Protein AF-0000000067930622 (afdb_homodimer)

Radius of gyration: 28.28 Å; Cα contacts (8 Å, |Δi|>4): 1255; chains: 2; bounding box: 44×85×60 Å

Secondary structure (DSSP, 8-state):
--TT---TT-EEEEEEESS-TT--HHHHHHHHHHHTT--EEEEEEEB-GGGHHHHHHHHTTBTTEEEEEE-TTTTTTTGGGSSEE-HHHHHHT--SEEEEPTTS-EEEE--HHHHHHHHHHHTT---TT-EEEEE--SHHHHHHHHHHHHTT-SEEEEE-SSHHHHHHHHHHHHHH-TTS-EEE--S--TT-SEEEE-SSTTSTT---TTT--GGG--TT-EEEE---SSSS-HHHHHHHHTT-EEE-HHHHHHHHHHHHHHHHT-/--TT---TT-EEEEEEESS-TT--HHHHHHHHHHHTT--EEEEEEEB-GGGHHHHHHHHTTBTTEEEEEE-TTTTTTTGGGSSEE-HHHHHHT--SEEEEPTTS-EEEE--HHHHHHHHHHHTT---TT-EEEEE--SHHHHHHHHHHHHTT-SEEEEE-SSHHHHHHHHHHHHHH-TTS-EEE--S--TT-SEEEE-SSTTSTT---TTT--GGG--TT-EEEE---SSSS-HHHHHHHHTT-EEE-HHHHHHHHHHHHHHHHT-

Organism: Mesorhizobium plurifarium (NCBI:txid69974)

pLDDT: mean 95.45, std 7.32, range [31.29, 98.94]

Solvent-accessible surface area (backbone atoms only — not comparable to full-atom values): 26268 Å² total; per-residue (Å²): 124,78,87,79,72,45,37,26,76,35,34,33,31,42,32,36,16,47,77,27,62,73,43,57,58,31,39,55,52,22,50,52,44,36,74,74,70,41,63,50,43,34,43,61,37,26,35,46,82,90,33,42,65,46,44,56,58,26,54,38,38,30,72,44,35,42,28,31,39,35,36,57,74,42,15,43,78,46,56,85,78,41,77,42,61,39,72,65,14,57,74,48,60,22,30,38,37,33,29,39,43,96,88,30,50,35,38,29,30,49,48,62,15,59,2,35,54,47,20,35,45,76,72,71,45,76,55,54,63,29,32,33,39,35,36,27,52,50,46,62,17,32,30,36,53,46,36,43,48,73,54,38,22,53,26,40,33,30,19,39,97,51,58,66,48,17,44,53,49,24,50,52,42,26,71,75,39,73,87,27,53,48,38,61,52,72,64,62,58,69,92,38,42,29,39,35,40,40,43,74,69,25,25,73,94,40,77,40,72,78,66,42,65,71,82,49,59,49,43,86,23,35,40,34,36,59,41,56,48,42,64,73,24,65,63,54,48,54,36,48,74,49,53,20,47,74,42,51,16,57,36,29,56,63,35,23,49,65,56,50,37,55,69,50,70,100,124,78,89,78,71,44,37,27,74,35,35,32,30,42,31,37,16,47,76,28,62,74,43,58,58,30,40,55,52,22,51,53,45,36,74,74,71,41,61,51,44,36,43,62,37,26,35,46,83,90,34,42,64,45,44,56,58,24,54,39,37,30,72,43,34,42,29,31,38,36,37,57,73,42,16,43,76,47,56,86,77,42,78,41,61,40,73,65,15,57,73,48,59,24,30,39,36,34,26,40,43,97,88,31,50,34,37,30,30,49,50,61,14,59,3,35,54,45,21,35,44,76,72,70,46,78,56,53,62,30,31,34,39,34,35,28,51,49,47,62,16,33,31,38,52,48,36,43,49,72,54,38,23,52,28,41,34,29,20,39,96,53,58,65,50,16,44,54,49,25,51,52,44,28,70,74,37,72,87,28,55,47,38,62,51,72,64,62,58,70,92,38,41,29,40,35,41,41,44,76,69,26,25,72,95,40,77,42,73,77,66,41,65,70,82,49,59,50,43,84,23,37,40,33,35,60,41,56,47,41,63,74,25,64,63,54,48,55,37,48,74,49,54,20,47,73,44,51,16,58,35,28,55,63,35,22,48,65,57,49,37,56,69,51,70,100

Foldseek 3Di:
DPLDDDDPQAAEEEEEEVVQVQDDLQVVLSVVVVVVPHRYGYDYDYDDPVCLLVVLQVQLVPQSYQWYFYDPPCFQVCVVSAPEEDPQCVLLNTFGIWGADNNSHIYGYHLLQVLLCQLCVVVPHQLAAWAEEEEDLHRNSSSNLLSSLVSHHQEYEYEYPDQVSQQVSQVSSCVVRVNYHYYYDDQACAPGQEYEYPDCAQAVPHHCCVVHPLVRAAQNHEYEYLRPVPQQGPSNVSNVVRNHHYHTNVSSSVSRSVVNCVVSPD/DPLDDDDPQAAEEEEEEVVQVQDDLQVVLSVVVVVVPHRYGYDYDYDDPVCLLVVLQVQLVPQSYQWYFYDPPCFQVCVVSAPEEDPQCVLLNTFGIWGADNNSHIYGYHQLQVLLCQLCVVVPHQLAAWAEEEEDLHRNSSSNLLSSLVSHHQEYEYEYPDQVSQQVSQVSSCVVRVNYHYYYDDQACAPTQEYEYPDCAQAVPHHCVVVHPLVRAAQNHEYEYLRPVPQQGPSNVSNVVRNHHYHTNVSSSVSRSVVNCVVSPD

Structure (mmCIF, N/CA/C/O backbone):
data_AF-0000000067930622-model_v1
#
loop_
_entity.id
_entity.type
_entity.pdbx_description
1 polymer 'shikimate dehydrogenase (NADP(+))'
#
loop_
_atom_site.group_PDB
_atom_site.id
_atom_site.type_symbol
_atom_site.label_atom_id
_atom_site.label_alt_id
_atom_site.label_comp_id
_atom_site.label_asym_id
_atom_site.label_entity_id
_atom_site.label_seq_id
_atom_site.pdbx_PDB_ins_code
_atom_site.Cartn_x
_atom_site.Cartn_y
_atom_site.Cartn_z
_atom_site.occupancy
_atom_site.B_iso_or_equiv
_atom_site.auth_seq_id
_atom_site.auth_comp_id
_atom_site.auth_asym_id
_atom_site.auth_atom_id
_atom_site.pdbx_PDB_model_num
ATOM 1 N N . MET A 1 1 ? -10.317 10.715 -17.205 1 31.29 1 MET A N 1
ATOM 2 C CA . MET A 1 1 ? -9.821 10.293 -15.898 1 31.29 1 MET A CA 1
ATOM 3 C C . MET A 1 1 ? -8.33 9.979 -15.957 1 31.29 1 MET A C 1
ATOM 5 O O . MET A 1 1 ? -7.894 9.163 -16.772 1 31.29 1 MET A O 1
ATOM 9 N N . ASP A 1 2 ? -7.539 10.84 -15.692 1 44.13 2 ASP A N 1
ATOM 10 C CA . ASP A 1 2 ? -6.085 10.737 -15.774 1 44.13 2 ASP A CA 1
ATOM 11 C C . ASP A 1 2 ? -5.586 9.46 -15.102 1 44.13 2 ASP A C 1
ATOM 13 O O . ASP A 1 2 ? -5.778 9.269 -13.9 1 44.13 2 ASP A O 1
ATOM 17 N N . ALA A 1 3 ? -5.526 8.313 -15.73 1 48.41 3 ALA A N 1
ATOM 18 C CA . ALA A 1 3 ? -5.379 6.867 -15.588 1 48.41 3 ALA A CA 1
ATOM 19 C C . ALA A 1 3 ? -4.453 6.522 -14.425 1 48.41 3 ALA A C 1
ATOM 21 O O . ALA A 1 3 ? -4.522 5.42 -13.875 1 48.41 3 ALA A O 1
ATOM 22 N N . ARG A 1 4 ? -3.752 7.545 -13.908 1 63.7 4 ARG A N 1
ATOM 23 C CA . ARG A 1 4 ? -2.574 7.237 -13.104 1 63.7 4 ARG A CA 1
ATOM 24 C C . ARG A 1 4 ? -2.695 7.834 -11.705 1 63.7 4 ARG A C 1
ATOM 26 O O . ARG A 1 4 ? -1.77 7.729 -10.898 1 63.7 4 ARG A O 1
ATOM 33 N N . ARG A 1 5 ? -3.961 8.264 -11.347 1 86.77 5 ARG A N 1
ATOM 34 C CA . ARG A 1 5 ? -4 8.96 -10.066 1 86.77 5 ARG A CA 1
ATOM 35 C C . ARG A 1 5 ? -4.383 8.009 -8.937 1 86.77 5 ARG A C 1
ATOM 37 O O . ARG A 1 5 ? -5.253 7.152 -9.108 1 86.77 5 ARG A O 1
ATOM 44 N N . ILE A 1 6 ? -3.732 8.086 -7.864 1 94.23 6 ILE A N 1
ATOM 45 C CA . ILE A 1 6 ? -4.02 7.338 -6.645 1 94.23 6 ILE A CA 1
ATOM 46 C C . ILE A 1 6 ? -4.535 8.289 -5.567 1 94.23 6 ILE A C 1
ATOM 48 O O . ILE A 1 6 ? -3.803 9.166 -5.103 1 94.23 6 ILE A O 1
ATOM 52 N N . THR A 1 7 ? -5.826 8.139 -5.157 1 93.6 7 THR A N 1
ATOM 53 C CA . THR A 1 7 ? -6.497 9.011 -4.199 1 93.6 7 THR A CA 1
ATOM 54 C C . THR A 1 7 ? -7.215 8.191 -3.131 1 93.6 7 THR A C 1
ATOM 56 O O . THR A 1 7 ? -7.124 6.962 -3.12 1 93.6 7 THR A O 1
ATOM 59 N N . GLY A 1 8 ? -7.905 8.845 -2.307 1 93.62 8 GLY A N 1
ATOM 60 C CA . GLY A 1 8 ? -8.663 8.18 -1.26 1 93.62 8 GLY A CA 1
ATOM 61 C C . GLY A 1 8 ? -9.799 7.328 -1.795 1 93.62 8 GLY A C 1
ATOM 62 O O . GLY A 1 8 ? -10.372 6.518 -1.063 1 93.62 8 GLY A O 1
ATOM 63 N N . GLN A 1 9 ? -10.095 7.42 -3.008 1 93.87 9 GLN A N 1
ATOM 64 C CA . GLN A 1 9 ? -11.154 6.63 -3.628 1 93.87 9 GLN A CA 1
ATOM 65 C C . GLN A 1 9 ? -10.598 5.345 -4.235 1 93.87 9 GLN A C 1
ATOM 67 O O . GLN A 1 9 ? -11.358 4.448 -4.606 1 93.87 9 GLN A O 1
ATOM 72 N N . THR A 1 10 ? -9.327 5.249 -4.393 1 96.36 10 THR A N 1
ATOM 73 C CA . THR A 1 10 ? -8.673 4.139 -5.076 1 96.36 10 THR A CA 1
ATOM 74 C C . THR A 1 10 ? -8.716 2.876 -4.22 1 96.36 10 THR A C 1
ATOM 76 O O . THR A 1 10 ? -8.387 2.913 -3.033 1 96.36 10 THR A O 1
ATOM 79 N N . LYS A 1 11 ? -9.168 1.786 -4.785 1 97.52 11 LYS A N 1
ATOM 80 C CA . LYS A 1 11 ? -9.021 0.477 -4.156 1 97.52 11 LYS A CA 1
ATOM 81 C C . LYS A 1 11 ? -7.579 -0.015 -4.239 1 97.52 11 LYS A C 1
ATOM 83 O O . LYS A 1 11 ? -6.909 0.179 -5.255 1 97.52 11 LYS A O 1
ATOM 88 N N . ILE A 1 12 ? -7.169 -0.692 -3.163 1 98.15 12 ILE A N 1
ATOM 89 C CA . ILE A 1 12 ? -5.766 -1.093 -3.167 1 98.15 12 ILE A CA 1
ATOM 90 C C . ILE A 1 12 ? -5.662 -2.606 -2.993 1 98.15 12 ILE A C 1
ATOM 92 O O . ILE A 1 12 ? -6.587 -3.245 -2.486 1 98.15 12 ILE A O 1
ATOM 96 N N . MET A 1 13 ? -4.609 -3.149 -3.442 1 98.63 13 MET A N 1
ATOM 97 C CA . MET A 1 13 ? -4.175 -4.528 -3.235 1 98.63 13 MET A CA 1
ATOM 98 C C . MET A 1 13 ? -2.689 -4.587 -2.897 1 98.63 13 MET A C 1
ATOM 100 O O . MET A 1 13 ? -1.88 -3.896 -3.519 1 98.63 13 MET A O 1
ATOM 104 N N . LEU A 1 14 ? -2.331 -5.324 -1.902 1 98.66 14 LEU A N 1
ATOM 105 C CA . LEU A 1 14 ? -0.932 -5.505 -1.531 1 98.66 14 LEU A CA 1
ATOM 106 C C . LEU A 1 14 ? -0.402 -6.839 -2.044 1 98.66 14 LEU A C 1
ATOM 108 O O . LEU A 1 14 ? -1.061 -7.871 -1.9 1 98.66 14 LEU A O 1
ATOM 112 N N . LEU A 1 15 ? 0.697 -6.792 -2.668 1 98.46 15 LEU A N 1
ATOM 113 C CA . LEU A 1 15 ? 1.365 -8.016 -3.095 1 98.46 15 LEU A CA 1
ATOM 114 C C . LEU A 1 15 ? 2.571 -8.315 -2.211 1 98.46 15 LEU A C 1
ATOM 116 O O . LEU A 1 15 ? 3.579 -7.608 -2.269 1 98.46 15 LEU A O 1
ATOM 120 N N . LEU A 1 16 ? 2.514 -9.365 -1.434 1 98.49 16 LEU A N 1
ATOM 121 C CA . LEU A 1 16 ? 3.526 -9.694 -0.436 1 98.49 16 LEU A CA 1
ATOM 122 C C . LEU A 1 16 ? 4.562 -10.656 -1.01 1 98.49 16 LEU A C 1
ATOM 124 O O . LEU A 1 16 ? 4.206 -11.683 -1.592 1 98.49 16 LEU A O 1
ATOM 128 N N . ALA A 1 17 ? 5.79 -10.352 -0.825 1 97.39 17 ALA A N 1
ATOM 129 C CA . ALA A 1 17 ? 6.872 -11.168 -1.369 1 97.39 17 ALA A CA 1
ATOM 130 C C . ALA A 1 17 ? 8.158 -10.975 -0.571 1 97.39 17 ALA A C 1
ATOM 132 O O . ALA A 1 17 ? 8.312 -9.978 0.139 1 97.39 17 ALA A O 1
ATOM 133 N N . ASP A 1 18 ? 9.044 -11.897 -0.729 1 96.51 18 ASP A N 1
ATOM 134 C CA . ASP A 1 18 ? 10.403 -11.818 -0.2 1 96.51 18 ASP A CA 1
ATOM 135 C C . ASP A 1 18 ? 11.359 -12.687 -1.012 1 96.51 18 ASP A C 1
ATOM 137 O O . ASP A 1 18 ? 11.328 -13.916 -0.911 1 96.51 18 ASP A O 1
ATOM 141 N N . PRO A 1 19 ? 12.281 -12.157 -1.814 1 93.17 19 PRO A N 1
ATOM 142 C CA . PRO A 1 19 ? 12.475 -10.732 -2.094 1 93.17 19 PRO A CA 1
ATOM 143 C C . PRO A 1 19 ? 11.366 -10.146 -2.965 1 93.17 19 PRO A C 1
ATOM 145 O O . PRO A 1 19 ? 10.68 -10.884 -3.678 1 93.17 19 PRO A O 1
ATOM 148 N N . VAL A 1 20 ? 11.227 -8.844 -2.843 1 94.31 20 VAL A N 1
ATOM 149 C CA . VAL A 1 20 ? 10.146 -8.193 -3.575 1 94.31 20 VAL A CA 1
ATOM 150 C C . VAL A 1 20 ? 10.669 -7.667 -4.91 1 94.31 20 VAL A C 1
ATOM 152 O O . VAL A 1 20 ? 9.887 -7.376 -5.819 1 94.31 20 VAL A O 1
ATOM 155 N N . SER A 1 21 ? 11.943 -7.559 -5.082 1 87.67 21 SER A N 1
ATOM 156 C CA . SER A 1 21 ? 12.578 -6.903 -6.22 1 87.67 21 SER A CA 1
ATOM 157 C C . SER A 1 21 ? 12.199 -7.581 -7.532 1 87.67 21 SER A C 1
ATOM 159 O O . SER A 1 21 ? 12.208 -6.948 -8.589 1 87.67 21 SER A O 1
ATOM 161 N N . HIS A 1 22 ? 11.811 -8.763 -7.508 1 81.62 22 HIS A N 1
ATOM 162 C CA . HIS A 1 22 ? 11.533 -9.519 -8.724 1 81.62 22 HIS A CA 1
ATOM 163 C C . HIS A 1 22 ? 10.075 -9.371 -9.145 1 81.62 22 HIS A C 1
ATOM 165 O O . HIS A 1 22 ? 9.679 -9.853 -10.208 1 81.62 22 HIS A O 1
ATOM 171 N N . VAL A 1 23 ? 9.331 -8.747 -8.307 1 86.16 23 VAL A N 1
ATOM 172 C CA . VAL A 1 23 ? 7.899 -8.635 -8.565 1 86.16 23 VAL A CA 1
ATOM 173 C C . VAL A 1 23 ? 7.66 -7.718 -9.763 1 86.16 23 VAL A C 1
ATOM 175 O O . VAL A 1 23 ? 8.125 -6.576 -9.781 1 86.16 23 VAL A O 1
ATOM 178 N N . VAL A 1 24 ? 6.929 -8.26 -10.712 1 81.42 24 VAL A N 1
ATOM 179 C CA . VAL A 1 24 ? 6.54 -7.465 -11.873 1 81.42 24 VAL A CA 1
ATOM 180 C C . VAL A 1 24 ? 5.021 -7.488 -12.028 1 81.42 24 VAL A C 1
ATOM 182 O O . VAL A 1 24 ? 4.463 -6.747 -12.841 1 81.42 24 VAL A O 1
ATOM 185 N N . GLY A 1 25 ? 4.413 -8.232 -11.298 1 90.04 25 GLY A N 1
ATOM 186 C CA . GLY A 1 25 ? 2.986 -8.48 -11.433 1 90.04 25 GLY A CA 1
ATOM 187 C C . GLY A 1 25 ? 2.135 -7.28 -11.061 1 90.04 25 GLY A C 1
ATOM 188 O O . GLY A 1 25 ? 1.028 -7.115 -11.578 1 90.04 25 GLY A O 1
ATOM 189 N N . THR A 1 26 ? 2.646 -6.394 -10.237 1 94.59 26 THR A N 1
ATOM 190 C CA . THR A 1 26 ? 1.846 -5.277 -9.746 1 94.59 26 THR A CA 1
ATOM 191 C C . THR A 1 26 ? 1.421 -4.369 -10.897 1 94.59 26 THR A C 1
ATOM 193 O O . THR A 1 26 ? 0.285 -3.894 -10.933 1 94.59 26 THR A O 1
ATOM 196 N N . GLU A 1 27 ? 2.35 -4.187 -11.811 1 92.32 27 GLU A N 1
ATOM 197 C CA . GLU A 1 27 ? 2.03 -3.361 -12.971 1 92.32 27 GLU A CA 1
ATOM 198 C C . GLU A 1 27 ? 0.937 -4.004 -13.821 1 92.32 27 GLU A C 1
ATOM 200 O O . GLU A 1 27 ? -0.023 -3.339 -14.214 1 92.32 27 GLU A O 1
ATOM 205 N N . ALA A 1 28 ? 1.103 -5.268 -14.092 1 93.38 28 ALA A N 1
ATOM 206 C CA . ALA A 1 28 ? 0.15 -5.994 -14.928 1 93.38 28 ALA A CA 1
ATOM 207 C C . ALA A 1 28 ? -1.222 -6.062 -14.264 1 93.38 28 ALA A C 1
ATOM 209 O O . ALA A 1 28 ? -2.246 -5.848 -14.917 1 93.38 28 ALA A O 1
ATOM 210 N N . ILE A 1 29 ? -1.267 -6.32 -13.02 1 96.7 29 ILE A N 1
ATOM 211 C CA . ILE A 1 29 ? -2.515 -6.421 -12.271 1 96.7 29 ILE A CA 1
ATOM 212 C C . ILE A 1 29 ? -3.229 -5.072 -12.276 1 96.7 29 ILE A C 1
ATOM 214 O O . ILE A 1 29 ? -4.42 -4.994 -12.586 1 96.7 29 ILE A O 1
ATOM 218 N N . THR A 1 30 ? -2.504 -4.005 -11.958 1 96.78 30 THR A N 1
ATOM 219 C CA . THR A 1 30 ? -3.075 -2.663 -11.932 1 96.78 30 THR A CA 1
ATOM 220 C C . THR A 1 30 ? -3.651 -2.294 -13.297 1 96.78 30 THR A C 1
ATOM 222 O O . THR A 1 30 ? -4.791 -1.834 -13.391 1 96.78 30 THR A O 1
ATOM 225 N N . ALA A 1 31 ? -2.825 -2.518 -14.331 1 95.21 31 ALA A N 1
ATOM 226 C CA . ALA A 1 31 ? -3.243 -2.163 -15.685 1 95.21 31 ALA A CA 1
ATOM 227 C C . ALA A 1 31 ? -4.506 -2.92 -16.085 1 95.21 31 ALA A C 1
ATOM 229 O O . ALA A 1 31 ? -5.421 -2.343 -16.677 1 95.21 31 ALA A O 1
ATOM 230 N N . PHE A 1 32 ? -4.524 -4.145 -15.788 1 97.04 32 PHE A N 1
ATOM 231 C CA . PHE A 1 32 ? -5.664 -4.981 -16.144 1 97.04 32 PHE A CA 1
ATOM 232 C C . PHE A 1 32 ? -6.929 -4.498 -15.444 1 97.04 32 PHE A C 1
ATOM 234 O O . PHE A 1 32 ? -7.974 -4.339 -16.078 1 97.04 32 PHE A O 1
ATOM 241 N N . MET A 1 33 ? -6.864 -4.263 -14.12 1 97.5 33 MET A N 1
ATOM 242 C CA . MET A 1 33 ? -8.024 -3.831 -13.346 1 97.5 33 MET A CA 1
ATOM 243 C C . MET A 1 33 ? -8.514 -2.465 -13.816 1 97.5 33 MET A C 1
ATOM 245 O O . MET A 1 33 ? -9.72 -2.236 -13.923 1 97.5 33 MET A O 1
ATOM 249 N N . ARG A 1 34 ? -7.616 -1.578 -14.108 1 96.45 34 ARG A N 1
ATOM 250 C CA . ARG A 1 34 ? -7.981 -0.246 -14.581 1 96.45 34 ARG A CA 1
ATOM 251 C C . ARG A 1 34 ? -8.64 -0.315 -15.955 1 96.45 34 ARG A C 1
ATOM 253 O O . ARG A 1 34 ? -9.6 0.409 -16.225 1 96.45 34 ARG A O 1
ATOM 260 N N . ALA A 1 35 ? -8.058 -1.144 -16.793 1 96.97 35 ALA A N 1
ATOM 261 C CA . ALA A 1 35 ? -8.649 -1.331 -18.116 1 96.97 35 ALA A CA 1
ATOM 262 C C . ALA A 1 35 ? -10.087 -1.83 -18.009 1 96.97 35 ALA A C 1
ATOM 264 O O . ALA A 1 35 ? -10.913 -1.553 -18.882 1 96.97 35 ALA A O 1
ATOM 265 N N . ALA A 1 36 ? -10.365 -2.516 -16.962 1 96.94 36 ALA A N 1
ATOM 266 C CA . ALA A 1 36 ? -11.712 -3.031 -16.728 1 96.94 36 ALA A CA 1
ATOM 267 C C . ALA A 1 36 ? -12.592 -1.98 -16.057 1 96.94 36 ALA A C 1
ATOM 269 O O . ALA A 1 36 ? -13.725 -2.269 -15.666 1 96.94 36 ALA A O 1
ATOM 270 N N . GLY A 1 37 ? -12.084 -0.765 -15.749 1 96.37 37 GLY A N 1
ATOM 271 C CA . GLY A 1 37 ? -12.894 0.348 -15.281 1 96.37 37 GLY A CA 1
ATOM 272 C C . GLY A 1 37 ? -12.78 0.581 -13.786 1 96.37 37 GLY A C 1
ATOM 273 O O . GLY A 1 37 ? -13.538 1.369 -13.216 1 96.37 37 GLY A O 1
ATOM 274 N N . HIS A 1 38 ? -11.828 -0.054 -13.155 1 96.94 38 HIS A N 1
ATOM 275 C CA . HIS A 1 38 ? -11.692 0.099 -11.71 1 96.94 38 HIS A CA 1
ATOM 276 C C . HIS A 1 38 ? -10.62 1.126 -11.363 1 96.94 38 HIS A C 1
ATOM 278 O O . HIS A 1 38 ? -9.549 1.143 -11.976 1 96.94 38 HIS A O 1
ATOM 284 N N . ASP A 1 39 ? -10.902 2.044 -10.459 1 96.35 39 ASP A N 1
ATOM 285 C CA . ASP A 1 39 ? -9.871 2.84 -9.802 1 96.35 39 ASP A CA 1
ATOM 286 C C . ASP A 1 39 ? -9.089 2.002 -8.793 1 96.35 39 ASP A C 1
ATOM 288 O O . ASP A 1 39 ? -9.541 1.801 -7.663 1 96.35 39 ASP A O 1
ATOM 292 N N . PHE A 1 40 ? -7.936 1.532 -9.25 1 97.06 40 PHE A N 1
ATOM 293 C CA . PHE A 1 40 ? -7.279 0.424 -8.568 1 97.06 40 PHE A CA 1
ATOM 294 C C . PHE A 1 40 ? -5.763 0.556 -8.657 1 97.06 40 PHE A C 1
ATOM 296 O O . PHE A 1 40 ? -5.235 1.036 -9.662 1 97.06 40 PHE A O 1
ATOM 303 N N . VAL A 1 41 ? -5.13 0.098 -7.574 1 97.45 41 VAL A N 1
ATOM 304 C CA . VAL A 1 41 ? -3.675 0.011 -7.634 1 97.45 41 VAL A CA 1
ATOM 305 C C . VAL A 1 41 ? -3.197 -1.205 -6.843 1 97.45 41 VAL A C 1
ATOM 307 O O . VAL A 1 41 ? -3.736 -1.511 -5.777 1 97.45 41 VAL A O 1
ATOM 310 N N . CYS A 1 42 ? -2.309 -1.908 -7.37 1 97.8 42 CYS A N 1
ATOM 311 C CA . CYS A 1 42 ? -1.587 -2.98 -6.692 1 97.8 42 CYS A CA 1
ATOM 312 C C . CYS A 1 42 ? -0.167 -2.548 -6.347 1 97.8 42 CYS A C 1
ATOM 314 O O . CYS A 1 42 ? 0.56 -2.046 -7.206 1 97.8 42 CYS A O 1
ATOM 316 N N . VAL A 1 43 ? 0.21 -2.766 -5.086 1 97.53 43 VAL A N 1
ATOM 317 C CA . VAL A 1 43 ? 1.527 -2.304 -4.661 1 97.53 43 VAL A CA 1
ATOM 318 C C . VAL A 1 43 ? 2.307 -3.463 -4.044 1 97.53 43 VAL A C 1
ATOM 320 O O . VAL A 1 43 ? 1.739 -4.29 -3.328 1 97.53 43 VAL A O 1
ATOM 323 N N . PRO A 1 44 ? 3.606 -3.535 -4.337 1 98 44 PRO A N 1
ATOM 324 C CA . PRO A 1 44 ? 4.44 -4.581 -3.741 1 98 44 PRO A CA 1
ATOM 325 C C . PRO A 1 44 ? 4.844 -4.267 -2.303 1 98 44 PRO A C 1
ATOM 327 O O . PRO A 1 44 ? 5.146 -3.115 -1.98 1 98 44 PRO A O 1
ATOM 330 N N . VAL A 1 45 ? 4.851 -5.223 -1.502 1 98.61 45 VAL A N 1
ATOM 331 C CA . VAL A 1 45 ? 5.296 -5.049 -0.123 1 98.61 45 VAL A CA 1
ATOM 332 C C . VAL A 1 45 ? 6.309 -6.135 0.233 1 98.61 45 VAL A C 1
ATOM 334 O O . VAL A 1 45 ? 6.008 -7.328 0.143 1 98.61 45 VAL A O 1
ATOM 337 N N . HIS A 1 46 ? 7.476 -5.748 0.621 1 98.7 46 HIS A N 1
ATOM 338 C CA . HIS A 1 46 ? 8.532 -6.669 1.027 1 98.7 46 HIS A CA 1
ATOM 339 C C . HIS A 1 46 ? 8.339 -7.126 2.469 1 98.7 46 HIS A C 1
ATOM 341 O O . HIS A 1 46 ? 8.693 -6.406 3.406 1 98.7 46 HIS A O 1
ATOM 347 N N . VAL A 1 47 ? 7.873 -8.287 2.608 1 98.38 47 VAL A N 1
ATOM 348 C CA . VAL A 1 47 ? 7.59 -8.874 3.914 1 98.38 47 VAL A CA 1
ATOM 349 C C . VAL A 1 47 ? 8.37 -10.177 4.075 1 98.38 47 VAL A C 1
ATOM 351 O O . VAL A 1 47 ? 8.222 -11.1 3.27 1 98.38 47 VAL A O 1
ATOM 354 N N . GLY A 1 48 ? 9.145 -10.31 5.091 1 97.93 48 GLY A N 1
ATOM 355 C CA . GLY A 1 48 ? 9.819 -11.565 5.386 1 97.93 48 GLY A CA 1
ATOM 356 C C . GLY A 1 48 ? 8.927 -12.57 6.09 1 97.93 48 GLY A C 1
ATOM 357 O O . GLY A 1 48 ? 7.842 -12.222 6.561 1 97.93 48 GLY A O 1
ATOM 358 N N . PRO A 1 49 ? 9.405 -13.801 6.193 1 97.82 49 PRO A N 1
ATOM 359 C CA . PRO A 1 49 ? 8.607 -14.857 6.821 1 97.82 49 PRO A CA 1
ATOM 360 C C . PRO A 1 49 ? 8.211 -14.521 8.257 1 97.82 49 PRO A C 1
ATOM 362 O O . PRO A 1 49 ? 7.089 -14.817 8.677 1 97.82 49 PRO A O 1
ATOM 365 N N . ARG A 1 50 ? 9.03 -13.866 9.034 1 97.56 50 ARG A N 1
ATOM 366 C CA . ARG A 1 50 ? 8.782 -13.562 10.439 1 97.56 50 ARG A CA 1
ATOM 367 C C . ARG A 1 50 ? 7.701 -12.497 10.587 1 97.56 50 ARG A C 1
ATOM 369 O O . ARG A 1 50 ? 7.078 -12.379 11.644 1 97.56 50 ARG A O 1
ATOM 376 N N . ASP A 1 51 ? 7.518 -11.764 9.532 1 98.17 51 ASP A N 1
ATOM 377 C CA . ASP A 1 51 ? 6.602 -10.631 9.605 1 98.17 51 ASP A CA 1
ATOM 378 C C . ASP A 1 51 ? 5.291 -10.937 8.883 1 98.17 51 ASP A C 1
ATOM 380 O O . ASP A 1 51 ? 4.376 -10.111 8.871 1 98.17 51 ASP A O 1
ATOM 384 N N . LEU A 1 52 ? 5.169 -12.11 8.318 1 98.75 52 LEU A N 1
ATOM 385 C CA . LEU A 1 52 ? 4.014 -12.459 7.498 1 98.75 52 LEU A CA 1
ATOM 386 C C . LEU A 1 52 ? 2.732 -12.425 8.323 1 98.75 52 LEU A C 1
ATOM 388 O O . LEU A 1 52 ? 1.728 -11.85 7.896 1 98.75 52 LEU A O 1
ATOM 392 N N . ALA A 1 53 ? 2.713 -12.992 9.504 1 98.72 53 ALA A N 1
ATOM 393 C CA . ALA A 1 53 ? 1.518 -13.051 10.342 1 98.72 53 ALA A CA 1
ATOM 394 C C . ALA A 1 53 ? 0.999 -11.651 10.657 1 98.72 53 ALA A C 1
ATOM 396 O O . ALA A 1 53 ? -0.207 -11.4 10.594 1 98.72 53 ALA A O 1
ATOM 397 N N . GLY A 1 54 ? 1.898 -10.747 11.04 1 98.51 54 GLY A N 1
ATOM 398 C CA . GLY A 1 54 ? 1.522 -9.369 11.317 1 98.51 54 GLY A CA 1
ATOM 399 C C . GLY A 1 54 ? 0.926 -8.66 10.116 1 98.51 54 GLY A C 1
ATOM 400 O O . GLY A 1 54 ? -0.042 -7.909 10.249 1 98.51 54 GLY A O 1
ATOM 401 N N . ALA A 1 55 ? 1.539 -8.879 8.945 1 98.77 55 ALA A N 1
ATOM 402 C CA . ALA A 1 55 ? 1.031 -8.278 7.715 1 98.77 55 ALA A CA 1
ATOM 403 C C . ALA A 1 55 ? -0.386 -8.758 7.414 1 98.77 55 ALA A C 1
ATOM 405 O O . ALA A 1 55 ? -1.253 -7.961 7.047 1 98.77 55 ALA A O 1
ATOM 406 N N . ILE A 1 56 ? -0.626 -10.051 7.575 1 98.88 56 ILE A N 1
ATOM 407 C CA . ILE A 1 56 ? -1.935 -10.636 7.304 1 98.88 56 ILE A CA 1
ATOM 408 C C . ILE A 1 56 ? -2.953 -10.109 8.313 1 98.88 56 ILE A C 1
ATOM 410 O O . ILE A 1 56 ? -4.084 -9.779 7.948 1 98.88 56 ILE A O 1
ATOM 414 N N . GLN A 1 57 ? -2.57 -10.029 9.518 1 98.69 57 GLN A N 1
ATOM 415 C CA . GLN A 1 57 ? -3.467 -9.493 10.536 1 98.69 57 GLN A CA 1
ATOM 416 C C . GLN A 1 57 ? -3.846 -8.047 10.229 1 98.69 57 GLN A C 1
ATOM 418 O O . GLN A 1 57 ? -5.011 -7.665 10.359 1 98.69 57 GLN A O 1
ATOM 423 N N . ALA A 1 58 ? -2.91 -7.232 9.856 1 98.66 58 ALA A N 1
ATOM 424 C CA . ALA A 1 58 ? -3.166 -5.828 9.547 1 98.66 58 ALA A CA 1
ATOM 425 C C . ALA A 1 58 ? -4.118 -5.692 8.362 1 98.66 58 ALA A C 1
ATOM 427 O O . ALA A 1 58 ? -4.955 -4.786 8.331 1 98.66 58 ALA A O 1
ATOM 428 N N . LEU A 1 59 ? -3.959 -6.552 7.402 1 98.69 59 LEU A N 1
ATOM 429 C CA . LEU A 1 59 ? -4.78 -6.536 6.196 1 98.69 59 LEU A CA 1
ATOM 430 C C . LEU A 1 59 ? -6.264 -6.558 6.548 1 98.69 59 LEU A C 1
ATOM 432 O O . LEU A 1 59 ? -7.079 -5.947 5.853 1 98.69 59 LEU A O 1
ATOM 436 N N . ARG A 1 60 ? -6.621 -7.195 7.616 1 98.63 60 ARG A N 1
ATOM 437 C CA . ARG A 1 60 ? -8.006 -7.311 8.062 1 98.63 60 ARG A CA 1
ATOM 438 C C . ARG A 1 60 ? -8.616 -5.937 8.318 1 98.63 60 ARG A C 1
ATOM 440 O O . ARG A 1 60 ? -9.819 -5.743 8.137 1 98.63 60 ARG A O 1
ATOM 447 N N . GLY A 1 61 ? -7.799 -5.029 8.721 1 98.28 61 GLY A N 1
ATOM 448 C CA . GLY A 1 61 ? -8.282 -3.715 9.113 1 98.28 61 GLY A CA 1
ATOM 449 C C . GLY A 1 61 ? -8.19 -2.689 8 1 98.28 61 GLY A C 1
ATOM 450 O O . GLY A 1 61 ? -8.559 -1.527 8.187 1 98.28 61 GLY A O 1
ATOM 451 N N . TYR A 1 62 ? -7.642 -3.008 6.816 1 98.59 62 TYR A N 1
ATOM 452 C CA . TYR A 1 62 ? -7.508 -2.088 5.692 1 98.59 62 TYR A CA 1
ATOM 453 C C . TYR A 1 62 ? -8.789 -2.044 4.868 1 98.59 62 TYR A C 1
ATOM 455 O O . TYR A 1 62 ? -8.928 -2.777 3.886 1 98.59 62 TYR A O 1
ATOM 463 N N . ARG A 1 63 ? -9.647 -1.153 5.102 1 98.27 63 ARG A N 1
ATOM 464 C CA . ARG A 1 63 ? -11.04 -1.213 4.67 1 98.27 63 ARG A CA 1
ATOM 465 C C . ARG A 1 63 ? -11.164 -0.917 3.179 1 98.27 63 ARG A C 1
ATOM 467 O O . ARG A 1 63 ? -12.172 -1.255 2.556 1 98.27 63 ARG A O 1
ATOM 474 N N . ASN A 1 64 ? -10.21 -0.236 2.586 1 97.96 64 ASN A N 1
ATOM 475 C CA . ASN A 1 64 ? -10.257 0.01 1.149 1 97.96 64 ASN A CA 1
ATOM 476 C C . ASN A 1 64 ? -9.379 -0.974 0.382 1 97.96 64 ASN A C 1
ATOM 478 O O . ASN A 1 64 ? -9.134 -0.794 -0.812 1 97.96 64 ASN A O 1
ATOM 482 N N . CYS A 1 65 ? -8.788 -1.935 1.038 1 98.46 65 CYS A N 1
ATOM 483 C CA . CYS A 1 65 ? -8.015 -3.005 0.417 1 98.46 65 CYS A CA 1
ATOM 484 C C . CYS A 1 65 ? -8.917 -4.162 0.008 1 98.46 65 CYS A C 1
ATOM 486 O O . CYS A 1 65 ? -9.678 -4.682 0.826 1 98.46 65 CYS A O 1
ATOM 488 N N . VAL A 1 66 ? -8.809 -4.537 -1.206 1 98.41 66 VAL A N 1
ATOM 489 C CA . VAL A 1 66 ? -9.679 -5.601 -1.695 1 98.41 66 VAL A CA 1
ATOM 490 C C . VAL A 1 66 ? -9.068 -6.961 -1.364 1 98.41 66 VAL A C 1
ATOM 492 O O . VAL A 1 66 ? -9.753 -7.985 -1.414 1 98.41 66 VAL A O 1
ATOM 495 N N . GLY A 1 67 ? -7.795 -6.934 -1.108 1 98.54 67 GLY A N 1
ATOM 496 C CA . GLY A 1 67 ? -7.108 -8.176 -0.795 1 98.54 67 GLY A CA 1
ATOM 497 C C . GLY A 1 67 ? -5.607 -8.097 -1.003 1 98.54 67 GLY A C 1
ATOM 498 O O . GLY A 1 67 ? -5.014 -7.024 -0.878 1 98.54 67 GLY A O 1
ATOM 499 N N . SER A 1 68 ? -5.032 -9.295 -1.192 1 98.68 68 SER A N 1
ATOM 500 C CA . SER A 1 68 ? -3.581 -9.389 -1.323 1 98.68 68 SER A CA 1
ATOM 501 C C . SER A 1 68 ? -3.183 -10.509 -2.278 1 98.68 68 SER A C 1
ATOM 503 O O . SER A 1 68 ? -3.85 -11.544 -2.342 1 98.68 68 SER A O 1
ATOM 505 N N . GLY A 1 69 ? -2.229 -10.205 -3.067 1 98.03 69 GLY A N 1
ATOM 506 C CA . GLY A 1 69 ? -1.465 -11.291 -3.659 1 98.03 69 GLY A CA 1
ATOM 507 C C . GLY A 1 69 ? -0.333 -11.777 -2.773 1 98.03 69 GLY A C 1
ATOM 508 O O . GLY A 1 69 ? 0.192 -11.018 -1.955 1 98.03 69 GLY A O 1
ATOM 509 N N . VAL A 1 70 ? -0.005 -13.003 -2.891 1 97.24 70 VAL A N 1
ATOM 510 C CA . VAL A 1 70 ? 1.133 -13.572 -2.176 1 97.24 70 VAL A CA 1
ATOM 511 C C . VAL A 1 70 ? 2.006 -14.369 -3.143 1 97.24 70 VAL A C 1
ATOM 513 O O . VAL A 1 70 ? 1.492 -15.088 -4.003 1 97.24 70 VAL A O 1
ATOM 516 N N . THR A 1 71 ? 3.204 -14.207 -3.072 1 95.67 71 THR A N 1
ATOM 517 C CA . THR A 1 71 ? 4.166 -14.945 -3.882 1 95.67 71 THR A CA 1
ATOM 518 C C . THR A 1 71 ? 5.327 -15.441 -3.026 1 95.67 71 THR A C 1
ATOM 520 O O . THR A 1 71 ? 5.206 -15.54 -1.803 1 95.67 71 THR A O 1
ATOM 523 N N . ILE A 1 72 ? 6.401 -15.924 -3.654 1 92.42 72 ILE A N 1
ATOM 524 C CA . ILE A 1 72 ? 7.495 -16.551 -2.92 1 92.42 72 ILE A CA 1
ATOM 525 C C . ILE A 1 72 ? 7.955 -15.63 -1.793 1 92.42 72 ILE A C 1
ATOM 527 O O . ILE A 1 72 ? 8.113 -14.423 -1.994 1 92.42 72 ILE A O 1
ATOM 531 N N . PRO A 1 73 ? 8.095 -16.26 -0.636 1 95.32 73 PRO A N 1
ATOM 532 C CA . PRO A 1 73 ? 7.917 -17.67 -0.28 1 95.32 73 PRO A CA 1
ATOM 533 C C . PRO A 1 73 ? 6.606 -17.931 0.458 1 95.32 73 PRO A C 1
ATOM 535 O O . PRO A 1 73 ? 6.469 -18.952 1.137 1 95.32 73 PRO A O 1
ATOM 538 N N . HIS A 1 74 ? 5.669 -17.107 0.372 1 97.82 74 HIS A N 1
ATOM 539 C CA . HIS A 1 74 ? 4.596 -17 1.354 1 97.82 74 HIS A CA 1
ATOM 540 C C . HIS A 1 74 ? 3.384 -17.828 0.937 1 97.82 74 HIS A C 1
ATOM 542 O O . HIS A 1 74 ? 2.418 -17.946 1.694 1 97.82 74 HIS A O 1
ATOM 548 N N . LYS A 1 75 ? 3.4 -18.508 -0.1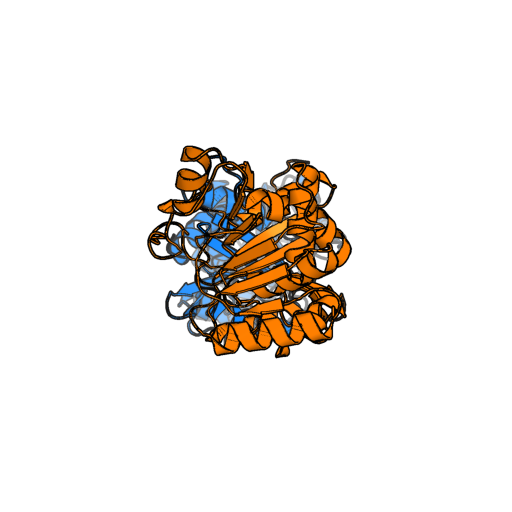54 1 98.03 75 LYS A N 1
ATOM 549 C CA . LYS A 1 75 ? 2.197 -19.124 -0.706 1 98.03 75 LYS A CA 1
ATOM 550 C C . LYS A 1 75 ? 1.694 -20.25 0.194 1 98.03 75 LYS A C 1
ATOM 552 O O . LYS A 1 75 ? 0.496 -20.536 0.227 1 98.03 75 LYS A O 1
ATOM 557 N N . ILE A 1 76 ? 2.534 -20.898 0.856 1 97.99 76 ILE A N 1
ATOM 558 C CA . ILE A 1 76 ? 2.135 -22.009 1.713 1 97.99 76 ILE A CA 1
ATOM 559 C C . ILE A 1 76 ? 2.019 -21.53 3.158 1 97.99 76 ILE A C 1
ATOM 561 O O . ILE A 1 76 ? 0.977 -21.704 3.794 1 97.99 76 ILE A O 1
ATOM 565 N N . PRO A 1 77 ? 2.998 -20.793 3.725 1 98.34 77 PRO A N 1
ATOM 566 C CA . PRO A 1 77 ? 2.939 -20.374 5.128 1 98.34 77 PRO A CA 1
ATOM 567 C C . PRO A 1 77 ? 1.748 -19.464 5.422 1 98.34 77 PRO A C 1
ATOM 569 O O . PRO A 1 77 ? 1.385 -19.275 6.586 1 98.34 77 PRO A O 1
ATOM 572 N N . VAL A 1 78 ? 1.095 -18.915 4.47 1 98.76 78 VAL A N 1
ATOM 573 C CA . VAL A 1 78 ? -0.002 -17.98 4.694 1 98.76 78 VAL A CA 1
ATOM 574 C C . VAL A 1 78 ? -1.278 -18.749 5.027 1 98.76 78 VAL A C 1
ATOM 576 O O . VAL A 1 78 ? -2.222 -18.186 5.586 1 98.76 78 VAL A O 1
ATOM 579 N N . LEU A 1 79 ? -1.337 -20.004 4.752 1 98.75 79 LEU A N 1
ATOM 580 C CA . LEU A 1 79 ? -2.551 -20.81 4.812 1 98.75 79 LEU A CA 1
ATOM 581 C C . LEU A 1 79 ? -3.168 -20.761 6.206 1 98.75 79 LEU A C 1
ATOM 583 O O . LEU A 1 79 ? -4.343 -20.417 6.358 1 98.75 79 LEU A O 1
ATOM 587 N N . PRO A 1 80 ? -2.398 -21.014 7.248 1 98.65 80 PRO A N 1
ATOM 588 C CA . PRO A 1 80 ? -3.006 -21.059 8.58 1 98.65 80 PRO A CA 1
ATOM 589 C C . PRO A 1 80 ? -3.412 -19.678 9.091 1 98.65 80 PRO A C 1
ATOM 591 O O . PRO A 1 80 ? -4.048 -19.567 10.142 1 98.65 80 PRO A O 1
ATOM 594 N N . LEU A 1 81 ? -3.068 -18.638 8.426 1 98.79 81 LEU A N 1
ATOM 595 C CA . LEU A 1 81 ? -3.325 -17.27 8.865 1 98.79 81 LEU A CA 1
ATOM 596 C C . LEU A 1 81 ? -4.645 -16.757 8.302 1 98.79 81 LEU A C 1
ATOM 598 O O . LEU A 1 81 ? -5.081 -15.653 8.639 1 98.79 81 LEU A O 1
ATOM 602 N N . LEU A 1 82 ? -5.268 -17.526 7.424 1 98.88 82 LEU A N 1
ATOM 603 C CA . LEU A 1 82 ? -6.489 -17.117 6.74 1 98.88 82 LEU A CA 1
ATOM 604 C C . LEU A 1 82 ? -7.717 -17.724 7.41 1 98.88 82 LEU A C 1
ATOM 606 O O . LEU A 1 82 ? -7.617 -18.751 8.085 1 98.88 82 LEU A O 1
ATOM 610 N N . ASP A 1 83 ? -8.832 -17.114 7.226 1 98.88 83 ASP A N 1
ATOM 611 C CA . ASP A 1 83 ? -10.068 -17.573 7.853 1 98.88 83 ASP A CA 1
ATOM 612 C C . ASP A 1 83 ? -10.682 -18.733 7.072 1 98.88 83 ASP A C 1
ATOM 614 O O . ASP A 1 83 ? -11.324 -19.609 7.655 1 98.88 83 ASP A O 1
ATOM 618 N N . GLU A 1 84 ? -10.548 -18.694 5.743 1 98.76 84 GLU A N 1
ATOM 619 C CA . GLU A 1 84 ? -11.127 -19.703 4.861 1 98.76 84 GLU A CA 1
ATOM 620 C C . GLU A 1 84 ? -10.274 -19.897 3.61 1 98.76 84 GLU A C 1
ATOM 622 O O . GLU A 1 84 ? -9.541 -18.992 3.206 1 98.76 84 GLU A O 1
ATOM 627 N N . LEU A 1 85 ? -10.375 -21.037 3.09 1 98.8 85 LEU A N 1
ATOM 628 C CA . LEU A 1 85 ? -9.787 -21.388 1.802 1 98.8 85 LEU A CA 1
ATOM 629 C C . LEU A 1 85 ? -10.855 -21.879 0.832 1 98.8 85 LEU A C 1
ATOM 631 O O . LEU A 1 85 ? -11.813 -22.541 1.24 1 98.8 85 LEU A O 1
ATOM 635 N N . THR A 1 86 ? -10.736 -21.523 -0.411 1 98.66 86 THR A N 1
ATOM 636 C CA . THR A 1 86 ? -11.552 -22.204 -1.41 1 98.66 86 THR A CA 1
ATOM 637 C C . THR A 1 86 ? -11.211 -23.691 -1.464 1 98.66 86 THR A C 1
ATOM 639 O O . THR A 1 86 ? -10.153 -24.108 -0.987 1 98.66 86 THR A O 1
ATOM 642 N N . ASP A 1 87 ? -12.083 -24.477 -2.085 1 97.7 87 ASP A N 1
ATOM 643 C CA . ASP A 1 87 ? -11.821 -25.904 -2.248 1 97.7 87 ASP A CA 1
ATOM 644 C C . ASP A 1 87 ? -10.537 -26.14 -3.04 1 97.7 87 ASP A C 1
ATOM 646 O O . ASP A 1 87 ? -9.74 -27.014 -2.694 1 97.7 87 ASP A O 1
ATOM 650 N N . ARG A 1 88 ? -10.349 -25.345 -3.998 1 96.68 88 ARG A N 1
ATOM 651 C CA . ARG A 1 88 ? -9.156 -25.439 -4.833 1 96.68 88 ARG A CA 1
ATOM 652 C C . ARG A 1 88 ? -7.894 -25.175 -4.017 1 96.68 88 ARG A C 1
ATOM 654 O O . ARG A 1 88 ? -6.943 -25.958 -4.064 1 96.68 88 ARG A O 1
ATOM 661 N N . ALA A 1 89 ? -7.876 -24.077 -3.329 1 98.41 89 ALA A N 1
ATOM 662 C CA . ALA A 1 89 ? -6.711 -23.728 -2.519 1 98.41 89 ALA A CA 1
ATOM 663 C C . ALA A 1 89 ? -6.448 -24.788 -1.453 1 98.41 89 ALA A C 1
ATOM 665 O O . ALA A 1 89 ? -5.294 -25.1 -1.151 1 98.41 89 ALA A O 1
ATOM 666 N N . ARG A 1 90 ? -7.501 -25.355 -0.928 1 97.92 90 ARG A N 1
ATOM 667 C CA . ARG A 1 90 ? -7.37 -26.409 0.072 1 97.92 90 ARG A CA 1
ATOM 668 C C . ARG A 1 90 ? -6.704 -27.646 -0.52 1 97.92 90 ARG A C 1
ATOM 670 O O . ARG A 1 90 ? -5.789 -28.214 0.081 1 97.92 90 ARG A O 1
ATOM 677 N N . ALA A 1 91 ? -7.157 -28.032 -1.647 1 96.87 91 ALA A N 1
ATOM 678 C CA . ALA A 1 91 ? -6.604 -29.209 -2.311 1 96.87 91 ALA A CA 1
ATOM 679 C C . ALA A 1 91 ? -5.14 -28.99 -2.685 1 96.87 91 ALA A C 1
ATOM 681 O O . ALA A 1 91 ? -4.301 -29.869 -2.472 1 96.87 91 ALA A O 1
ATOM 682 N N . ILE A 1 92 ? -4.879 -27.828 -3.157 1 97.97 92 ILE A N 1
ATOM 683 C CA . ILE A 1 92 ? -3.542 -27.498 -3.638 1 97.97 92 ILE A CA 1
ATOM 684 C C . ILE A 1 92 ? -2.593 -27.331 -2.453 1 97.97 92 ILE A C 1
ATOM 686 O O . ILE A 1 92 ? -1.412 -27.673 -2.543 1 97.97 92 ILE A O 1
ATOM 690 N N . GLY A 1 93 ? -3.098 -26.8 -1.341 1 97.95 93 GLY A N 1
ATOM 691 C CA . GLY A 1 93 ? -2.267 -26.486 -0.19 1 97.95 93 GLY A CA 1
ATOM 692 C C . GLY A 1 93 ? -1.384 -25.271 -0.405 1 97.95 93 GLY A C 1
ATOM 693 O O . GLY A 1 93 ? -0.24 -25.239 0.053 1 97.95 93 GLY A O 1
ATOM 694 N N . SER A 1 94 ? -1.843 -24.358 -1.155 1 98.31 94 SER A N 1
ATOM 695 C CA . SER A 1 94 ? -1.145 -23.11 -1.446 1 98.31 94 SER A CA 1
ATOM 696 C C . SER A 1 94 ? -2.123 -22.007 -1.838 1 98.31 94 SER A C 1
ATOM 698 O O . SER A 1 94 ? -3.205 -22.286 -2.359 1 98.31 94 SER A O 1
ATOM 700 N N . VAL A 1 95 ? -1.753 -20.728 -1.574 1 98.78 95 VAL A N 1
ATOM 701 C CA . VAL A 1 95 ? -2.56 -19.549 -1.868 1 98.78 95 VAL A CA 1
ATOM 702 C C . VAL A 1 95 ? -1.703 -18.495 -2.565 1 98.78 95 VAL A C 1
ATOM 704 O O . VAL A 1 95 ? -0.582 -18.214 -2.135 1 98.78 95 VAL A O 1
ATOM 707 N N . ASN A 1 96 ? -2.204 -17.97 -3.692 1 98.29 96 ASN A N 1
ATOM 708 C CA . ASN A 1 96 ? -1.494 -16.846 -4.294 1 98.29 96 ASN A CA 1
ATOM 709 C C . ASN A 1 96 ? -2.35 -15.584 -4.307 1 98.29 96 ASN A C 1
ATOM 711 O O . ASN A 1 96 ? -1.874 -14.509 -4.677 1 98.29 96 ASN A O 1
ATOM 715 N N . CYS A 1 97 ? -3.64 -15.72 -3.939 1 98.66 97 CYS A N 1
ATOM 716 C CA . CYS A 1 97 ? -4.564 -14.591 -3.925 1 98.66 97 CYS A CA 1
ATOM 717 C C . CYS A 1 97 ? -5.444 -14.622 -2.682 1 98.66 97 CYS A C 1
ATOM 719 O O . CYS A 1 97 ? -6.035 -15.655 -2.36 1 98.66 97 CYS A O 1
ATOM 721 N N . ILE A 1 98 ? -5.571 -13.547 -1.996 1 98.94 98 ILE A N 1
ATOM 722 C CA . ILE A 1 98 ? -6.382 -13.403 -0.791 1 98.94 98 ILE A CA 1
ATOM 723 C C . ILE A 1 98 ? -7.446 -12.33 -1.011 1 98.94 98 ILE A C 1
ATOM 725 O O . ILE A 1 98 ? -7.134 -11.215 -1.435 1 98.94 98 ILE A O 1
ATOM 729 N N . ARG A 1 99 ? -8.673 -12.618 -0.793 1 98.9 99 ARG A N 1
ATOM 730 C CA . ARG A 1 99 ? -9.759 -11.643 -0.806 1 98.9 99 ARG A CA 1
ATOM 731 C C . ARG A 1 99 ? -10.063 -11.142 0.602 1 98.9 99 ARG A C 1
ATOM 733 O O . ARG A 1 99 ? -10.22 -11.939 1.529 1 98.9 99 ARG A O 1
ATOM 740 N N . ARG A 1 100 ? -10.115 -9.925 0.741 1 98.8 100 ARG A N 1
ATOM 741 C CA . ARG A 1 100 ? -10.576 -9.338 1.995 1 98.8 100 ARG A CA 1
ATOM 742 C C . ARG A 1 100 ? -12.06 -8.991 1.923 1 98.8 100 ARG A C 1
ATOM 744 O O . ARG A 1 100 ? -12.473 -8.178 1.094 1 98.8 100 ARG A O 1
ATOM 751 N N . ASN A 1 101 ? -12.791 -9.522 2.783 1 98.3 101 ASN A N 1
ATOM 752 C CA . ASN A 1 101 ? -14.217 -9.219 2.853 1 98.3 101 ASN A CA 1
ATOM 753 C C . ASN A 1 101 ? -14.484 -7.975 3.695 1 98.3 101 ASN A C 1
ATOM 755 O O . ASN A 1 101 ? -13.635 -7.562 4.487 1 98.3 101 ASN A O 1
ATOM 759 N N . PRO A 1 102 ? -15.611 -7.333 3.518 1 96.57 102 PRO A N 1
ATOM 760 C CA . PRO A 1 102 ? -15.928 -6.098 4.238 1 96.57 102 PRO A CA 1
ATOM 761 C C . PRO A 1 102 ? -15.852 -6.262 5.755 1 96.57 102 PRO A C 1
ATOM 763 O O . PRO A 1 102 ? -15.535 -5.307 6.468 1 96.57 102 PRO A O 1
ATOM 766 N N . ASP A 1 103 ? -16.063 -7.491 6.248 1 96.68 103 ASP A N 1
ATOM 767 C CA . ASP A 1 103 ? -16.053 -7.722 7.689 1 96.68 103 ASP A CA 1
ATOM 768 C C . ASP A 1 103 ? -14.642 -8.022 8.188 1 96.68 103 ASP A C 1
ATOM 770 O O . ASP A 1 103 ? -14.444 -8.313 9.369 1 96.68 103 ASP A O 1
ATOM 774 N N . GLY A 1 104 ? -13.689 -8.076 7.302 1 97.56 104 GLY A N 1
ATOM 775 C CA . GLY A 1 104 ? -12.298 -8.263 7.683 1 97.56 104 GLY A CA 1
ATOM 776 C C . GLY A 1 104 ? -11.826 -9.697 7.534 1 97.56 104 GLY A C 1
ATOM 777 O O . GLY A 1 104 ? -10.638 -9.985 7.691 1 97.56 104 GLY A O 1
ATOM 778 N N . ARG A 1 105 ? -12.747 -10.651 7.207 1 98.6 105 ARG A N 1
ATOM 779 C CA . ARG A 1 105 ? -12.348 -12.036 6.981 1 98.6 105 ARG A CA 1
ATOM 780 C C . ARG A 1 105 ? -11.521 -12.167 5.707 1 98.6 105 ARG A C 1
ATOM 782 O O . ARG A 1 105 ? -11.798 -11.499 4.709 1 98.6 105 ARG A O 1
ATOM 789 N N . LEU A 1 106 ? -10.572 -12.994 5.771 1 98.9 106 LEU A N 1
ATOM 790 C CA . LEU A 1 106 ? -9.671 -13.231 4.649 1 98.9 106 LEU A CA 1
ATOM 791 C C . LEU A 1 106 ? -9.877 -14.628 4.073 1 98.9 106 LEU A C 1
ATOM 793 O O . LEU A 1 106 ? -9.788 -15.622 4.797 1 98.9 106 LEU A O 1
ATOM 797 N N . ILE A 1 107 ? -10.142 -14.702 2.759 1 98.93 107 ILE A N 1
ATOM 798 C CA . ILE A 1 107 ? -10.339 -15.96 2.047 1 98.93 107 ILE A CA 1
ATOM 799 C C . ILE A 1 107 ? -9.222 -16.154 1.024 1 98.93 107 ILE A C 1
ATOM 801 O O . ILE A 1 107 ? -8.91 -15.242 0.255 1 98.93 107 ILE A O 1
ATOM 805 N N . GLY A 1 108 ? -8.607 -17.295 1.003 1 98.92 108 GLY A N 1
ATOM 806 C CA . GLY A 1 108 ? -7.501 -17.574 0.101 1 98.92 108 GLY A CA 1
ATOM 807 C C . GLY A 1 108 ? -7.893 -18.462 -1.065 1 98.92 108 GLY A C 1
ATOM 808 O O . GLY A 1 108 ? -8.683 -19.395 -0.904 1 98.92 108 GLY A O 1
ATOM 809 N N . ASP A 1 109 ? -7.401 -18.167 -2.213 1 98.84 109 ASP A N 1
ATOM 810 C CA . ASP A 1 109 ? -7.493 -18.985 -3.419 1 98.84 109 ASP A CA 1
ATOM 811 C C . ASP A 1 109 ? -6.138 -19.089 -4.116 1 98.84 109 ASP A C 1
ATOM 813 O O . ASP A 1 109 ? -5.186 -18.403 -3.74 1 98.84 109 ASP A O 1
ATOM 817 N N . ASN A 1 110 ? -6.027 -20.005 -4.999 1 98.76 110 ASN A N 1
ATOM 818 C CA . ASN A 1 110 ? -4.858 -20.125 -5.863 1 98.76 110 ASN A CA 1
ATOM 819 C C . ASN A 1 110 ? -5.255 -20.227 -7.333 1 98.76 110 ASN A C 1
ATOM 821 O O . ASN A 1 110 ? -5.876 -21.208 -7.746 1 98.76 110 ASN A O 1
ATOM 825 N N . VAL A 1 111 ? -4.828 -19.248 -8.087 1 98.26 111 VAL A N 1
ATOM 826 C CA . VAL A 1 111 ? -5.261 -19.218 -9.48 1 98.26 111 VAL A CA 1
ATOM 827 C C . VAL A 1 111 ? -4.054 -19.394 -10.4 1 98.26 111 VAL A C 1
ATOM 829 O O . VAL A 1 111 ? -4.17 -19.255 -11.62 1 98.26 111 VAL A O 1
ATOM 832 N N . ASP A 1 112 ? -2.909 -19.711 -9.886 1 97.47 112 ASP A N 1
ATOM 833 C CA . ASP A 1 112 ? -1.694 -19.905 -10.671 1 97.47 112 ASP A CA 1
ATOM 834 C C . ASP A 1 112 ? -1.883 -21.004 -11.714 1 97.47 112 ASP A C 1
ATOM 836 O O . ASP A 1 112 ? -1.589 -20.804 -12.894 1 97.47 112 ASP A O 1
ATOM 840 N N . GLY A 1 113 ? -2.315 -22.141 -11.24 1 98.21 113 GLY A N 1
ATOM 841 C CA . GLY A 1 113 ? -2.474 -23.289 -12.118 1 98.21 113 GLY A CA 1
ATOM 842 C C . GLY A 1 113 ? -3.472 -23.052 -13.236 1 98.21 113 GLY A C 1
ATOM 843 O O . GLY A 1 113 ? -3.181 -23.324 -14.403 1 98.21 113 GLY A O 1
ATOM 844 N N . ALA A 1 114 ? -4.629 -22.566 -12.83 1 98 114 ALA A N 1
ATOM 845 C CA . ALA A 1 114 ? -5.646 -22.24 -13.827 1 98 114 ALA A CA 1
ATOM 846 C C . ALA A 1 114 ? -5.134 -21.189 -14.808 1 98 114 ALA A C 1
ATOM 848 O O . ALA A 1 114 ? -5.436 -21.248 -16.003 1 98 114 ALA A O 1
ATOM 849 N N . GLY A 1 115 ? -4.398 -20.289 -14.298 1 98.13 115 GLY A N 1
ATOM 850 C CA . GLY A 1 115 ? -3.781 -19.291 -15.158 1 98.13 115 GLY A CA 1
ATOM 851 C C . GLY A 1 115 ? -2.814 -19.887 -16.164 1 98.13 115 GLY A C 1
ATOM 852 O O . GLY A 1 115 ? -2.803 -19.49 -17.332 1 98.13 115 GLY A O 1
ATOM 853 N N . PHE A 1 116 ? -2.009 -20.783 -15.694 1 98.17 116 PHE A N 1
ATOM 854 C CA . PHE A 1 116 ? -1.057 -21.448 -16.576 1 98.17 116 PHE A CA 1
ATOM 855 C C . PHE A 1 116 ? -1.78 -22.178 -17.701 1 98.17 116 PHE A C 1
ATOM 857 O O . PHE A 1 116 ? -1.409 -22.052 -18.87 1 98.17 116 PHE A O 1
ATOM 864 N N . VAL A 1 117 ? -2.815 -22.944 -17.383 1 98.22 117 VAL A N 1
ATOM 865 C CA . VAL A 1 117 ? -3.566 -23.72 -18.364 1 98.22 117 VAL A CA 1
ATOM 866 C C . VAL A 1 117 ? -4.209 -22.783 -19.383 1 98.22 117 VAL A C 1
ATOM 868 O O . VAL A 1 117 ? -4.109 -23.006 -20.592 1 98.22 117 VAL A O 1
ATOM 871 N N . ARG A 1 118 ? -4.789 -21.741 -18.892 1 97.73 118 ARG A N 1
ATOM 872 C CA . ARG A 1 118 ? -5.404 -20.767 -19.788 1 97.73 118 ARG A CA 1
ATOM 873 C C . ARG A 1 118 ? -4.365 -20.138 -20.71 1 97.73 118 ARG A C 1
ATOM 875 O O . ARG A 1 118 ? -4.598 -19.998 -21.912 1 97.73 118 ARG A O 1
ATOM 882 N N . GLY A 1 119 ? -3.265 -19.748 -20.112 1 97.14 119 GLY A N 1
ATOM 883 C CA . GLY A 1 119 ? -2.193 -19.174 -20.91 1 97.14 119 GLY A CA 1
ATOM 884 C C . GLY A 1 119 ? -1.668 -20.12 -21.973 1 97.14 119 GLY A C 1
ATOM 885 O O . GLY A 1 119 ? -1.403 -19.705 -23.104 1 97.14 119 GLY A O 1
ATOM 886 N N . ALA A 1 120 ? -1.545 -21.364 -21.666 1 97.65 120 ALA A N 1
ATOM 887 C CA . ALA A 1 120 ? -1.08 -22.378 -22.608 1 97.65 120 ALA A CA 1
ATOM 888 C C . ALA A 1 120 ? -2.066 -22.55 -23.76 1 97.65 120 ALA A C 1
ATOM 890 O O . ALA A 1 120 ? -1.67 -22.56 -24.928 1 97.65 120 ALA A O 1
ATOM 891 N N . LEU A 1 121 ? -3.325 -22.619 -23.397 1 97.24 121 LEU A N 1
ATOM 892 C CA . LEU A 1 121 ? -4.362 -22.803 -24.406 1 97.24 121 LEU A CA 1
ATOM 893 C C . LEU A 1 121 ? -4.413 -21.613 -25.357 1 97.24 121 LEU A C 1
ATOM 895 O O . LEU A 1 121 ? -4.527 -21.788 -26.573 1 97.24 121 LEU A O 1
ATOM 899 N N . GLU A 1 122 ? -4.343 -20.493 -24.811 1 96.66 122 GLU A N 1
ATOM 900 C CA . GLU A 1 122 ? -4.36 -19.281 -25.625 1 96.66 122 GLU A CA 1
ATOM 901 C C . GLU A 1 122 ? -3.156 -19.229 -26.561 1 96.66 122 GLU A C 1
ATOM 903 O O . GLU A 1 122 ? -3.229 -18.645 -27.644 1 96.66 122 GLU A O 1
ATOM 908 N N . ALA A 1 123 ? -2.061 -19.826 -26.105 1 95.85 123 ALA A N 1
ATOM 909 C CA . ALA A 1 123 ? -0.853 -19.879 -26.926 1 95.85 123 ALA A CA 1
ATOM 910 C C . ALA A 1 123 ? -0.909 -21.045 -27.908 1 95.85 123 ALA A C 1
ATOM 912 O O . ALA A 1 123 ? 0.058 -21.305 -28.628 1 95.85 123 ALA A O 1
ATOM 913 N N . GLY A 1 124 ? -1.994 -21.842 -27.867 1 96.02 124 GLY A N 1
ATOM 914 C CA . GLY A 1 124 ? -2.195 -22.923 -28.82 1 96.02 124 GLY A CA 1
ATOM 915 C C . GLY A 1 124 ? -1.606 -24.242 -28.358 1 96.02 124 GLY A C 1
ATOM 916 O O . GLY A 1 124 ? -1.329 -25.124 -29.174 1 96.02 124 GLY A O 1
ATOM 917 N N . VAL A 1 125 ? -1.354 -24.4 -27.11 1 96.55 125 VAL A N 1
ATOM 918 C CA . VAL A 1 125 ? -0.772 -25.628 -26.578 1 96.55 125 VAL A CA 1
ATOM 919 C C . VAL A 1 125 ? -1.855 -26.46 -25.895 1 96.55 125 VAL A C 1
ATOM 921 O O . VAL A 1 125 ? -2.488 -26.003 -24.94 1 96.55 125 VAL A O 1
ATOM 924 N N . GLU A 1 126 ? -2.013 -27.595 -26.364 1 95.68 126 GLU A N 1
ATOM 925 C CA . GLU A 1 126 ? -2.915 -28.548 -25.724 1 95.68 126 GLU A CA 1
ATOM 926 C C . GLU A 1 126 ? -2.178 -29.395 -24.69 1 95.68 126 GLU A C 1
ATOM 928 O O . GLU A 1 126 ? -1.17 -30.031 -25.005 1 95.68 126 GLU A O 1
ATOM 933 N N . LEU A 1 127 ? -2.687 -29.518 -23.528 1 96.91 127 LEU A N 1
ATOM 934 C CA . LEU A 1 127 ? -1.994 -30.152 -22.411 1 96.91 127 LEU A CA 1
ATOM 935 C C . LEU A 1 127 ? -2.407 -31.614 -22.274 1 96.91 127 LEU A C 1
ATOM 937 O O . LEU A 1 127 ? -1.665 -32.423 -21.713 1 96.91 127 LEU A O 1
ATOM 941 N N . ALA A 1 128 ? -3.635 -31.877 -22.718 1 97.24 128 ALA A N 1
ATOM 942 C CA . ALA A 1 128 ? -4.157 -33.237 -22.613 1 97.24 128 ALA A CA 1
ATOM 943 C C . ALA A 1 128 ? -3.264 -34.226 -23.356 1 97.24 128 ALA A C 1
ATOM 945 O O . ALA A 1 128 ? -2.854 -33.971 -24.491 1 97.24 128 ALA A O 1
ATOM 946 N N . GLY A 1 129 ? -2.955 -35.3 -22.656 1 97.67 129 GLY A N 1
ATOM 947 C CA . GLY A 1 129 ? -2.223 -36.381 -23.296 1 97.67 129 GLY A CA 1
ATOM 948 C C . GLY A 1 129 ? -0.718 -36.197 -23.24 1 97.67 129 GLY A C 1
ATOM 949 O O . GLY A 1 129 ? 0.036 -37.075 -23.663 1 97.67 129 GLY A O 1
ATOM 950 N N . LEU A 1 130 ? -0.221 -35.161 -22.714 1 97.9 130 LEU A N 1
ATOM 951 C CA . LEU A 1 130 ? 1.214 -34.909 -22.641 1 97.9 130 LEU A CA 1
ATOM 952 C C . LEU A 1 130 ? 1.824 -35.592 -21.422 1 97.9 130 LEU A C 1
ATOM 954 O O . LEU A 1 130 ? 1.213 -35.623 -20.351 1 97.9 130 LEU A O 1
ATOM 958 N N . ARG A 1 131 ? 2.969 -36.121 -21.621 1 98.52 131 ARG A N 1
ATOM 959 C CA . ARG A 1 131 ? 3.826 -36.476 -20.494 1 98.52 131 ARG A CA 1
ATOM 960 C C . ARG A 1 131 ? 4.634 -35.273 -20.02 1 98.52 131 ARG A C 1
ATOM 962 O O . ARG A 1 131 ? 5.439 -34.722 -20.775 1 98.52 131 ARG A O 1
ATOM 969 N N . VAL A 1 132 ? 4.471 -34.897 -18.766 1 98.73 132 VAL A N 1
ATOM 970 C CA . VAL A 1 132 ? 4.989 -33.614 -18.302 1 98.73 132 VAL A CA 1
ATOM 971 C C . VAL A 1 132 ? 6.038 -33.842 -17.216 1 98.73 132 VAL A C 1
ATOM 973 O O . VAL A 1 132 ? 5.823 -34.631 -16.293 1 98.73 132 VAL A O 1
ATOM 976 N N . LEU A 1 133 ? 7.176 -33.221 -17.339 1 98.67 133 LEU A N 1
ATOM 977 C CA . LEU A 1 133 ? 8.17 -33.097 -16.278 1 98.67 133 LEU A CA 1
ATOM 978 C C . LEU A 1 133 ? 8.053 -31.746 -15.579 1 98.67 133 LEU A C 1
ATOM 980 O O . LEU A 1 133 ? 8.272 -30.702 -16.198 1 98.67 133 LEU A O 1
ATOM 984 N N . LEU A 1 134 ? 7.679 -31.737 -14.384 1 98.63 134 LEU A N 1
ATOM 985 C CA . LEU A 1 134 ? 7.521 -30.533 -13.577 1 98.63 134 LEU A CA 1
ATOM 986 C C . LEU A 1 134 ? 8.676 -30.381 -12.593 1 98.63 134 LEU A C 1
ATOM 988 O O . LEU A 1 134 ? 8.867 -31.228 -11.718 1 98.63 134 LEU A O 1
ATOM 992 N N . LEU A 1 135 ? 9.42 -29.314 -12.747 1 97.79 135 LEU A N 1
ATOM 993 C CA . LEU A 1 135 ? 10.525 -29.016 -11.843 1 97.79 135 LEU A CA 1
ATOM 994 C C . LEU A 1 135 ? 10.088 -28.043 -10.752 1 97.79 135 LEU A C 1
ATOM 996 O O . LEU A 1 135 ? 9.848 -26.865 -11.025 1 97.79 135 LEU A O 1
ATOM 1000 N N . GLY A 1 136 ? 10.05 -28.567 -9.543 1 96.72 136 GLY A N 1
ATOM 1001 C CA . GLY A 1 136 ? 9.613 -27.751 -8.422 1 96.72 136 GLY A CA 1
ATOM 1002 C C . GLY A 1 136 ? 8.346 -28.268 -7.765 1 96.72 136 GLY A C 1
ATOM 1003 O O . GLY A 1 136 ? 7.384 -28.62 -8.451 1 96.72 136 GLY A O 1
ATOM 1004 N N . ALA A 1 137 ? 8.312 -28.242 -6.451 1 96.59 137 ALA A N 1
ATOM 1005 C CA . ALA A 1 137 ? 7.16 -28.708 -5.683 1 96.59 137 ALA A CA 1
ATOM 1006 C C . ALA A 1 137 ? 6.756 -27.685 -4.625 1 96.59 137 ALA A C 1
ATOM 1008 O O . ALA A 1 137 ? 6.152 -28.038 -3.609 1 96.59 137 ALA A O 1
ATOM 1009 N N . GLY A 1 138 ? 7.157 -26.48 -4.81 1 95.42 138 GLY A N 1
ATOM 1010 C CA . GLY A 1 138 ? 6.706 -25.394 -3.954 1 95.42 138 GLY A CA 1
ATOM 1011 C C . GLY A 1 138 ? 5.292 -24.94 -4.262 1 95.42 138 GLY A C 1
ATOM 1012 O O . GLY A 1 138 ? 4.499 -25.699 -4.823 1 95.42 138 GLY A O 1
ATOM 1013 N N . GLY A 1 139 ? 4.938 -23.728 -3.884 1 95.46 139 GLY A N 1
ATOM 1014 C CA . GLY A 1 139 ? 3.592 -23.209 -4.064 1 95.46 139 GLY A CA 1
ATOM 1015 C C . GLY A 1 139 ? 3.141 -23.212 -5.513 1 95.46 139 GLY A C 1
ATOM 1016 O O . GLY A 1 139 ? 2.057 -23.707 -5.83 1 95.46 139 GLY A O 1
ATOM 1017 N N . ALA A 1 140 ? 3.962 -22.65 -6.376 1 95.59 140 ALA A N 1
ATOM 1018 C CA . ALA A 1 140 ? 3.625 -22.619 -7.797 1 95.59 140 ALA A CA 1
ATOM 1019 C C . ALA A 1 140 ? 3.598 -24.027 -8.385 1 95.59 140 ALA A C 1
ATOM 1021 O O . ALA A 1 140 ? 2.721 -24.355 -9.188 1 95.59 140 ALA A O 1
ATOM 1022 N N . GLY A 1 141 ? 4.59 -24.823 -7.998 1 97.59 141 GLY A N 1
ATOM 1023 C CA . GLY A 1 141 ? 4.637 -26.203 -8.456 1 97.59 141 GLY A CA 1
ATOM 1024 C C . GLY A 1 141 ? 3.395 -26.995 -8.092 1 97.59 141 GLY A C 1
ATOM 1025 O O . GLY A 1 141 ? 2.856 -27.73 -8.921 1 97.59 141 GLY A O 1
ATOM 1026 N N . ARG A 1 142 ? 2.972 -26.828 -6.884 1 98.15 142 ARG A N 1
ATOM 1027 C CA . ARG A 1 142 ? 1.755 -27.497 -6.435 1 98.15 142 ARG A CA 1
ATOM 1028 C C . ARG A 1 142 ? 0.562 -27.102 -7.298 1 98.15 142 ARG A C 1
ATOM 1030 O O . ARG A 1 142 ? -0.19 -27.963 -7.759 1 98.15 142 ARG A O 1
ATOM 1037 N N . SER A 1 143 ? 0.433 -25.814 -7.48 1 98.27 143 SER A N 1
ATOM 1038 C CA . SER A 1 143 ? -0.671 -25.289 -8.276 1 98.27 143 SER A CA 1
ATOM 1039 C C . SER A 1 143 ? -0.659 -25.865 -9.688 1 98.27 143 SER A C 1
ATOM 1041 O O . SER A 1 143 ? -1.698 -26.282 -10.203 1 98.27 143 SER A O 1
ATOM 1043 N N . LEU A 1 144 ? 0.473 -25.905 -10.265 1 98.55 144 LEU A N 1
ATOM 1044 C CA . LEU A 1 144 ? 0.602 -26.392 -11.634 1 98.55 144 LEU A CA 1
ATOM 1045 C C . LEU A 1 144 ? 0.338 -27.893 -11.704 1 98.55 144 LEU A C 1
ATOM 1047 O O . LEU A 1 144 ? -0.295 -28.373 -12.647 1 98.55 144 LEU A O 1
ATOM 1051 N N . ALA A 1 145 ? 0.819 -28.625 -10.74 1 98.73 145 ALA A N 1
ATOM 1052 C CA . ALA A 1 145 ? 0.618 -30.072 -10.73 1 98.73 145 ALA A CA 1
ATOM 1053 C C . ALA A 1 145 ? -0.868 -30.419 -10.763 1 98.73 145 ALA A C 1
ATOM 1055 O O . ALA A 1 145 ? -1.301 -31.242 -11.573 1 98.73 145 ALA A O 1
ATOM 1056 N N . PHE A 1 146 ? -1.636 -29.787 -9.931 1 98.71 146 PHE A N 1
ATOM 1057 C CA . PHE A 1 146 ? -3.071 -30.042 -9.882 1 98.71 146 PHE A CA 1
ATOM 1058 C C . PHE A 1 146 ? -3.74 -29.628 -11.188 1 98.71 146 PHE A C 1
ATOM 1060 O O . PHE A 1 146 ? -4.581 -30.357 -11.718 1 98.71 146 PHE A O 1
ATOM 1067 N N . ALA A 1 147 ? -3.351 -28.487 -11.693 1 98.55 147 ALA A N 1
ATOM 1068 C CA . ALA A 1 147 ? -3.972 -27.959 -12.906 1 98.55 147 ALA A CA 1
ATOM 1069 C C . ALA A 1 147 ? -3.664 -28.845 -14.109 1 98.55 147 ALA A C 1
ATOM 1071 O O . ALA A 1 147 ? -4.521 -29.051 -14.972 1 98.55 147 ALA A O 1
ATOM 1072 N N . LEU A 1 148 ? -2.451 -29.344 -14.213 1 98.48 148 LEU A N 1
ATOM 1073 C CA . LEU A 1 148 ? -2.035 -30.202 -15.317 1 98.48 148 LEU A CA 1
ATOM 1074 C C . LEU A 1 148 ? -2.781 -31.531 -15.284 1 98.48 148 LEU A C 1
ATOM 1076 O O . LEU A 1 148 ? -3.202 -32.038 -16.327 1 98.48 148 LEU A O 1
ATOM 1080 N N . ALA A 1 149 ? -2.895 -32.069 -14.084 1 98.49 149 ALA A N 1
ATOM 1081 C CA . ALA A 1 149 ? -3.667 -33.3 -13.938 1 98.49 149 ALA A CA 1
ATOM 1082 C C . ALA A 1 149 ? -5.123 -33.085 -14.341 1 98.49 149 ALA A C 1
ATOM 1084 O O . ALA A 1 149 ? -5.692 -33.886 -15.087 1 98.49 149 ALA A O 1
ATOM 1085 N N . GLU A 1 150 ? -5.67 -32.011 -13.862 1 97.99 150 GLU A N 1
ATOM 1086 C CA . GLU A 1 150 ? -7.052 -31.676 -14.192 1 97.99 150 GLU A CA 1
ATOM 1087 C C . GLU A 1 150 ? -7.234 -31.501 -15.697 1 97.99 150 GLU A C 1
ATOM 1089 O O . GLU A 1 150 ? -8.279 -31.855 -16.246 1 97.99 150 GLU A O 1
ATOM 1094 N N . ALA A 1 151 ? -6.218 -30.978 -16.327 1 97.72 151 ALA A N 1
ATOM 1095 C CA . ALA A 1 151 ? -6.272 -30.688 -17.757 1 97.72 151 ALA A CA 1
ATOM 1096 C C . ALA A 1 151 ? -6.086 -31.959 -18.582 1 97.72 151 ALA A C 1
ATOM 1098 O O . ALA A 1 151 ? -6.196 -31.931 -19.81 1 97.72 151 ALA A O 1
ATOM 1099 N N . GLY A 1 152 ? -5.66 -33.082 -17.941 1 97.42 152 GLY A N 1
ATOM 1100 C CA . GLY A 1 152 ? -5.654 -34.359 -18.638 1 97.42 152 GLY A CA 1
ATOM 1101 C C . GLY A 1 152 ? -4.269 -34.794 -19.076 1 97.42 152 GLY A C 1
ATOM 1102 O O . GLY A 1 152 ? -4.124 -35.529 -20.055 1 97.42 152 GLY A O 1
ATOM 1103 N N . ALA A 1 153 ? -3.239 -34.357 -18.416 1 98.12 153 ALA A N 1
ATOM 1104 C CA . ALA A 1 153 ? -1.899 -34.857 -18.712 1 98.12 153 ALA A CA 1
ATOM 1105 C C . ALA A 1 153 ? -1.866 -36.382 -18.692 1 98.12 153 ALA A C 1
ATOM 1107 O O . ALA A 1 153 ? -2.514 -37.013 -17.853 1 98.12 153 ALA A O 1
ATOM 1108 N N . ALA A 1 154 ? -1.121 -36.925 -19.58 1 98.35 154 ALA A N 1
ATOM 1109 C CA . ALA A 1 154 ? -1.018 -38.381 -19.633 1 98.35 154 ALA A CA 1
ATOM 1110 C C . ALA A 1 154 ? -0.221 -38.918 -18.448 1 98.35 154 ALA A C 1
ATOM 1112 O O . ALA A 1 154 ? -0.481 -40.023 -17.966 1 98.35 154 ALA A O 1
ATOM 1113 N N . GLU A 1 155 ? 0.769 -38.168 -18.057 1 98.44 155 GLU A N 1
ATOM 1114 C CA . GLU A 1 155 ? 1.627 -38.47 -16.916 1 98.44 155 GLU A CA 1
ATOM 1115 C C . GLU A 1 155 ? 2.291 -37.206 -16.376 1 98.44 155 GLU A C 1
ATOM 1117 O O . GLU A 1 155 ? 2.603 -36.289 -17.138 1 98.44 155 GLU A O 1
ATOM 1122 N N . LEU A 1 156 ? 2.431 -37.221 -15.098 1 98.62 156 LEU A N 1
ATOM 1123 C CA . LEU A 1 156 ? 3.122 -36.117 -14.441 1 98.62 156 LEU A CA 1
ATOM 1124 C C . LEU A 1 156 ? 4.282 -36.628 -13.594 1 98.62 156 LEU A C 1
ATOM 1126 O O . LEU A 1 156 ? 4.087 -37.457 -12.701 1 98.62 156 LEU A O 1
ATOM 1130 N N . VAL A 1 157 ? 5.509 -36.208 -13.882 1 98.59 157 VAL A N 1
ATOM 1131 C CA . VAL A 1 157 ? 6.69 -36.521 -13.084 1 98.59 157 VAL A CA 1
ATOM 1132 C C . VAL A 1 157 ? 7.196 -35.258 -12.391 1 98.59 157 VAL A C 1
ATOM 1134 O O . VAL A 1 157 ? 7.491 -34.257 -13.048 1 98.59 157 VAL A O 1
ATOM 1137 N N . ILE A 1 158 ? 7.286 -35.309 -11.104 1 98.63 158 ILE A N 1
ATOM 1138 C CA . ILE A 1 158 ? 7.647 -34.147 -10.3 1 98.63 158 ILE A CA 1
ATOM 1139 C C . ILE A 1 158 ? 9.067 -34.31 -9.763 1 98.63 158 ILE A C 1
ATOM 1141 O O . ILE A 1 158 ? 9.394 -35.333 -9.156 1 98.63 158 ILE A O 1
ATOM 1145 N N . CYS A 1 159 ? 9.844 -33.346 -10.023 1 97.52 159 CYS A N 1
ATOM 1146 C CA . CYS A 1 159 ? 11.214 -33.3 -9.525 1 97.52 159 CYS A CA 1
ATOM 1147 C C . CYS A 1 159 ? 11.411 -32.121 -8.58 1 97.52 159 CYS A C 1
ATOM 1149 O O . CYS A 1 159 ? 11.001 -31 -8.885 1 97.52 159 CYS A O 1
ATOM 1151 N N . ASN A 1 160 ? 11.997 -32.373 -7.446 1 95.73 160 ASN A N 1
ATOM 1152 C CA . ASN A 1 160 ? 12.294 -31.336 -6.464 1 95.73 160 ASN A CA 1
ATOM 1153 C C . ASN A 1 160 ? 13.578 -31.641 -5.698 1 95.73 160 ASN A C 1
ATOM 1155 O O . ASN A 1 160 ? 13.944 -32.806 -5.53 1 95.73 160 ASN A O 1
ATOM 1159 N N . ARG A 1 161 ? 14.226 -30.638 -5.281 1 91.13 161 ARG A N 1
ATOM 1160 C CA . ARG A 1 161 ? 15.442 -30.808 -4.492 1 91.13 161 ARG A CA 1
ATOM 1161 C C . ARG A 1 161 ? 15.167 -31.616 -3.228 1 91.13 161 ARG A C 1
ATOM 1163 O O . ARG A 1 161 ? 15.991 -32.437 -2.818 1 91.13 161 ARG A O 1
ATOM 1170 N N . ASP A 1 162 ? 13.999 -31.356 -2.625 1 92.75 162 ASP A N 1
ATOM 1171 C CA . ASP A 1 162 ? 13.523 -32.134 -1.485 1 92.75 162 ASP A CA 1
ATOM 1172 C C . ASP A 1 162 ? 12.608 -33.269 -1.938 1 92.75 162 ASP A C 1
ATOM 1174 O O . ASP A 1 162 ? 11.428 -33.049 -2.216 1 92.75 162 ASP A O 1
ATOM 1178 N N . PRO A 1 163 ? 13.049 -34.423 -1.937 1 93.23 163 PRO A N 1
ATOM 1179 C CA . PRO A 1 163 ? 12.26 -35.536 -2.471 1 93.23 163 PRO A CA 1
ATOM 1180 C C . PRO A 1 163 ? 10.957 -35.757 -1.705 1 93.23 163 PRO A C 1
ATOM 1182 O O . PRO A 1 163 ? 9.96 -36.189 -2.288 1 93.23 163 PRO A O 1
ATOM 1185 N N . ALA A 1 164 ? 10.983 -35.477 -0.461 1 95.46 164 ALA A N 1
ATOM 1186 C CA . ALA A 1 164 ? 9.78 -35.677 0.344 1 95.46 164 ALA A CA 1
ATOM 1187 C C . ALA A 1 164 ? 8.662 -34.737 -0.098 1 95.46 164 ALA A C 1
ATOM 1189 O O . ALA A 1 164 ? 7.488 -35.116 -0.098 1 95.46 164 ALA A O 1
ATOM 1190 N N . LYS A 1 165 ? 9.024 -33.586 -0.464 1 95.71 165 LYS A N 1
ATOM 1191 C CA . LYS A 1 165 ? 8.033 -32.63 -0.949 1 95.71 165 LYS A CA 1
ATOM 1192 C C . LYS A 1 165 ? 7.426 -33.091 -2.271 1 95.71 165 LYS A C 1
ATOM 1194 O O . LYS A 1 165 ? 6.216 -32.974 -2.478 1 95.71 165 LYS A O 1
ATOM 1199 N N . ALA A 1 166 ? 8.282 -33.565 -3.11 1 97.36 166 ALA A N 1
ATOM 1200 C CA . ALA A 1 166 ? 7.809 -34.069 -4.396 1 97.36 166 ALA A CA 1
ATOM 12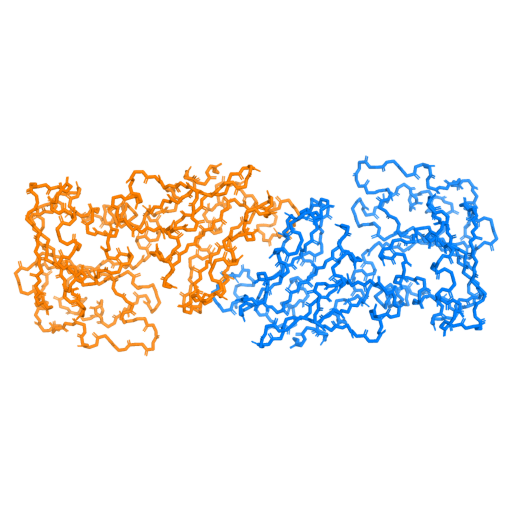01 C C . ALA A 1 166 ? 6.881 -35.266 -4.208 1 97.36 166 ALA A C 1
ATOM 1203 O O . ALA A 1 166 ? 5.84 -35.361 -4.862 1 97.36 166 ALA A O 1
ATOM 1204 N N . ALA A 1 167 ? 7.306 -36.131 -3.352 1 97.73 167 ALA A N 1
ATOM 1205 C CA . ALA A 1 167 ? 6.503 -37.323 -3.092 1 97.73 167 ALA A CA 1
ATOM 1206 C C . ALA A 1 167 ? 5.148 -36.953 -2.497 1 97.73 167 ALA A C 1
ATOM 1208 O O . ALA A 1 167 ? 4.118 -37.508 -2.888 1 97.73 167 ALA A O 1
ATOM 1209 N N . GLY A 1 168 ? 5.175 -36.094 -1.499 1 97.54 168 GLY A N 1
ATOM 1210 C CA . GLY A 1 168 ? 3.932 -35.619 -0.912 1 97.54 168 GLY A CA 1
ATOM 1211 C C . GLY A 1 168 ? 2.997 -34.987 -1.926 1 97.54 168 GLY A C 1
ATOM 1212 O O . GLY A 1 168 ? 1.787 -35.221 -1.893 1 97.54 168 GLY A O 1
ATOM 1213 N N . LEU A 1 169 ? 3.562 -34.205 -2.781 1 98.06 169 LEU A N 1
ATOM 1214 C CA . LEU A 1 169 ? 2.763 -33.569 -3.823 1 98.06 169 LEU A CA 1
ATOM 1215 C C . LEU A 1 169 ? 2.202 -34.609 -4.788 1 98.06 169 LEU A C 1
ATOM 1217 O O . LEU A 1 169 ? 1.028 -34.548 -5.159 1 98.06 169 LEU A O 1
ATOM 1221 N N . ALA A 1 170 ? 3.001 -35.513 -5.221 1 98.36 170 ALA A N 1
ATOM 1222 C CA . ALA A 1 170 ? 2.552 -36.578 -6.115 1 98.36 170 ALA A CA 1
ATOM 1223 C C . ALA A 1 170 ? 1.386 -37.35 -5.506 1 98.36 170 ALA A C 1
ATOM 1225 O O . ALA A 1 170 ? 0.4 -37.638 -6.188 1 98.36 170 ALA A O 1
ATOM 1226 N N . ASP A 1 171 ? 1.533 -37.651 -4.246 1 98.05 171 ASP A N 1
ATOM 1227 C CA . ASP A 1 171 ? 0.48 -38.38 -3.545 1 98.05 171 ASP A CA 1
ATOM 1228 C C . ASP A 1 171 ? -0.82 -37.579 -3.521 1 98.05 171 ASP A C 1
ATOM 1230 O O . ASP A 1 171 ? -1.898 -38.129 -3.758 1 98.05 171 ASP A O 1
ATOM 1234 N N . ALA A 1 172 ? -0.711 -36.353 -3.239 1 97.8 172 ALA A N 1
ATOM 1235 C CA . ALA A 1 172 ? -1.886 -35.492 -3.135 1 97.8 172 ALA A CA 1
ATOM 1236 C C . ALA A 1 172 ? -2.599 -35.372 -4.479 1 97.8 172 ALA A C 1
ATOM 1238 O O . ALA A 1 172 ? -3.826 -35.473 -4.55 1 97.8 172 ALA A O 1
ATOM 1239 N N . VAL A 1 173 ? -1.861 -35.132 -5.515 1 98.52 173 VAL A N 1
ATOM 1240 C CA . VAL A 1 173 ? -2.436 -35.002 -6.85 1 98.52 173 VAL A CA 1
ATOM 1241 C C . VAL A 1 173 ? -3.066 -36.327 -7.273 1 98.52 173 VAL A C 1
ATOM 1243 O O . VAL A 1 173 ? -4.187 -36.352 -7.786 1 98.52 173 VAL A O 1
ATOM 1246 N N . GLY A 1 174 ? -2.314 -37.384 -7.036 1 97.77 174 GLY A N 1
ATOM 1247 C CA . GLY A 1 174 ? -2.824 -38.7 -7.386 1 97.77 174 GLY A CA 1
ATOM 1248 C C . GLY A 1 174 ? -4.116 -39.048 -6.672 1 97.77 174 GLY A C 1
ATOM 1249 O O . GLY A 1 174 ? -4.986 -39.713 -7.24 1 97.77 174 GLY A O 1
ATOM 1250 N N . ALA A 1 175 ? -4.229 -38.646 -5.451 1 97.47 175 ALA A N 1
ATOM 1251 C CA . ALA A 1 175 ? -5.444 -38.893 -4.678 1 97.47 175 ALA A CA 1
ATOM 1252 C C . ALA A 1 175 ? -6.623 -38.109 -5.245 1 97.47 175 ALA A C 1
ATOM 1254 O O . ALA A 1 175 ? -7.763 -38.58 -5.216 1 97.47 175 ALA A O 1
ATOM 1255 N N . THR A 1 176 ? -6.383 -36.992 -5.74 1 97.52 176 THR A N 1
ATOM 1256 C CA . THR A 1 176 ? -7.424 -36.118 -6.27 1 97.52 176 THR A CA 1
ATOM 1257 C C . THR A 1 176 ? -7.798 -36.523 -7.693 1 97.52 176 THR A C 1
ATOM 1259 O O . THR A 1 176 ? -8.968 -36.456 -8.075 1 97.52 176 THR A O 1
ATOM 1262 N N . TYR A 1 177 ? -6.781 -36.931 -8.42 1 97.62 177 TYR A N 1
ATOM 1263 C CA . TYR A 1 177 ? -6.965 -37.334 -9.809 1 97.62 177 TYR A CA 1
ATOM 1264 C C . TYR A 1 177 ? -6.386 -38.721 -10.056 1 97.62 177 TYR A C 1
ATOM 1266 O O . TYR A 1 177 ? -5.352 -38.861 -10.714 1 97.62 177 TYR A O 1
ATOM 1274 N N . PRO A 1 178 ? -7.004 -39.723 -9.742 1 96.76 178 PRO A N 1
ATOM 1275 C CA . PRO A 1 178 ? -6.463 -41.083 -9.791 1 96.76 178 PRO A CA 1
ATOM 1276 C C . PRO A 1 178 ? -6.21 -41.567 -11.217 1 96.76 178 PRO A C 1
ATOM 1278 O O . PRO A 1 178 ? -5.476 -42.537 -11.422 1 96.76 178 PRO A O 1
ATOM 1281 N N . SER A 1 179 ? -6.799 -40.929 -12.164 1 96.97 179 SER A N 1
ATOM 1282 C CA . SER A 1 179 ? -6.654 -41.37 -13.548 1 96.97 179 SER A CA 1
ATOM 1283 C C . SER A 1 179 ? -5.338 -40.886 -14.148 1 96.97 179 SER A C 1
ATOM 1285 O O . SER A 1 179 ? -4.938 -41.334 -15.224 1 96.97 179 SER A O 1
ATOM 1287 N N . VAL A 1 180 ? -4.668 -39.988 -13.513 1 97.64 180 VAL A N 1
ATOM 1288 C CA . VAL A 1 180 ? -3.406 -39.444 -14.003 1 97.64 180 VAL A CA 1
ATOM 1289 C C . VAL A 1 180 ? -2.245 -40.031 -13.204 1 97.64 180 VAL A C 1
ATOM 1291 O O . VAL A 1 180 ? -2.151 -39.825 -11.992 1 97.64 180 VAL A O 1
ATOM 1294 N N . PRO A 1 181 ? -1.4 -40.841 -13.875 1 98.33 181 PRO A N 1
ATOM 1295 C CA . PRO A 1 181 ? -0.203 -41.29 -13.161 1 98.33 181 PRO A CA 1
ATOM 1296 C C . PRO A 1 181 ? 0.696 -40.133 -12.732 1 98.33 181 PRO A C 1
ATOM 1298 O O . PRO A 1 181 ? 1.085 -39.308 -13.563 1 98.33 181 PRO A O 1
ATOM 1301 N N . VAL A 1 182 ? 0.937 -40.056 -11.471 1 98.51 182 VAL A N 1
ATOM 1302 C CA . VAL A 1 182 ? 1.821 -39.035 -10.918 1 98.51 182 VAL A CA 1
ATOM 1303 C C . VAL A 1 182 ? 2.919 -39.695 -10.088 1 98.51 182 VAL A C 1
ATOM 1305 O O . VAL A 1 182 ? 2.642 -40.573 -9.267 1 98.51 182 VAL A O 1
ATOM 1308 N N . ARG A 1 183 ? 4.18 -39.306 -10.29 1 97.87 183 ARG A N 1
ATOM 1309 C CA . ARG A 1 183 ? 5.286 -39.866 -9.522 1 97.87 183 ARG A CA 1
ATOM 1310 C C . ARG A 1 183 ? 6.442 -38.875 -9.425 1 97.87 183 ARG A C 1
ATOM 1312 O O . ARG A 1 183 ? 6.444 -37.847 -10.105 1 97.87 183 ARG A O 1
ATOM 1319 N N . THR A 1 184 ? 7.406 -39.181 -8.566 1 98.07 184 THR A N 1
ATOM 1320 C CA . THR A 1 184 ? 8.644 -38.413 -8.478 1 98.07 184 THR A CA 1
ATOM 1321 C C . THR A 1 184 ? 9.666 -38.918 -9.493 1 98.07 184 THR A C 1
ATOM 1323 O O . THR A 1 184 ? 9.555 -40.042 -9.987 1 98.07 184 THR A O 1
ATOM 1326 N N . GLY A 1 185 ? 10.572 -38.101 -9.847 1 96.33 185 GLY A N 1
ATOM 1327 C CA . GLY A 1 185 ? 11.613 -38.497 -10.782 1 96.33 185 GLY A CA 1
ATOM 1328 C C . GLY A 1 185 ? 12.794 -37.545 -10.799 1 96.33 185 GLY A C 1
ATOM 1329 O O . GLY A 1 185 ? 12.842 -36.594 -10.017 1 96.33 185 GLY A O 1
ATOM 1330 N N . ALA A 1 186 ? 13.741 -37.861 -11.648 1 94.72 186 ALA A N 1
ATOM 1331 C CA . ALA A 1 186 ? 14.927 -37.029 -11.832 1 94.72 186 ALA A CA 1
ATOM 1332 C C . ALA A 1 186 ? 14.664 -35.916 -12.843 1 94.72 186 ALA A C 1
ATOM 1334 O O . ALA A 1 186 ? 13.68 -35.963 -13.585 1 94.72 186 ALA A O 1
ATOM 1335 N N . ALA A 1 187 ? 15.525 -34.926 -12.747 1 95.62 187 ALA A N 1
ATOM 1336 C CA . ALA A 1 187 ? 15.453 -33.841 -13.723 1 95.62 187 ALA A CA 1
ATOM 1337 C C . ALA A 1 187 ? 16.036 -34.272 -15.065 1 95.62 187 ALA A C 1
ATOM 1339 O O . ALA A 1 187 ? 17.103 -33.799 -15.466 1 95.62 187 ALA A O 1
ATOM 1340 N N . ASP A 1 188 ? 15.396 -35.134 -15.74 1 95.64 188 ASP A N 1
ATOM 1341 C CA . ASP A 1 188 ? 15.763 -35.673 -17.046 1 95.64 188 ASP A CA 1
ATOM 1342 C C . ASP A 1 188 ? 14.633 -35.485 -18.056 1 95.64 188 ASP A C 1
ATOM 1344 O O . ASP A 1 188 ? 13.57 -36.096 -17.927 1 95.64 188 ASP A O 1
ATOM 1348 N N . ALA A 1 189 ? 14.842 -34.731 -19.076 1 96.76 189 ALA A N 1
ATOM 1349 C CA . ALA A 1 189 ? 13.815 -34.291 -20.016 1 96.76 189 ALA A CA 1
ATOM 1350 C C . ALA A 1 189 ? 13.466 -35.4 -21.005 1 96.76 189 ALA A C 1
ATOM 1352 O O . ALA A 1 189 ? 12.497 -35.285 -21.759 1 96.76 189 ALA A O 1
ATOM 1353 N N . THR A 1 190 ? 14.218 -36.471 -20.943 1 95.52 190 THR A N 1
ATOM 1354 C CA . THR A 1 190 ? 14.08 -37.518 -21.949 1 95.52 190 THR A CA 1
ATOM 1355 C C . THR A 1 190 ? 12.675 -38.113 -21.922 1 95.52 190 THR A C 1
ATOM 1357 O O . THR A 1 190 ? 12.2 -38.55 -20.872 1 95.52 190 THR A O 1
ATOM 1360 N N . GLY A 1 191 ? 12.004 -38.079 -23.123 1 94.98 191 GLY A N 1
ATOM 1361 C CA . GLY A 1 191 ? 10.75 -38.796 -23.287 1 94.98 191 GLY A CA 1
ATOM 1362 C C . GLY A 1 191 ? 9.538 -37.982 -22.873 1 94.98 191 GLY A C 1
ATOM 1363 O O . GLY A 1 191 ? 8.413 -38.484 -22.886 1 94.98 191 GLY A O 1
ATOM 1364 N N . PHE A 1 192 ? 9.705 -36.766 -22.556 1 97.94 192 PHE A N 1
ATOM 1365 C CA . PHE A 1 192 ? 8.589 -35.925 -22.142 1 97.94 192 PHE A CA 1
ATOM 1366 C C . PHE A 1 192 ? 8.155 -35.004 -23.277 1 97.94 192 PHE A C 1
ATOM 1368 O O . PHE A 1 192 ? 8.975 -34.603 -24.105 1 97.94 192 PHE A O 1
ATOM 1375 N N . GLY A 1 193 ? 6.881 -34.701 -23.271 1 98.11 193 GLY A N 1
ATOM 1376 C CA . GLY A 1 193 ? 6.36 -33.746 -24.236 1 98.11 193 GLY A CA 1
ATOM 1377 C C . GLY A 1 193 ? 6.446 -32.308 -23.759 1 98.11 193 GLY A C 1
ATOM 1378 O O . GLY A 1 193 ? 6.442 -31.378 -24.568 1 98.11 193 GLY A O 1
ATOM 1379 N N . MET A 1 194 ? 6.499 -32.2 -22.428 1 98.49 194 MET A N 1
ATOM 1380 C CA . MET A 1 194 ? 6.545 -30.858 -21.855 1 98.49 194 MET A CA 1
ATOM 1381 C C . MET A 1 194 ? 7.437 -30.824 -20.619 1 98.49 194 MET A C 1
ATOM 1383 O O . MET A 1 194 ? 7.393 -31.736 -19.791 1 98.49 194 MET A O 1
ATOM 1387 N N . ILE A 1 195 ? 8.242 -29.752 -20.539 1 98.54 195 ILE A N 1
ATOM 1388 C CA . ILE A 1 195 ? 9.087 -29.466 -19.384 1 98.54 195 ILE A CA 1
ATOM 1389 C C . ILE A 1 195 ? 8.691 -28.122 -18.775 1 98.54 195 ILE A C 1
ATOM 1391 O O . ILE A 1 195 ? 8.606 -27.115 -19.481 1 98.54 195 ILE A O 1
ATOM 1395 N N . ILE A 1 196 ? 8.421 -28.12 -17.47 1 98.55 196 ILE A N 1
ATOM 1396 C CA . ILE A 1 196 ? 8.009 -26.886 -16.81 1 98.55 196 ILE A CA 1
ATOM 1397 C C . ILE A 1 196 ? 8.945 -26.59 -15.64 1 98.55 196 ILE A C 1
ATOM 1399 O O . ILE A 1 196 ? 9.111 -27.42 -14.744 1 98.55 196 ILE A O 1
ATOM 1403 N N . ASN A 1 197 ? 9.531 -25.459 -15.666 1 97.77 197 ASN A N 1
ATOM 1404 C CA . ASN A 1 197 ? 10.238 -24.955 -14.493 1 97.77 197 ASN A CA 1
ATOM 1405 C C . ASN A 1 197 ? 9.316 -24.14 -13.591 1 97.77 197 ASN A C 1
ATOM 1407 O O . ASN A 1 197 ? 8.928 -23.024 -13.938 1 97.77 197 ASN A O 1
ATOM 1411 N N . ALA A 1 198 ? 8.983 -24.639 -12.444 1 96.73 198 ALA A N 1
ATOM 1412 C CA . ALA A 1 198 ? 8.143 -23.951 -11.468 1 96.73 198 ALA A CA 1
ATOM 1413 C C . ALA A 1 198 ? 8.938 -23.593 -10.215 1 96.73 198 ALA A C 1
ATOM 1415 O O . ALA A 1 198 ? 8.365 -23.417 -9.138 1 96.73 198 ALA A O 1
ATOM 1416 N N . THR A 1 199 ? 10.266 -23.612 -10.335 1 93.82 199 THR A N 1
ATOM 1417 C CA . THR A 1 199 ? 11.146 -23.175 -9.257 1 93.82 199 THR A CA 1
ATOM 1418 C C . THR A 1 199 ? 11.535 -21.711 -9.437 1 93.82 199 THR A C 1
ATOM 1420 O O . THR A 1 199 ? 11.168 -21.083 -10.433 1 93.82 199 THR A O 1
ATOM 1423 N N . SER A 1 200 ? 12.281 -21.208 -8.481 1 89.03 200 SER A N 1
ATOM 1424 C CA . SER A 1 200 ? 12.786 -19.843 -8.595 1 89.03 200 SER A CA 1
ATOM 1425 C C . SER A 1 200 ? 14.109 -19.804 -9.352 1 89.03 200 SER A C 1
ATOM 1427 O O . SER A 1 200 ? 14.662 -18.728 -9.59 1 89.03 200 SER A O 1
ATOM 1429 N N . VAL A 1 201 ? 14.617 -20.982 -9.724 1 89.89 201 VAL A N 1
ATOM 1430 C CA . VAL A 1 201 ? 15.884 -21.052 -10.443 1 89.89 201 VAL A CA 1
ATOM 1431 C C . VAL A 1 201 ? 15.729 -20.425 -11.826 1 89.89 201 VAL A C 1
ATOM 1433 O O . VAL A 1 201 ? 14.752 -20.692 -12.53 1 89.89 201 VAL A O 1
ATOM 1436 N N . GLY A 1 202 ? 16.703 -19.578 -12.181 1 88.14 202 GLY A N 1
ATOM 1437 C CA . GLY A 1 202 ? 16.64 -18.874 -13.452 1 88.14 202 GLY A CA 1
ATOM 1438 C C . GLY A 1 202 ? 16.267 -17.41 -13.306 1 88.14 202 GLY A C 1
ATOM 1439 O O . GLY A 1 202 ? 16.377 -16.638 -14.26 1 88.14 202 GLY A O 1
ATOM 1440 N N . MET A 1 203 ? 15.744 -17.125 -12.13 1 83.92 203 MET A N 1
ATOM 1441 C CA . MET A 1 203 ? 15.503 -15.71 -11.863 1 83.92 203 MET A CA 1
ATOM 1442 C C . MET A 1 203 ? 16.783 -14.898 -12.027 1 83.92 203 MET A C 1
ATOM 1444 O O . MET A 1 203 ? 17.884 -15.452 -11.984 1 83.92 203 MET A O 1
ATOM 1448 N N . ALA A 1 204 ? 16.598 -13.651 -12.221 1 74.51 204 ALA A N 1
ATOM 1449 C CA . ALA A 1 204 ? 17.76 -12.793 -12.436 1 74.51 204 ALA A CA 1
ATOM 1450 C C . ALA A 1 204 ? 18.81 -13.008 -11.349 1 74.51 204 ALA A C 1
ATOM 1452 O O . ALA A 1 204 ? 18.493 -12.983 -10.158 1 74.51 204 ALA A O 1
ATOM 1453 N N . GLY A 1 205 ? 19.925 -13.299 -11.839 1 71.68 205 GLY A N 1
ATOM 1454 C CA . GLY A 1 205 ? 21.047 -13.487 -10.932 1 71.68 205 GLY A CA 1
ATOM 1455 C C . GLY A 1 205 ? 21.223 -14.928 -10.493 1 71.68 205 GLY A C 1
ATOM 1456 O O . GLY A 1 205 ? 22.182 -15.256 -9.791 1 71.68 205 GLY A O 1
ATOM 1457 N N . LYS A 1 206 ? 20.326 -15.774 -10.898 1 78.45 206 LYS A N 1
ATOM 1458 C CA . LYS A 1 206 ? 20.413 -17.183 -10.523 1 78.45 206 LYS A CA 1
ATOM 1459 C C . LYS A 1 206 ? 20.776 -18.05 -11.726 1 78.45 206 LYS A C 1
ATOM 1461 O O . LYS A 1 206 ? 20.123 -17.978 -12.769 1 78.45 206 LYS A O 1
ATOM 1466 N N . ASP A 1 207 ? 21.721 -18.77 -11.564 1 81.98 207 ASP A N 1
ATOM 1467 C CA . ASP A 1 207 ? 22.17 -19.712 -12.584 1 81.98 207 ASP A CA 1
ATOM 1468 C C . ASP A 1 207 ? 21.234 -20.916 -12.67 1 81.98 207 ASP A C 1
ATOM 1470 O O . ASP A 1 207 ? 20.942 -21.555 -11.657 1 81.98 207 ASP A O 1
ATOM 1474 N N . ASP A 1 208 ? 20.752 -21.167 -13.934 1 86.21 208 ASP A N 1
ATOM 1475 C CA . ASP A 1 208 ? 19.799 -22.266 -14.056 1 86.21 208 ASP A CA 1
ATOM 1476 C C . ASP A 1 208 ? 20.433 -23.468 -14.752 1 86.21 208 ASP A C 1
ATOM 1478 O O . ASP A 1 208 ? 19.728 -24.316 -15.303 1 86.21 208 ASP A O 1
ATOM 1482 N N . SER A 1 209 ? 21.78 -23.497 -14.695 1 81.95 209 SER A N 1
ATOM 1483 C CA . SER A 1 209 ? 22.483 -24.59 -15.359 1 81.95 209 SER A CA 1
ATOM 1484 C C . SER A 1 209 ? 22.244 -25.916 -14.645 1 81.95 209 SER A C 1
ATOM 1486 O O . SER A 1 209 ? 22.434 -26.985 -15.228 1 81.95 209 SER A O 1
ATOM 1488 N N . ARG A 1 210 ? 21.891 -25.783 -13.469 1 83.29 210 ARG A N 1
ATOM 1489 C CA . ARG A 1 210 ? 21.741 -27.006 -12.687 1 83.29 210 ARG A CA 1
ATOM 1490 C C . ARG A 1 210 ? 20.291 -27.479 -12.683 1 83.29 210 ARG A C 1
ATOM 1492 O O . ARG A 1 210 ? 19.965 -28.494 -12.065 1 83.29 210 ARG A O 1
ATOM 1499 N N . LEU A 1 211 ? 19.485 -26.748 -13.284 1 92.08 211 LEU A N 1
ATOM 1500 C CA . LEU A 1 211 ? 18.069 -27.1 -13.322 1 92.08 211 LEU A CA 1
ATOM 1501 C C . LEU A 1 211 ? 17.864 -28.456 -13.989 1 92.08 211 LEU A C 1
ATOM 1503 O O . LEU A 1 211 ? 17.178 -29.323 -13.444 1 92.08 211 LEU A O 1
ATOM 1507 N N . LEU A 1 212 ? 18.459 -28.674 -15.199 1 93.06 212 LEU A N 1
ATOM 1508 C CA . LEU A 1 212 ? 18.487 -29.927 -15.946 1 93.06 212 LEU A CA 1
ATOM 1509 C C . LEU A 1 212 ? 19.521 -29.87 -17.065 1 93.06 212 LEU A C 1
ATOM 1511 O O . LEU A 1 212 ? 20.1 -28.813 -17.328 1 93.06 212 LEU A O 1
ATOM 1515 N N . ASP A 1 213 ? 19.815 -31.048 -17.619 1 94.8 213 ASP A N 1
ATOM 1516 C CA . ASP A 1 213 ? 20.715 -31.103 -18.767 1 94.8 213 ASP A CA 1
ATOM 1517 C C . ASP A 1 213 ? 20.014 -30.629 -20.038 1 94.8 213 ASP A C 1
ATOM 1519 O O . ASP A 1 213 ? 19.23 -31.371 -20.634 1 94.8 213 ASP A O 1
ATOM 1523 N N . PHE A 1 214 ? 20.386 -29.493 -20.512 1 95.69 214 PHE A N 1
ATOM 1524 C CA . PHE A 1 214 ? 19.71 -28.874 -21.646 1 95.69 214 PHE A CA 1
ATOM 1525 C C . PHE A 1 214 ? 19.973 -29.657 -22.926 1 95.69 214 PHE A C 1
ATOM 1527 O O . PHE A 1 214 ? 19.253 -29.501 -23.915 1 95.69 214 PHE A O 1
ATOM 1534 N N . ALA A 1 215 ? 20.951 -30.444 -22.877 1 95.01 215 ALA A N 1
ATOM 1535 C CA . ALA A 1 215 ? 21.276 -31.255 -24.048 1 95.01 215 ALA A CA 1
ATOM 1536 C C . ALA A 1 215 ? 20.173 -32.27 -24.336 1 95.01 215 ALA A C 1
ATOM 1538 O O . ALA A 1 215 ? 20.056 -32.767 -25.458 1 95.01 215 ALA A O 1
ATOM 1539 N N . LYS A 1 216 ? 19.387 -32.526 -23.385 1 95.96 216 LYS A N 1
ATOM 1540 C CA . LYS A 1 216 ? 18.351 -33.549 -23.494 1 95.96 216 LYS A CA 1
ATOM 1541 C C . LYS A 1 216 ? 17.054 -32.962 -24.045 1 95.96 216 LYS A C 1
ATOM 1543 O O . LYS A 1 216 ? 16.088 -33.69 -24.28 1 95.96 216 LYS A O 1
ATOM 1548 N N . LEU A 1 217 ? 17.002 -31.713 -24.277 1 96.69 217 LEU A N 1
ATOM 1549 C CA . LEU A 1 217 ? 15.85 -31.093 -24.923 1 96.69 217 LEU A CA 1
ATOM 1550 C C . LEU A 1 217 ? 15.826 -31.412 -26.414 1 96.69 217 LEU A C 1
ATOM 1552 O O . LEU A 1 217 ? 16.878 -31.584 -27.034 1 96.69 217 LEU A O 1
ATOM 1556 N N . SER A 1 218 ? 14.666 -31.488 -26.957 1 96.18 218 SER A N 1
ATOM 1557 C CA . SER A 1 218 ? 14.51 -31.742 -28.386 1 96.18 218 SER A CA 1
ATOM 1558 C C . SER A 1 218 ? 13.385 -30.899 -28.977 1 96.18 218 SER A C 1
ATOM 1560 O O . SER A 1 218 ? 12.493 -30.45 -28.254 1 96.18 218 SER A O 1
ATOM 1562 N N . ALA A 1 219 ? 13.27 -30.76 -30.218 1 96.15 219 ALA A N 1
ATOM 1563 C CA . ALA A 1 219 ? 12.44 -29.792 -30.932 1 96.15 219 ALA A CA 1
ATOM 1564 C C . ALA A 1 219 ? 10.958 -30.116 -30.77 1 96.15 219 ALA A C 1
ATOM 1566 O O . ALA A 1 219 ? 10.104 -29.241 -30.928 1 96.15 219 ALA A O 1
ATOM 1567 N N . ASP A 1 220 ? 10.647 -31.324 -30.473 1 95.85 220 ASP A N 1
ATOM 1568 C CA . ASP A 1 220 ? 9.248 -31.735 -30.399 1 95.85 220 ASP A CA 1
ATOM 1569 C C . ASP A 1 220 ? 8.657 -31.425 -29.026 1 95.85 220 ASP A C 1
ATOM 1571 O O . ASP A 1 220 ? 7.461 -31.624 -28.8 1 95.85 220 ASP A O 1
ATOM 1575 N N . MET A 1 221 ? 9.499 -30.83 -28.153 1 97.8 221 MET A N 1
ATOM 1576 C CA . MET A 1 221 ? 9.064 -30.584 -26.781 1 97.8 221 MET A CA 1
ATOM 1577 C C . MET A 1 221 ? 8.511 -29.171 -26.631 1 97.8 221 MET A C 1
ATOM 1579 O O . MET A 1 221 ? 8.84 -28.284 -27.42 1 97.8 221 MET A O 1
ATOM 1583 N N . ILE A 1 222 ? 7.634 -29.024 -25.667 1 98.46 222 ILE A N 1
ATOM 1584 C CA . ILE A 1 222 ? 7.21 -27.722 -25.162 1 98.46 222 ILE A CA 1
ATOM 1585 C C . ILE A 1 222 ? 7.928 -27.42 -23.849 1 98.46 222 ILE A C 1
ATOM 1587 O O . ILE A 1 222 ? 7.96 -28.257 -22.944 1 98.46 222 ILE A O 1
ATOM 1591 N N . VAL A 1 223 ? 8.524 -26.245 -23.754 1 98.39 223 VAL A N 1
ATOM 1592 C CA . VAL A 1 223 ? 9.248 -25.87 -22.544 1 98.39 223 VAL A CA 1
ATOM 1593 C C . VAL A 1 223 ? 8.651 -24.592 -21.959 1 98.39 223 VAL A C 1
ATOM 1595 O O . VAL A 1 223 ? 8.509 -23.588 -22.661 1 98.39 223 VAL A O 1
ATOM 1598 N N . ALA A 1 224 ? 8.264 -24.649 -20.707 1 98.29 224 ALA A N 1
ATOM 1599 C CA . ALA A 1 224 ? 7.677 -23.503 -20.018 1 98.29 224 ALA A CA 1
ATOM 1600 C C . ALA A 1 224 ? 8.522 -23.095 -18.814 1 98.29 224 ALA A C 1
ATOM 1602 O O . ALA A 1 224 ? 9.093 -23.948 -18.131 1 98.29 224 ALA A O 1
ATOM 1603 N N . ASP A 1 225 ? 8.586 -21.879 -18.58 1 97.33 225 ASP A N 1
ATOM 1604 C CA . ASP A 1 225 ? 9.231 -21.307 -17.403 1 97.33 225 ASP A CA 1
ATOM 1605 C C . ASP A 1 225 ? 8.349 -20.242 -16.756 1 97.33 225 ASP A C 1
ATOM 1607 O O . ASP A 1 225 ? 7.972 -19.263 -17.404 1 97.33 225 ASP A O 1
ATOM 1611 N N . ILE A 1 226 ? 8.088 -20.368 -15.454 1 94.65 226 ILE A N 1
ATOM 1612 C CA . ILE A 1 226 ? 7.158 -19.428 -14.838 1 94.65 226 ILE A CA 1
ATOM 1613 C C . ILE A 1 226 ? 7.922 -18.217 -14.309 1 94.65 226 ILE A C 1
ATOM 1615 O O . ILE A 1 226 ? 7.318 -17.255 -13.828 1 94.65 226 ILE A O 1
ATOM 1619 N N . VAL A 1 227 ? 9.268 -18.266 -14.395 1 91.9 227 VAL A N 1
ATOM 1620 C CA . VAL A 1 227 ? 10.084 -17.1 -14.072 1 91.9 227 VAL A CA 1
ATOM 1621 C C . VAL A 1 227 ? 9.772 -15.965 -15.045 1 91.9 227 VAL A C 1
ATOM 1623 O O . VAL A 1 227 ? 9.784 -16.162 -16.262 1 91.9 227 VAL A O 1
ATOM 1626 N N . MET A 1 228 ? 9.544 -14.825 -14.513 1 88.64 228 MET A N 1
ATOM 1627 C CA . MET A 1 228 ? 9.117 -13.693 -15.329 1 88.64 228 MET A CA 1
ATOM 1628 C C . MET A 1 228 ? 10.298 -12.788 -15.665 1 88.64 228 MET A C 1
ATOM 1630 O O . MET A 1 228 ? 10.304 -12.128 -16.706 1 88.64 228 MET A O 1
ATOM 1634 N N . LYS A 1 229 ? 11.192 -12.737 -14.675 1 86.01 229 LYS A N 1
ATOM 1635 C CA . LYS A 1 229 ? 12.379 -11.909 -14.866 1 86.01 229 LYS A CA 1
ATOM 1636 C C . LYS A 1 229 ? 13.652 -12.699 -14.574 1 86.01 229 LYS A C 1
ATOM 1638 O O . LYS A 1 229 ? 13.879 -13.124 -13.439 1 86.01 229 LYS A O 1
ATOM 1643 N N . PRO A 1 230 ? 14.461 -12.845 -15.64 1 89.94 230 PRO A N 1
ATOM 1644 C CA . PRO A 1 230 ? 14.327 -12.373 -17.02 1 89.94 230 PRO A CA 1
ATOM 1645 C C . PRO A 1 230 ? 13.213 -13.087 -17.782 1 89.94 230 PRO A C 1
ATOM 1647 O O . PRO A 1 230 ? 12.82 -14.197 -17.412 1 89.94 230 PRO A O 1
ATOM 1650 N N . GLU A 1 231 ? 12.789 -12.454 -18.819 1 90.67 231 GLU A N 1
ATOM 1651 C CA . GLU A 1 231 ? 11.736 -13.042 -19.643 1 90.67 231 GLU A CA 1
ATOM 1652 C C . GLU A 1 231 ? 12.217 -14.321 -20.322 1 90.67 231 GLU A C 1
ATOM 1654 O O . GLU A 1 231 ? 11.474 -15.301 -20.41 1 90.67 231 GLU A O 1
ATOM 1659 N N . ARG A 1 232 ? 13.476 -14.209 -20.842 1 94.32 232 ARG A N 1
ATOM 1660 C CA . ARG A 1 232 ? 14.12 -15.372 -21.442 1 94.32 232 ARG A CA 1
ATOM 1661 C C . ARG A 1 232 ? 15.195 -15.939 -20.52 1 94.32 232 ARG A C 1
ATOM 1663 O O . ARG A 1 232 ? 16.359 -15.543 -20.598 1 94.32 232 ARG A O 1
ATOM 1670 N N . THR A 1 233 ? 14.832 -16.924 -19.792 1 95.14 233 THR A N 1
ATOM 1671 C CA . THR A 1 233 ? 15.77 -17.59 -18.896 1 95.14 233 THR A CA 1
ATOM 1672 C C . THR A 1 233 ? 16.744 -18.461 -19.683 1 95.14 233 THR A C 1
ATOM 1674 O O . THR A 1 233 ? 16.569 -18.667 -20.886 1 95.14 233 THR A O 1
ATOM 1677 N N . GLY A 1 234 ? 17.758 -18.914 -19.021 1 95.12 234 GLY A N 1
ATOM 1678 C CA . GLY A 1 234 ? 18.669 -19.847 -19.664 1 95.12 234 GLY A CA 1
ATOM 1679 C C . GLY A 1 234 ? 17.972 -21.075 -20.219 1 95.12 234 GLY A C 1
ATOM 1680 O O . GLY A 1 234 ? 18.297 -21.538 -21.314 1 95.12 234 GLY A O 1
ATOM 1681 N N . LEU A 1 235 ? 17.036 -21.574 -19.534 1 96.71 235 LEU A N 1
ATOM 1682 C CA . LEU A 1 235 ? 16.25 -22.724 -19.967 1 96.71 235 LEU A CA 1
ATOM 1683 C C . LEU A 1 235 ? 15.515 -22.422 -21.269 1 96.71 235 LEU A C 1
ATOM 1685 O O . LEU A 1 235 ? 15.589 -23.2 -22.223 1 96.71 235 LEU A O 1
ATOM 1689 N N . LEU A 1 236 ? 14.807 -21.302 -21.309 1 97.14 236 LEU A N 1
ATOM 1690 C CA . LEU A 1 236 ? 14.008 -20.956 -22.48 1 97.14 236 LEU A CA 1
ATOM 1691 C C . LEU A 1 236 ? 14.901 -20.67 -23.682 1 97.14 236 LEU A C 1
ATOM 1693 O O . LEU A 1 236 ? 14.555 -21.014 -24.814 1 97.14 236 LEU A O 1
ATOM 1697 N N . GLN A 1 237 ? 16.027 -20.049 -23.385 1 96.61 237 GLN A N 1
ATOM 1698 C CA . GLN A 1 237 ? 16.973 -19.802 -24.468 1 96.61 237 GLN A CA 1
ATOM 1699 C C . GLN A 1 237 ? 17.479 -21.111 -25.066 1 96.61 237 GLN A C 1
ATOM 1701 O O . GLN A 1 237 ? 17.531 -21.262 -26.288 1 96.61 237 GLN A O 1
ATOM 1706 N N . ALA A 1 238 ? 17.902 -22.01 -24.229 1 96.57 238 ALA A N 1
ATOM 1707 C CA . ALA A 1 238 ? 18.374 -23.316 -24.681 1 96.57 238 ALA A CA 1
ATOM 1708 C C . ALA A 1 238 ? 17.283 -24.058 -25.448 1 96.57 238 ALA A C 1
ATOM 1710 O O . ALA A 1 238 ? 17.556 -24.693 -26.469 1 96.57 238 ALA A O 1
ATOM 1711 N N . ALA A 1 239 ? 16.062 -24.016 -24.974 1 97.69 239 ALA A N 1
ATOM 1712 C CA . ALA A 1 239 ? 14.925 -24.673 -25.612 1 97.69 239 ALA A CA 1
ATOM 1713 C C . ALA A 1 239 ? 14.674 -24.105 -27.006 1 97.69 239 ALA A C 1
ATOM 1715 O O . ALA A 1 239 ? 14.505 -24.857 -27.968 1 97.69 239 ALA A O 1
ATOM 1716 N N . GLU A 1 240 ? 14.629 -22.815 -27.062 1 97.52 240 GLU A N 1
ATOM 1717 C CA . GLU A 1 240 ? 14.422 -22.159 -28.349 1 97.52 240 GLU A CA 1
ATOM 1718 C C . GLU A 1 240 ? 15.517 -22.535 -29.343 1 97.52 240 GLU A C 1
ATOM 1720 O O . GLU A 1 240 ? 15.239 -22.77 -30.521 1 97.52 240 GLU A O 1
ATOM 1725 N N . ALA A 1 241 ? 16.739 -22.537 -28.852 1 97.11 241 ALA A N 1
ATOM 1726 C CA . ALA A 1 241 ? 17.876 -22.885 -29.7 1 97.11 241 ALA A CA 1
ATOM 1727 C C . ALA A 1 241 ? 17.722 -24.291 -30.274 1 97.11 241 ALA A C 1
ATOM 1729 O O . ALA A 1 241 ? 18.219 -24.581 -31.365 1 97.11 241 ALA A O 1
ATOM 1730 N N . LYS A 1 242 ? 17.035 -25.148 -29.634 1 97.16 242 LYS A N 1
ATOM 1731 C CA . LYS A 1 242 ? 16.841 -26.532 -30.055 1 97.16 242 LYS A CA 1
ATOM 1732 C C . LYS A 1 242 ? 15.561 -26.685 -30.871 1 97.16 242 LYS A C 1
ATOM 1734 O O . LYS A 1 242 ? 15.22 -27.789 -31.3 1 97.16 242 LYS A O 1
ATOM 1739 N N . GLY A 1 243 ? 14.783 -25.546 -30.98 1 97.28 243 GLY A N 1
ATOM 1740 C CA . GLY A 1 243 ? 13.581 -25.559 -31.798 1 97.28 243 GLY A CA 1
ATOM 1741 C C . GLY A 1 243 ? 12.33 -25.91 -31.014 1 97.28 243 GLY A C 1
ATOM 1742 O O . GLY A 1 243 ? 11.274 -26.159 -31.599 1 97.28 243 GLY A O 1
ATOM 1743 N N . CYS A 1 244 ? 12.423 -25.962 -29.698 1 97.73 244 CYS A N 1
ATOM 1744 C CA . CYS A 1 244 ? 11.256 -26.236 -28.866 1 97.73 244 CYS A CA 1
ATOM 1745 C C . CYS A 1 244 ? 10.252 -25.092 -28.941 1 97.73 244 CYS A C 1
ATOM 1747 O O . CYS A 1 244 ? 10.629 -23.945 -29.187 1 97.73 244 CYS A O 1
ATOM 1749 N N . ARG A 1 245 ? 9.064 -25.42 -28.777 1 97.41 245 ARG A N 1
ATOM 1750 C CA . ARG A 1 245 ? 8.083 -24.392 -28.444 1 97.41 245 ARG A CA 1
ATOM 1751 C C . ARG A 1 245 ? 8.222 -23.955 -26.989 1 97.41 245 ARG A C 1
ATOM 1753 O O . ARG A 1 245 ? 8.386 -24.79 -26.097 1 97.41 245 ARG A O 1
ATOM 1760 N N . VAL A 1 246 ? 8.122 -22.64 -26.79 1 97.88 246 VAL A N 1
ATOM 1761 C CA . VAL A 1 246 ? 8.351 -22.175 -25.426 1 97.88 246 VAL A CA 1
ATOM 1762 C C . VAL A 1 246 ? 7.125 -21.414 -24.926 1 97.88 246 VAL A C 1
ATOM 1764 O O . VAL A 1 246 ? 6.42 -20.776 -25.71 1 97.88 246 VAL A O 1
ATOM 1767 N N . LEU A 1 247 ? 6.82 -21.504 -23.659 1 97.69 247 LEU A N 1
ATOM 1768 C CA . LEU A 1 247 ? 5.852 -20.695 -22.927 1 97.69 247 LEU A CA 1
ATOM 1769 C C . LEU A 1 247 ? 6.546 -19.831 -21.88 1 97.69 247 LEU A C 1
ATOM 1771 O O . LEU A 1 247 ? 7.244 -20.349 -21.005 1 97.69 247 LEU A O 1
ATOM 1775 N N . PHE A 1 248 ? 6.28 -18.555 -21.984 1 96.32 248 PHE A N 1
ATOM 1776 C CA . PHE A 1 248 ? 6.882 -17.593 -21.067 1 96.32 248 PHE A CA 1
ATOM 1777 C C . PHE A 1 248 ? 6.04 -17.448 -19.805 1 96.32 248 PHE A C 1
ATOM 1779 O O . PHE A 1 248 ? 4.853 -17.78 -19.803 1 96.32 248 PHE A O 1
ATOM 1786 N N . GLY A 1 249 ? 6.728 -16.962 -18.787 1 94.12 249 GLY A N 1
ATOM 1787 C CA . GLY A 1 249 ? 6.035 -16.714 -17.533 1 94.12 249 GLY A CA 1
ATOM 1788 C C . GLY A 1 249 ? 4.853 -15.774 -17.68 1 94.12 249 GLY A C 1
ATOM 1789 O O . GLY A 1 249 ? 3.856 -15.906 -16.968 1 94.12 249 GLY A O 1
ATOM 1790 N N . ARG A 1 250 ? 4.889 -14.923 -18.585 1 92.89 250 ARG A N 1
ATOM 1791 C CA . ARG A 1 250 ? 3.842 -13.93 -18.8 1 92.89 250 ARG A CA 1
ATOM 1792 C C . ARG A 1 250 ? 2.526 -14.598 -19.188 1 92.89 250 ARG A C 1
ATOM 1794 O O . ARG A 1 250 ? 1.449 -14.086 -18.877 1 92.89 250 ARG A O 1
ATOM 1801 N N . GLN A 1 251 ? 2.595 -15.703 -19.836 1 94.02 251 GLN A N 1
ATOM 1802 C CA . GLN A 1 251 ? 1.375 -16.389 -20.246 1 94.02 251 GLN A CA 1
ATOM 1803 C C . GLN A 1 251 ? 0.558 -16.83 -19.035 1 94.02 251 GLN A C 1
ATOM 1805 O O . GLN A 1 251 ? -0.668 -16.706 -19.027 1 94.02 251 GLN A O 1
ATOM 1810 N N . MET A 1 252 ? 1.289 -17.353 -18.053 1 94.51 252 MET A N 1
ATOM 1811 C CA . MET A 1 252 ? 0.611 -17.715 -16.812 1 94.51 252 MET A CA 1
ATOM 1812 C C . MET A 1 252 ? 0.033 -16.482 -16.127 1 94.51 252 MET A C 1
ATOM 1814 O O . MET A 1 252 ? -1.109 -16.501 -15.665 1 94.51 252 MET A O 1
ATOM 1818 N N . MET A 1 253 ? 0.8 -15.432 -16.072 1 93.99 253 MET A N 1
ATOM 1819 C CA . MET A 1 253 ? 0.376 -14.181 -15.451 1 93.99 253 MET A CA 1
ATOM 1820 C C . MET A 1 253 ? -0.873 -13.631 -16.133 1 93.99 253 MET A C 1
ATOM 1822 O O . MET A 1 253 ? -1.859 -13.311 -15.466 1 93.99 253 MET A O 1
ATOM 1826 N N . ASP A 1 254 ? -0.854 -13.552 -17.413 1 94.65 254 ASP A N 1
ATOM 1827 C CA . ASP A 1 254 ? -1.985 -13.032 -18.174 1 94.65 254 ASP A CA 1
ATOM 1828 C C . ASP A 1 254 ? -3.225 -13.903 -17.98 1 94.65 254 ASP A C 1
ATOM 1830 O O . ASP A 1 254 ? -4.339 -13.389 -17.868 1 94.65 254 ASP A O 1
ATOM 1834 N N . GLY A 1 255 ? -2.998 -15.16 -17.911 1 96.33 255 GLY A N 1
ATOM 1835 C CA . GLY A 1 255 ? -4.098 -16.105 -17.801 1 96.33 255 GLY A CA 1
ATOM 1836 C C . GLY A 1 255 ? -4.803 -16.047 -16.46 1 96.33 255 GLY A C 1
ATOM 1837 O O . GLY A 1 255 ? -5.961 -16.454 -16.343 1 96.33 255 GLY A O 1
ATOM 1838 N N . GLN A 1 256 ? -4.132 -15.551 -15.49 1 97.12 256 GLN A N 1
ATOM 1839 C CA . GLN A 1 256 ? -4.727 -15.615 -14.16 1 97.12 256 GLN A CA 1
ATOM 1840 C C . GLN A 1 256 ? -5.445 -14.313 -13.816 1 97.12 256 GLN A C 1
ATOM 1842 O O . GLN A 1 256 ? -6.196 -14.251 -12.84 1 97.12 256 GLN A O 1
ATOM 1847 N N . LEU A 1 257 ? -5.336 -13.249 -14.61 1 97.65 257 LEU A N 1
ATOM 1848 C CA . LEU A 1 257 ? -5.785 -11.911 -14.242 1 97.65 257 LEU A CA 1
ATOM 1849 C C . LEU A 1 257 ? -7.305 -11.861 -14.125 1 97.65 257 LEU A C 1
ATOM 1851 O O . LEU A 1 257 ? -7.839 -11.314 -13.157 1 97.65 257 LEU A O 1
ATOM 1855 N N . ALA A 1 258 ? -7.982 -12.449 -15.081 1 97.71 258 ALA A N 1
ATOM 1856 C CA . ALA A 1 258 ? -9.441 -12.459 -15.016 1 97.71 258 ALA A CA 1
ATOM 1857 C C . ALA A 1 258 ? -9.931 -13.282 -13.828 1 97.71 258 ALA A C 1
ATOM 1859 O O . ALA A 1 258 ? -10.924 -12.928 -13.187 1 97.71 258 ALA A O 1
ATOM 1860 N N . LEU A 1 259 ? -9.276 -14.366 -13.545 1 98.08 259 LEU A N 1
ATOM 1861 C CA . LEU A 1 259 ? -9.621 -15.214 -12.409 1 98.08 259 LEU A CA 1
ATOM 1862 C C . LEU A 1 259 ? -9.441 -14.461 -11.095 1 98.08 259 LEU A C 1
ATOM 1864 O O . LEU A 1 259 ? -10.284 -14.557 -10.2 1 98.08 259 LEU A O 1
ATOM 1868 N N . MET A 1 260 ? -8.392 -13.734 -11.013 1 98.29 260 MET A N 1
ATOM 1869 C CA . MET A 1 260 ? -8.114 -12.919 -9.833 1 98.29 260 MET A CA 1
ATOM 1870 C C . MET A 1 260 ? -9.192 -11.858 -9.639 1 98.29 260 MET A C 1
ATOM 1872 O O . MET A 1 260 ? -9.699 -11.678 -8.531 1 98.29 260 MET A O 1
ATOM 1876 N N . ARG A 1 261 ? -9.534 -11.146 -10.723 1 98.36 261 ARG A N 1
ATOM 1877 C CA . ARG A 1 261 ? -10.562 -10.112 -10.671 1 98.36 261 ARG A CA 1
ATOM 1878 C C . ARG A 1 261 ? -11.875 -10.672 -10.135 1 98.36 261 ARG A C 1
ATOM 1880 O O . ARG A 1 261 ? -12.477 -10.096 -9.226 1 98.36 261 ARG A O 1
ATOM 1887 N N . ASP A 1 262 ? -12.241 -11.84 -10.646 1 98.19 262 ASP A N 1
ATOM 1888 C CA . ASP A 1 262 ? -13.492 -12.473 -10.241 1 98.19 262 ASP A CA 1
ATOM 1889 C C . ASP A 1 262 ? -13.442 -12.9 -8.775 1 98.19 262 ASP A C 1
ATOM 1891 O O . ASP A 1 262 ? -14.401 -12.691 -8.03 1 98.19 262 ASP A O 1
ATOM 1895 N N . PHE A 1 263 ? -12.412 -13.438 -8.41 1 98.59 263 PHE A N 1
ATOM 1896 C CA . PHE A 1 263 ? -12.258 -13.911 -7.039 1 98.59 263 PHE A CA 1
ATOM 1897 C C . PHE A 1 263 ? -12.314 -12.749 -6.056 1 98.59 263 PHE A C 1
ATOM 1899 O O . PHE A 1 263 ? -12.892 -12.872 -4.974 1 98.59 263 PHE A O 1
ATOM 1906 N N . LEU A 1 264 ? -11.716 -11.585 -6.412 1 98.16 264 LEU A N 1
ATOM 1907 C CA . LEU A 1 264 ? -11.639 -10.416 -5.543 1 98.16 264 LEU A CA 1
ATOM 1908 C C . LEU A 1 264 ? -12.976 -9.683 -5.499 1 98.16 264 LEU A C 1
ATOM 1910 O O . LEU A 1 264 ? -13.161 -8.769 -4.692 1 98.16 264 LEU A O 1
ATOM 1914 N N . GLY A 1 265 ? -13.871 -10.041 -6.327 1 96.39 265 GLY A N 1
ATOM 1915 C CA . GLY A 1 265 ? -15.184 -9.416 -6.362 1 96.39 265 GLY A CA 1
ATOM 1916 C C . GLY A 1 265 ? -15.189 -8.078 -7.077 1 96.39 265 GLY A C 1
ATOM 1917 O O . GLY A 1 265 ? -15.949 -7.178 -6.716 1 96.39 265 GLY A O 1
ATOM 1918 N N . LEU A 1 266 ? -14.295 -7.922 -7.933 1 94.68 266 LEU A N 1
ATOM 1919 C CA . LEU A 1 266 ? -14.204 -6.692 -8.712 1 94.68 266 LEU A CA 1
ATOM 1920 C C . LEU A 1 266 ? -14.83 -6.875 -10.091 1 94.68 266 LEU A C 1
ATOM 1922 O O . LEU A 1 266 ? -14.828 -7.981 -10.637 1 94.68 266 LEU A O 1
ATOM 1926 N N . MET B 1 1 ? 11.787 6.604 -18.342 1 31.62 1 MET B N 1
ATOM 1927 C CA . MET B 1 1 ? 11.2 5.779 -17.289 1 31.62 1 MET B CA 1
ATOM 1928 C C . MET B 1 1 ? 9.703 6.044 -17.162 1 31.62 1 MET B C 1
ATOM 1930 O O . MET B 1 1 ? 9.282 7.193 -17.014 1 31.62 1 MET B O 1
ATOM 1934 N N . ASP B 1 2 ? 8.968 5.298 -17.743 1 44.73 2 ASP B N 1
ATOM 1935 C CA . ASP B 1 2 ? 7.519 5.458 -17.809 1 44.73 2 ASP B CA 1
ATOM 1936 C C . ASP B 1 2 ? 6.93 5.709 -16.423 1 44.73 2 ASP B C 1
ATOM 1938 O O . ASP B 1 2 ? 7.039 4.862 -15.534 1 44.73 2 ASP B O 1
ATOM 1942 N N . ALA B 1 3 ? 6.895 6.936 -15.964 1 47.95 3 ALA B N 1
ATOM 1943 C CA . ALA B 1 3 ? 6.568 7.677 -14.748 1 47.95 3 ALA B CA 1
ATOM 1944 C C . ALA B 1 3 ? 5.575 6.904 -13.885 1 47.95 3 ALA B C 1
ATOM 1946 O O . ALA B 1 3 ? 5.479 7.138 -12.678 1 47.95 3 ALA B O 1
ATOM 1947 N N . ARG B 1 4 ? 4.996 5.878 -14.403 1 63.74 4 ARG B N 1
ATOM 1948 C CA . ARG B 1 4 ? 3.757 5.4 -13.798 1 63.74 4 ARG B CA 1
ATOM 1949 C C . ARG B 1 4 ? 3.868 3.929 -13.411 1 63.74 4 ARG B C 1
ATOM 1951 O O . ARG B 1 4 ? 2.915 3.345 -12.893 1 63.74 4 ARG B O 1
ATOM 1958 N N . ARG B 1 5 ? 5.099 3.38 -13.422 1 86.85 5 ARG B N 1
ATOM 1959 C CA . ARG B 1 5 ? 5.132 1.94 -13.186 1 86.85 5 ARG B CA 1
ATOM 1960 C C . ARG B 1 5 ? 5.437 1.632 -11.723 1 86.85 5 ARG B C 1
ATOM 1962 O O . ARG B 1 5 ? 6.292 2.277 -11.113 1 86.85 5 ARG B O 1
ATOM 1969 N N . ILE B 1 6 ? 4.731 0.783 -11.134 1 94.32 6 ILE B N 1
ATOM 1970 C CA . ILE B 1 6 ? 4.942 0.279 -9.782 1 94.32 6 ILE B CA 1
ATOM 1971 C C . ILE B 1 6 ? 5.425 -1.168 -9.839 1 94.32 6 ILE B C 1
ATOM 1973 O O . ILE B 1 6 ? 4.693 -2.056 -10.284 1 94.32 6 ILE B O 1
ATOM 1977 N N . THR B 1 7 ? 6.682 -1.418 -9.404 1 93.67 7 THR B N 1
ATOM 1978 C CA . THR B 1 7 ? 7.323 -2.727 -9.468 1 93.67 7 THR B CA 1
ATOM 1979 C C . THR B 1 7 ? 7.958 -3.085 -8.127 1 93.67 7 THR B C 1
ATOM 1981 O O . THR B 1 7 ? 7.835 -2.335 -7.156 1 93.67 7 THR B O 1
ATOM 1984 N N . GLY B 1 8 ? 8.623 -4.168 -8.099 1 93.73 8 GLY B N 1
ATOM 1985 C CA . GLY B 1 8 ? 9.305 -4.608 -6.892 1 93.73 8 GLY B CA 1
ATOM 1986 C C . GLY B 1 8 ? 10.446 -3.695 -6.485 1 93.73 8 GLY B C 1
ATOM 1987 O O . GLY B 1 8 ? 10.957 -3.792 -5.368 1 93.73 8 GLY B O 1
ATOM 1988 N N . GLN B 1 9 ? 10.806 -2.791 -7.276 1 93.94 9 GLN B N 1
ATOM 1989 C CA . GLN B 1 9 ? 11.876 -1.845 -6.975 1 93.94 9 GLN B CA 1
ATOM 1990 C C . GLN B 1 9 ? 11.32 -0.563 -6.363 1 93.94 9 GLN B C 1
ATOM 1992 O O . GLN B 1 9 ? 12.075 0.262 -5.845 1 93.94 9 GLN B O 1
ATOM 1997 N N . THR B 1 10 ? 10.059 -0.348 -6.452 1 96.42 10 THR B N 1
ATOM 1998 C CA . THR B 1 10 ? 9.413 0.89 -6.032 1 96.42 10 THR B CA 1
ATOM 1999 C C . THR B 1 10 ? 9.379 0.994 -4.51 1 96.42 10 THR B C 1
ATOM 2001 O O . THR B 1 10 ? 8.987 0.046 -3.827 1 96.42 10 THR B O 1
ATOM 2004 N N . LYS B 1 11 ? 9.832 2.1 -3.971 1 97.52 11 LYS B N 1
ATOM 2005 C CA . LYS B 1 11 ? 9.615 2.418 -2.563 1 97.52 11 LYS B CA 1
ATOM 2006 C C . LYS B 1 11 ? 8.165 2.822 -2.307 1 97.52 11 LYS B C 1
ATOM 2008 O O . LYS B 1 11 ? 7.556 3.518 -3.122 1 97.52 11 LYS B O 1
ATOM 2013 N N . ILE B 1 12 ? 7.675 2.408 -1.136 1 98.19 12 ILE B N 1
ATOM 2014 C CA . ILE B 1 12 ? 6.264 2.693 -0.902 1 98.19 12 ILE B CA 1
ATOM 2015 C C . ILE B 1 12 ? 6.106 3.49 0.391 1 98.19 12 ILE B C 1
ATOM 2017 O O . ILE B 1 12 ? 6.986 3.463 1.256 1 98.19 12 ILE B O 1
ATOM 2021 N N . MET B 1 13 ? 5.065 4.2 0.484 1 98.63 13 MET B N 1
ATOM 2022 C CA . MET B 1 13 ? 4.582 4.898 1.673 1 98.63 13 MET B CA 1
ATOM 2023 C C . MET B 1 13 ? 3.078 4.708 1.843 1 98.63 13 MET B C 1
ATOM 2025 O O . MET B 1 13 ? 2.325 4.79 0.871 1 98.63 13 MET B O 1
ATOM 2029 N N . LEU B 1 14 ? 2.649 4.384 3.018 1 98.67 14 LEU B N 1
ATOM 2030 C CA . LEU B 1 14 ? 1.227 4.243 3.312 1 98.67 14 LEU B CA 1
ATOM 2031 C C . LEU B 1 14 ? 0.692 5.485 4.018 1 98.67 14 LEU B C 1
ATOM 2033 O O . LEU B 1 14 ? 1.318 5.992 4.951 1 98.67 14 LEU B O 1
ATOM 2037 N N . LEU B 1 15 ? -0.378 5.978 3.535 1 98.47 15 LEU B N 1
ATOM 2038 C CA . LEU B 1 15 ? -1.052 7.088 4.2 1 98.47 15 LEU B CA 1
ATOM 2039 C C . LEU B 1 15 ? -2.314 6.61 4.91 1 98.47 15 LEU B C 1
ATOM 2041 O O . LEU B 1 15 ? -3.299 6.251 4.26 1 98.47 15 LEU B O 1
ATOM 2045 N N . LEU B 1 16 ? -2.321 6.629 6.219 1 98.5 16 LEU B N 1
ATOM 2046 C CA . LEU B 1 16 ? -3.397 6.074 7.033 1 98.5 16 LEU B CA 1
ATOM 2047 C C . LEU B 1 16 ? -4.424 7.145 7.381 1 98.5 16 LEU B C 1
ATOM 2049 O O . LEU B 1 16 ? -4.065 8.228 7.849 1 98.5 16 LEU B O 1
ATOM 2053 N N . ALA B 1 17 ? -5.653 6.845 7.19 1 97.34 17 ALA B N 1
ATOM 2054 C CA . ALA B 1 17 ? -6.726 7.805 7.438 1 97.34 17 ALA B CA 1
ATOM 2055 C C . ALA B 1 17 ? -8.048 7.093 7.71 1 97.34 17 ALA B C 1
ATOM 2057 O O . ALA B 1 17 ? -8.215 5.924 7.355 1 97.34 17 ALA B O 1
ATOM 2058 N N . ASP B 1 18 ? -8.943 7.806 8.286 1 96.51 18 ASP B N 1
ATOM 2059 C CA . ASP B 1 18 ? -10.326 7.379 8.475 1 96.51 18 ASP B CA 1
ATOM 2060 C C . ASP B 1 18 ? -11.259 8.581 8.611 1 96.51 18 ASP B C 1
ATOM 2062 O O . ASP B 1 18 ? -11.264 9.256 9.642 1 96.51 18 ASP B O 1
ATOM 2066 N N . PRO B 1 19 ? -12.138 8.912 7.643 1 93.08 19 PRO B N 1
ATOM 2067 C CA . PRO B 1 19 ? -12.278 8.258 6.34 1 93.08 19 PRO B CA 1
ATOM 2068 C C . PRO B 1 19 ? -11.108 8.552 5.403 1 93.08 19 PRO B C 1
ATOM 2070 O O . PRO B 1 19 ? -10.406 9.551 5.582 1 93.08 19 PRO B O 1
ATOM 2073 N N . VAL B 1 20 ? -10.932 7.647 4.462 1 94.32 20 VAL B N 1
ATOM 2074 C CA . VAL B 1 20 ? -9.795 7.792 3.559 1 94.32 20 VAL B CA 1
ATOM 2075 C C . VAL B 1 20 ? -10.228 8.535 2.298 1 94.32 20 VAL B C 1
ATOM 2077 O O . VAL B 1 20 ? -9.39 9.052 1.555 1 94.32 20 VAL B O 1
ATOM 2080 N N . SER B 1 21 ? -11.482 8.648 2.04 1 87.74 21 SER B N 1
ATOM 2081 C CA . SER B 1 21 ? -12.033 9.159 0.79 1 87.74 21 SER B CA 1
ATOM 2082 C C . SER B 1 21 ? -11.603 10.602 0.545 1 87.74 21 SER B C 1
ATOM 2084 O O . SER B 1 21 ? -11.54 11.05 -0.602 1 87.74 21 SER B O 1
ATOM 2086 N N . HIS B 1 22 ? -11.256 11.3 1.518 1 81.7 22 HIS B N 1
ATOM 2087 C CA . HIS B 1 22 ? -10.935 12.716 1.386 1 81.7 22 HIS B CA 1
ATOM 2088 C C . HIS B 1 22 ? -9.453 12.92 1.089 1 81.7 22 HIS B C 1
ATOM 2090 O O . HIS B 1 22 ? -9.014 14.045 0.84 1 81.7 22 HIS B O 1
ATOM 2096 N N . VAL B 1 23 ? -8.733 11.855 1.155 1 86.17 23 VAL B N 1
ATOM 2097 C CA . VAL B 1 23 ? -7.288 11.953 0.982 1 86.17 23 VAL B CA 1
ATOM 2098 C C . VAL B 1 23 ? -6.964 12.323 -0.463 1 86.17 23 VAL B C 1
ATOM 2100 O O . VAL B 1 23 ? -7.395 11.642 -1.397 1 86.17 23 VAL B O 1
ATOM 2103 N N . VAL B 1 24 ? -6.198 13.388 -0.579 1 81.43 24 VAL B N 1
ATOM 2104 C CA . VAL B 1 24 ? -5.734 13.805 -1.898 1 81.43 24 VAL B CA 1
ATOM 2105 C C . VAL B 1 24 ? -4.21 13.901 -1.903 1 81.43 24 VAL B C 1
ATOM 2107 O O . VAL B 1 24 ? -3.596 14.067 -2.96 1 81.43 24 VAL B O 1
ATOM 2110 N N . GLY B 1 25 ? -3.653 13.769 -0.841 1 89.94 25 GLY B N 1
ATOM 2111 C CA . GLY B 1 25 ? -2.228 13.997 -0.658 1 89.94 25 GLY B CA 1
ATOM 2112 C C . GLY B 1 25 ? -1.366 12.942 -1.325 1 89.94 25 GLY B C 1
ATOM 2113 O O . GLY B 1 25 ? -0.229 13.218 -1.715 1 89.94 25 GLY B O 1
ATOM 2114 N N . THR B 1 26 ? -1.894 11.753 -1.543 1 94.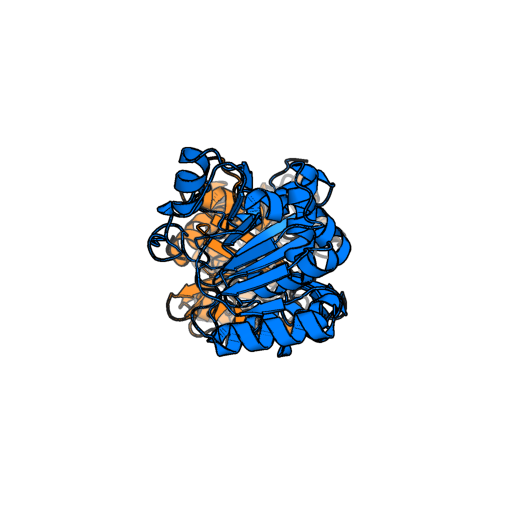59 26 THR B N 1
ATOM 2115 C CA . THR B 1 26 ? -1.09 10.656 -2.072 1 94.59 26 THR B CA 1
ATOM 2116 C C . THR B 1 26 ? -0.578 10.987 -3.471 1 94.59 26 THR B C 1
ATOM 2118 O O . THR B 1 26 ? 0.572 10.692 -3.802 1 94.59 26 THR B O 1
ATOM 2121 N N . GLU B 1 27 ? -1.447 11.607 -4.228 1 92.36 27 GLU B N 1
ATOM 2122 C CA . GLU B 1 27 ? -1.04 11.999 -5.574 1 92.36 27 GLU B CA 1
ATOM 2123 C C . GLU B 1 27 ? 0.078 13.037 -5.532 1 92.36 27 GLU B C 1
ATOM 2125 O O . GLU B 1 27 ? 1.076 12.911 -6.245 1 92.36 27 GLU B O 1
ATOM 2130 N N . ALA B 1 28 ? -0.113 14.038 -4.714 1 93.45 28 ALA B N 1
ATOM 2131 C CA . ALA B 1 28 ? 0.863 15.119 -4.606 1 93.45 28 ALA B CA 1
ATOM 2132 C C . ALA B 1 28 ? 2.194 14.605 -4.066 1 93.45 28 ALA B C 1
ATOM 2134 O O . ALA B 1 28 ? 3.258 14.962 -4.577 1 93.45 28 ALA B O 1
ATOM 2135 N N . ILE B 1 29 ? 2.16 13.791 -3.097 1 96.72 29 ILE B N 1
ATOM 2136 C CA . ILE B 1 29 ? 3.362 13.233 -2.488 1 96.72 29 ILE B CA 1
ATOM 2137 C C . ILE B 1 29 ? 4.114 12.386 -3.512 1 96.72 29 ILE B C 1
ATOM 2139 O O . ILE B 1 29 ? 5.322 12.551 -3.697 1 96.72 29 ILE B O 1
ATOM 2143 N N . THR B 1 30 ? 3.403 11.486 -4.197 1 96.8 30 THR B N 1
ATOM 2144 C CA . THR B 1 30 ? 4.008 10.624 -5.205 1 96.8 30 THR B CA 1
ATOM 2145 C C . THR B 1 30 ? 4.669 11.455 -6.301 1 96.8 30 THR B C 1
ATOM 2147 O O . THR B 1 30 ? 5.825 11.216 -6.657 1 96.8 30 THR B O 1
ATOM 2150 N N . ALA B 1 31 ? 3.897 12.429 -6.806 1 95.26 31 ALA B N 1
ATOM 2151 C CA . ALA B 1 31 ? 4.399 13.266 -7.893 1 95.26 31 ALA B CA 1
ATOM 2152 C C . ALA B 1 31 ? 5.659 14.015 -7.47 1 95.26 31 ALA B C 1
ATOM 2154 O O . ALA B 1 31 ? 6.624 14.1 -8.234 1 95.26 31 ALA B O 1
ATOM 2155 N N . PHE B 1 32 ? 5.635 14.543 -6.323 1 97.16 32 PHE B N 1
ATOM 2156 C CA . PHE B 1 32 ? 6.768 15.31 -5.818 1 97.16 32 PHE B CA 1
ATOM 2157 C C . PHE B 1 32 ? 8.006 14.429 -5.695 1 97.16 32 PHE B C 1
ATOM 2159 O O . PHE B 1 32 ? 9.089 14.806 -6.148 1 97.16 32 PHE B O 1
ATOM 2166 N N . MET B 1 33 ? 7.873 13.243 -5.067 1 97.52 33 MET B N 1
ATOM 2167 C CA . MET B 1 33 ? 9.002 12.337 -4.867 1 97.52 33 MET B CA 1
ATOM 2168 C C . MET B 1 33 ? 9.554 11.853 -6.203 1 97.52 33 MET B C 1
ATOM 2170 O O . MET B 1 33 ? 10.771 11.77 -6.383 1 97.52 33 MET B O 1
ATOM 2174 N N . ARG B 1 34 ? 8.7 11.545 -7.136 1 96.49 34 ARG B N 1
ATOM 2175 C CA . ARG B 1 34 ? 9.128 11.085 -8.453 1 96.49 34 ARG B CA 1
ATOM 2176 C C . ARG B 1 34 ? 9.857 12.19 -9.209 1 96.49 34 ARG B C 1
ATOM 2178 O O . ARG B 1 34 ? 10.847 11.93 -9.896 1 96.49 34 ARG B O 1
ATOM 2185 N N . ALA B 1 35 ? 9.304 13.378 -9.098 1 96.98 35 ALA B N 1
ATOM 2186 C CA . ALA B 1 35 ? 9.961 14.519 -9.731 1 96.98 35 ALA B CA 1
ATOM 2187 C C . ALA B 1 35 ? 11.378 14.703 -9.194 1 96.98 35 ALA B C 1
ATOM 2189 O O . ALA B 1 35 ? 12.257 15.2 -9.901 1 96.98 35 ALA B O 1
ATOM 2190 N N . ALA B 1 36 ? 11.585 14.3 -7.999 1 96.9 36 ALA B N 1
ATOM 2191 C CA . ALA B 1 36 ? 12.903 14.394 -7.376 1 96.9 36 ALA B CA 1
ATOM 2192 C C . ALA B 1 36 ? 13.769 13.193 -7.742 1 96.9 36 ALA B C 1
ATOM 2194 O O . ALA B 1 36 ? 14.869 13.028 -7.21 1 96.9 36 ALA B O 1
ATOM 2195 N N . GLY B 1 37 ? 13.277 12.208 -8.542 1 96.37 37 GLY B N 1
ATOM 2196 C CA . GLY B 1 37 ? 14.086 11.129 -9.085 1 96.37 37 GLY B CA 1
ATOM 2197 C C . GLY B 1 37 ? 13.895 9.814 -8.354 1 96.37 37 GLY B C 1
ATOM 2198 O O . GLY B 1 37 ? 14.639 8.857 -8.582 1 96.37 37 GLY B O 1
ATOM 2199 N N . HIS B 1 38 ? 12.893 9.746 -7.522 1 96.95 38 HIS B N 1
ATOM 2200 C CA . HIS B 1 38 ? 12.681 8.52 -6.76 1 96.95 38 HIS B CA 1
ATOM 2201 C C . HIS B 1 38 ? 11.62 7.642 -7.415 1 96.95 38 HIS B C 1
ATOM 2203 O O . HIS B 1 38 ? 10.586 8.14 -7.864 1 96.95 38 HIS B O 1
ATOM 2209 N N . ASP B 1 39 ? 11.879 6.356 -7.562 1 96.36 39 ASP B N 1
ATOM 2210 C CA . ASP B 1 39 ? 10.835 5.375 -7.841 1 96.36 39 ASP B CA 1
ATOM 2211 C C . ASP B 1 39 ? 9.977 5.12 -6.604 1 96.36 39 ASP B C 1
ATOM 2213 O O . ASP B 1 39 ? 10.355 4.337 -5.73 1 96.36 39 ASP B O 1
ATOM 2217 N N . PHE B 1 40 ? 8.843 5.801 -6.579 1 97.1 40 PHE B N 1
ATOM 2218 C CA . PHE B 1 40 ? 8.118 5.965 -5.325 1 97.1 40 PHE B CA 1
ATOM 2219 C C . PHE B 1 40 ? 6.614 5.995 -5.569 1 97.1 40 PHE B C 1
ATOM 2221 O O . PHE B 1 40 ? 6.156 6.504 -6.594 1 97.1 40 PHE B O 1
ATOM 2228 N N . VAL B 1 41 ? 5.907 5.436 -4.579 1 97.47 41 VAL B N 1
ATOM 2229 C CA . VAL B 1 41 ? 4.456 5.577 -4.628 1 97.47 41 VAL B CA 1
ATOM 2230 C C . VAL B 1 41 ? 3.902 5.721 -3.212 1 97.47 41 VAL B C 1
ATOM 2232 O O . VAL B 1 41 ? 4.374 5.059 -2.284 1 97.47 41 VAL B O 1
ATOM 2235 N N . CYS B 1 42 ? 3.019 6.595 -3.035 1 97.79 42 CYS B N 1
ATOM 2236 C CA . CYS B 1 42 ? 2.234 6.743 -1.815 1 97.79 42 CYS B CA 1
ATOM 2237 C C . CYS B 1 42 ? 0.808 6.247 -2.021 1 97.79 42 CYS B C 1
ATOM 2239 O O . CYS B 1 42 ? 0.142 6.641 -2.98 1 97.79 42 CYS B O 1
ATOM 2241 N N . VAL B 1 43 ? 0.357 5.389 -1.097 1 97.54 43 VAL B N 1
ATOM 2242 C CA . VAL B 1 43 ? -0.974 4.817 -1.274 1 97.54 43 VAL B CA 1
ATOM 2243 C C . VAL B 1 43 ? -1.814 5.064 -0.023 1 97.54 43 VAL B C 1
ATOM 2245 O O . VAL B 1 43 ? -1.306 4.987 1.098 1 97.54 43 VAL B O 1
ATOM 2248 N N . PRO B 1 44 ? -3.093 5.373 -0.216 1 97.99 44 PRO B N 1
ATOM 2249 C CA . PRO B 1 44 ? -3.984 5.569 0.931 1 97.99 44 PRO B CA 1
ATOM 2250 C C . PRO B 1 44 ? -4.457 4.252 1.542 1 97.99 44 PRO B C 1
ATOM 2252 O O . PRO B 1 44 ? -4.739 3.296 0.815 1 97.99 44 PRO B O 1
ATOM 2255 N N . VAL B 1 45 ? -4.537 4.198 2.786 1 98.61 45 VAL B N 1
ATOM 2256 C CA . VAL B 1 45 ? -5.054 3.017 3.471 1 98.61 45 VAL B CA 1
ATOM 2257 C C . VAL B 1 45 ? -6.114 3.432 4.488 1 98.61 45 VAL B C 1
ATOM 2259 O O . VAL B 1 45 ? -5.841 4.23 5.389 1 98.61 45 VAL B O 1
ATOM 2262 N N . HIS B 1 46 ? -7.288 2.921 4.359 1 98.7 46 HIS B N 1
ATOM 2263 C CA . HIS B 1 46 ? -8.387 3.194 5.278 1 98.7 46 HIS B CA 1
ATOM 2264 C C . HIS B 1 46 ? -8.285 2.332 6.532 1 98.7 46 HIS B C 1
ATOM 2266 O O . HIS B 1 46 ? -8.66 1.157 6.515 1 98.7 46 HIS B O 1
ATOM 2272 N N . VAL B 1 47 ? -7.867 2.916 7.557 1 98.38 47 VAL B N 1
ATOM 2273 C CA . VAL B 1 47 ? -7.669 2.241 8.835 1 98.38 47 VAL B CA 1
ATOM 2274 C C . VAL B 1 47 ? -8.494 2.932 9.918 1 98.38 47 VAL B C 1
ATOM 2276 O O . VAL B 1 47 ? -8.328 4.129 10.165 1 98.38 47 VAL B O 1
ATOM 2279 N N . GLY B 1 48 ? -9.327 2.237 10.594 1 97.93 48 GLY B N 1
ATOM 2280 C CA . GLY B 1 48 ? -10.052 2.791 11.727 1 97.93 48 GLY B CA 1
ATOM 2281 C C . GLY B 1 48 ? -9.227 2.838 12.999 1 97.93 48 GLY B C 1
ATOM 2282 O O . GLY B 1 48 ? -8.159 2.227 13.074 1 97.93 48 GLY B O 1
ATOM 2283 N N . PRO B 1 49 ? -9.75 3.521 13.995 1 97.81 49 PRO B N 1
ATOM 2284 C CA . PRO B 1 49 ? -9.014 3.658 15.254 1 97.81 49 PRO B CA 1
ATOM 2285 C C . PRO B 1 49 ? -8.684 2.312 15.894 1 97.81 49 PRO B C 1
ATOM 2287 O O . PRO B 1 49 ? -7.595 2.138 16.447 1 97.81 49 PRO B O 1
ATOM 2290 N N . ARG B 1 50 ? -9.524 1.31 15.804 1 97.55 50 ARG B N 1
ATOM 2291 C CA . ARG B 1 50 ? -9.341 0.011 16.442 1 97.55 50 ARG B CA 1
ATOM 2292 C C . ARG B 1 50 ? -8.24 -0.788 15.752 1 97.55 50 ARG B C 1
ATOM 2294 O O . ARG B 1 50 ? -7.675 -1.712 16.34 1 97.55 50 ARG B O 1
ATOM 2301 N N . ASP B 1 51 ? -7.973 -0.411 14.554 1 98.17 51 ASP B N 1
ATOM 2302 C CA . ASP B 1 51 ? -7.03 -1.188 13.755 1 98.17 51 ASP B CA 1
ATOM 2303 C C . ASP B 1 51 ? -5.693 -0.463 13.626 1 98.17 51 ASP B C 1
ATOM 2305 O O . ASP B 1 51 ? -4.755 -0.984 13.019 1 98.17 51 ASP B O 1
ATOM 2309 N N . LEU B 1 52 ? -5.573 0.708 14.212 1 98.74 52 LEU B N 1
ATOM 2310 C CA . LEU B 1 52 ? -4.384 1.538 14.049 1 98.74 52 LEU B CA 1
ATOM 2311 C C . LEU B 1 52 ? -3.15 0.832 14.6 1 98.74 52 LEU B C 1
ATOM 2313 O O . LEU B 1 52 ? -2.108 0.789 13.941 1 98.74 52 LEU B O 1
ATOM 2317 N N . ALA B 1 53 ? -3.215 0.252 15.768 1 98.72 53 ALA B N 1
ATOM 2318 C CA . ALA B 1 53 ? -2.071 -0.402 16.397 1 98.72 53 ALA B CA 1
ATOM 2319 C C . ALA B 1 53 ? -1.531 -1.528 15.519 1 98.72 53 ALA B C 1
ATOM 2321 O O . ALA B 1 53 ? -0.317 -1.663 15.35 1 98.72 53 ALA B O 1
ATOM 2322 N N . GLY B 1 54 ? -2.425 -2.364 14.996 1 98.52 54 GLY B N 1
ATOM 2323 C CA . GLY B 1 54 ? -2.027 -3.441 14.104 1 98.52 54 GLY B CA 1
ATOM 2324 C C . GLY B 1 54 ? -1.349 -2.949 12.839 1 98.52 54 GLY B C 1
ATOM 2325 O O . GLY B 1 54 ? -0.371 -3.543 12.381 1 98.52 54 GLY B O 1
ATOM 2326 N N . ALA B 1 55 ? -1.9 -1.877 12.264 1 98.77 55 ALA B N 1
ATOM 2327 C CA . ALA B 1 55 ? -1.31 -1.292 11.063 1 98.77 55 ALA B CA 1
ATOM 2328 C C . ALA B 1 55 ? 0.108 -0.797 11.333 1 98.77 55 ALA B C 1
ATOM 2330 O O . ALA B 1 55 ? 1.014 -1.021 10.528 1 98.77 55 ALA B O 1
ATOM 2331 N N . ILE B 1 56 ? 0.311 -0.131 12.461 1 98.87 56 ILE B N 1
ATOM 2332 C CA . ILE B 1 56 ? 1.617 0.407 12.826 1 98.87 56 ILE B CA 1
ATOM 2333 C C . ILE B 1 56 ? 2.592 -0.739 13.084 1 98.87 56 ILE B C 1
ATOM 2335 O O . ILE B 1 56 ? 3.75 -0.685 12.662 1 98.87 56 ILE B O 1
ATOM 2339 N N . GLN B 1 57 ? 2.142 -1.73 13.739 1 98.69 57 GLN B N 1
ATOM 2340 C CA . GLN B 1 57 ? 2.996 -2.886 13.99 1 98.69 57 GLN B CA 1
ATOM 2341 C C . GLN B 1 57 ? 3.43 -3.544 12.683 1 98.69 57 GLN B C 1
ATOM 2343 O O . GLN B 1 57 ? 4.594 -3.916 12.525 1 98.69 57 GLN B O 1
ATOM 2348 N N . ALA B 1 58 ? 2.538 -3.722 11.763 1 98.67 58 ALA B N 1
ATOM 2349 C CA . ALA B 1 58 ? 2.845 -4.349 10.48 1 98.67 58 ALA B CA 1
ATOM 2350 C C . ALA B 1 58 ? 3.864 -3.526 9.697 1 98.67 58 ALA B C 1
ATOM 2352 O O . ALA B 1 58 ? 4.724 -4.082 9.01 1 98.67 58 ALA B O 1
ATOM 2353 N N . LEU B 1 59 ? 3.737 -2.232 9.782 1 98.69 59 LEU B N 1
ATOM 2354 C CA . LEU B 1 59 ? 4.623 -1.314 9.075 1 98.69 59 LEU B CA 1
ATOM 2355 C C . LEU B 1 59 ? 6.084 -1.621 9.387 1 98.69 59 LEU B C 1
ATOM 2357 O O . LEU B 1 59 ? 6.952 -1.472 8.524 1 98.69 59 LEU B O 1
ATOM 2361 N N . ARG B 1 60 ? 6.367 -2.086 10.553 1 98.63 60 ARG B N 1
ATOM 2362 C CA . ARG B 1 60 ? 7.722 -2.403 10.994 1 98.63 60 ARG B CA 1
ATOM 2363 C C . ARG B 1 60 ? 8.353 -3.468 10.104 1 98.63 60 ARG B C 1
ATOM 2365 O O . ARG B 1 60 ? 9.57 -3.477 9.905 1 98.63 60 ARG B O 1
ATOM 2372 N N . GLY B 1 61 ? 7.536 -4.322 9.596 1 98.28 61 GLY B N 1
ATOM 2373 C CA . GLY B 1 61 ? 8.032 -5.454 8.829 1 98.28 61 GLY B CA 1
ATOM 2374 C C . GLY B 1 61 ? 8.031 -5.205 7.332 1 98.28 61 GLY B C 1
ATOM 2375 O O . GLY B 1 61 ? 8.418 -6.079 6.553 1 98.28 61 GLY B O 1
ATOM 2376 N N . TYR B 1 62 ? 7.55 -4.059 6.821 1 98.59 62 TYR B N 1
ATOM 2377 C CA . TYR B 1 62 ? 7.505 -3.738 5.399 1 98.59 62 TYR B CA 1
ATOM 2378 C C . TYR B 1 62 ? 8.832 -3.153 4.93 1 98.59 62 TYR B C 1
ATOM 2380 O O . TYR B 1 62 ? 9.007 -1.932 4.912 1 98.59 62 TYR B O 1
ATOM 2388 N N . ARG B 1 63 ? 9.689 -3.9 4.421 1 98.28 63 ARG B N 1
ATOM 2389 C CA . ARG B 1 63 ? 11.102 -3.561 4.278 1 98.28 63 ARG B CA 1
ATOM 2390 C C . ARG B 1 63 ? 11.314 -2.571 3.137 1 98.28 63 ARG B C 1
ATOM 2392 O O . ARG B 1 63 ? 12.345 -1.898 3.076 1 98.28 63 ARG B O 1
ATOM 2399 N N . ASN B 1 64 ? 10.412 -2.493 2.182 1 97.96 64 ASN B N 1
ATOM 2400 C CA . ASN B 1 64 ? 10.546 -1.513 1.11 1 97.96 64 ASN B CA 1
ATOM 2401 C C . ASN B 1 64 ? 9.684 -0.28 1.367 1 97.96 64 ASN B C 1
ATOM 2403 O O . ASN B 1 64 ? 9.509 0.557 0.479 1 97.96 64 ASN B O 1
ATOM 2407 N N . CYS B 1 65 ? 9.032 -0.192 2.495 1 98.46 65 CYS B N 1
ATOM 2408 C CA . CYS B 1 65 ? 8.265 0.975 2.915 1 98.46 65 CYS B CA 1
ATOM 2409 C C . CYS B 1 65 ? 9.157 1.987 3.624 1 98.46 65 CYS B C 1
ATOM 2411 O O . CYS B 1 65 ? 9.86 1.641 4.575 1 98.46 65 CYS B O 1
ATOM 2413 N N . VAL B 1 66 ? 9.107 3.181 3.175 1 98.41 66 VAL B N 1
ATOM 2414 C CA . VAL B 1 66 ? 9.972 4.2 3.761 1 98.41 66 VAL B CA 1
ATOM 2415 C C . VAL B 1 66 ? 9.305 4.795 4.999 1 98.41 66 VAL B C 1
ATOM 2417 O O . VAL B 1 66 ? 9.962 5.451 5.811 1 98.41 66 VAL B O 1
ATOM 2420 N N . GLY B 1 67 ? 8.016 4.607 5.072 1 98.53 67 GLY B N 1
ATOM 2421 C CA . GLY B 1 67 ? 7.278 5.142 6.206 1 98.53 67 GLY B CA 1
ATOM 2422 C C . GLY B 1 67 ? 5.794 5.295 5.934 1 98.53 67 GLY B C 1
ATOM 2423 O O . GLY B 1 67 ? 5.226 4.556 5.127 1 98.53 67 GLY B O 1
ATOM 2424 N N . SER B 1 68 ? 5.201 6.19 6.731 1 98.69 68 SER B N 1
ATOM 2425 C CA . SER B 1 68 ? 3.758 6.387 6.648 1 98.69 68 SER B CA 1
ATOM 2426 C C . SER B 1 68 ? 3.381 7.839 6.92 1 98.69 68 SER B C 1
ATOM 2428 O O . SER B 1 68 ? 4.016 8.508 7.739 1 98.69 68 SER B O 1
ATOM 2430 N N . GLY B 1 69 ? 2.483 8.304 6.136 1 98.03 69 GLY B N 1
ATOM 2431 C CA . GLY B 1 69 ? 1.723 9.46 6.582 1 98.03 69 GLY B CA 1
ATOM 2432 C C . GLY B 1 69 ? 0.53 9.094 7.445 1 98.03 69 GLY B C 1
ATOM 2433 O O . GLY B 1 69 ? -0.017 7.996 7.323 1 98.03 69 GLY B O 1
ATOM 2434 N N . VAL B 1 70 ? 0.169 9.947 8.324 1 97.27 70 VAL B N 1
ATOM 2435 C CA . VAL B 1 70 ? -1.023 9.766 9.146 1 97.27 70 VAL B CA 1
ATOM 2436 C C . VAL B 1 70 ? -1.863 11.041 9.127 1 97.27 70 VAL B C 1
ATOM 2438 O O . VAL B 1 70 ? -1.323 12.148 9.181 1 97.27 70 VAL B O 1
ATOM 2441 N N . THR B 1 71 ? -3.066 10.913 8.982 1 95.66 71 THR B N 1
ATOM 2442 C CA . THR B 1 71 ? -4.003 12.031 9.012 1 95.66 71 THR B CA 1
ATOM 2443 C C . THR B 1 71 ? -5.223 11.691 9.862 1 95.66 71 THR B C 1
ATOM 2445 O O . THR B 1 71 ? -5.175 10.78 10.692 1 95.66 71 THR B O 1
ATOM 2448 N N . ILE B 1 72 ? -6.263 12.516 9.799 1 92.35 72 ILE B N 1
ATOM 2449 C CA . ILE B 1 72 ? -7.414 12.349 10.679 1 92.35 72 ILE B CA 1
ATOM 2450 C C . ILE B 1 72 ? -7.904 10.904 10.618 1 92.35 72 ILE B C 1
ATOM 2452 O O . ILE B 1 72 ? -8.016 10.325 9.534 1 92.35 72 ILE B O 1
ATOM 2456 N N . PRO B 1 73 ? -8.115 10.39 11.825 1 95.27 73 PRO B N 1
ATOM 2457 C CA . PRO B 1 73 ? -7.998 10.967 13.166 1 95.27 73 PRO B CA 1
ATOM 2458 C C . PRO B 1 73 ? -6.735 10.513 13.896 1 95.27 73 PRO B C 1
ATOM 2460 O O . PRO B 1 73 ? -6.659 10.608 15.123 1 95.27 73 PRO B O 1
ATOM 2463 N N . HIS B 1 74 ? -5.778 10.043 13.242 1 97.79 74 HIS B N 1
ATOM 2464 C CA . HIS B 1 74 ? -4.757 9.176 13.819 1 97.79 74 HIS B CA 1
ATOM 2465 C C . HIS B 1 74 ? -3.547 9.982 14.281 1 97.79 74 HIS B C 1
ATOM 2467 O O . HIS B 1 74 ? -2.627 9.433 14.892 1 97.79 74 HIS B O 1
ATOM 2473 N N . LYS B 1 75 ? -3.527 11.263 14.149 1 98.04 75 LYS B N 1
ATOM 2474 C CA . LYS B 1 75 ? -2.313 12.046 14.361 1 98.04 75 LYS B CA 1
ATOM 2475 C C . LYS B 1 75 ? -1.891 12.02 15.827 1 98.04 75 LYS B C 1
ATOM 2477 O O . LYS B 1 75 ? -0.705 12.152 16.139 1 98.04 75 LYS B O 1
ATOM 2482 N N . ILE B 1 76 ? -2.785 11.913 16.694 1 97.99 76 ILE B N 1
ATOM 2483 C CA . ILE B 1 76 ? -2.463 11.913 18.117 1 97.99 76 ILE B CA 1
ATOM 2484 C C . ILE B 1 76 ? -2.415 10.478 18.636 1 97.99 76 ILE B C 1
ATOM 2486 O O . ILE B 1 76 ? -1.415 10.057 19.224 1 97.99 76 ILE B O 1
ATOM 2490 N N . PRO B 1 77 ? -3.401 9.598 18.344 1 98.34 77 PRO B N 1
ATOM 2491 C CA . PRO B 1 77 ? -3.407 8.235 18.88 1 98.34 77 PRO B CA 1
ATOM 2492 C C . PRO B 1 77 ? -2.209 7.412 18.413 1 98.34 77 PRO B C 1
ATOM 2494 O O . PRO B 1 77 ? -1.903 6.371 19 1 98.34 77 PRO B O 1
ATOM 2497 N N . VAL B 1 78 ? -1.488 7.805 17.44 1 98.76 78 VAL B N 1
ATOM 2498 C CA . VAL B 1 78 ? -0.379 7.023 16.903 1 98.76 78 VAL B CA 1
ATOM 2499 C C . VAL B 1 78 ? 0.855 7.203 17.784 1 98.76 78 VAL B C 1
ATOM 2501 O O . VAL B 1 78 ? 1.783 6.392 17.737 1 98.76 78 VAL B O 1
ATOM 2504 N N . LEU B 1 79 ? 0.897 8.204 18.608 1 98.75 79 LEU B N 1
ATOM 2505 C CA . LEU B 1 79 ? 2.083 8.623 19.347 1 98.75 79 LEU B CA 1
ATOM 2506 C C . LEU B 1 79 ? 2.626 7.479 20.198 1 98.75 79 LEU B C 1
ATOM 2508 O O . LEU B 1 79 ? 3.8 7.121 20.087 1 98.75 79 LEU B O 1
ATOM 2512 N N . PRO B 1 80 ? 1.792 6.824 20.99 1 98.66 80 PRO B N 1
ATOM 2513 C CA . PRO B 1 80 ? 2.327 5.789 21.877 1 98.66 80 PRO B CA 1
ATOM 2514 C C . PRO B 1 80 ? 2.743 4.526 21.126 1 98.66 80 PRO B C 1
ATOM 2516 O O . PRO B 1 80 ? 3.323 3.613 21.72 1 98.66 80 PRO B O 1
ATOM 2519 N N . LEU B 1 81 ? 2.472 4.416 19.881 1 98.79 81 LEU B N 1
ATOM 2520 C CA . LEU B 1 81 ? 2.742 3.222 19.087 1 98.79 81 LEU B CA 1
ATOM 2521 C C . LEU B 1 81 ? 4.105 3.317 18.409 1 98.79 81 LEU B C 1
ATOM 2523 O O . LEU B 1 81 ? 4.554 2.361 17.773 1 98.79 81 LEU B O 1
ATOM 2527 N N . LEU B 1 82 ? 4.741 4.473 18.513 1 98.88 82 LEU B N 1
ATOM 2528 C CA . LEU B 1 82 ? 6.009 4.73 17.838 1 98.88 82 LEU B CA 1
ATOM 2529 C C . LEU B 1 82 ? 7.181 4.548 18.797 1 98.88 82 LEU B C 1
ATOM 2531 O O . LEU B 1 82 ? 7.015 4.65 20.014 1 98.88 82 LEU B O 1
ATOM 2535 N N . ASP B 1 83 ? 8.332 4.275 18.263 1 98.88 83 ASP B N 1
ATOM 2536 C CA . ASP B 1 83 ? 9.519 4.031 19.077 1 98.88 83 ASP B CA 1
ATOM 2537 C C . ASP B 1 83 ? 10.145 5.343 19.542 1 98.88 83 ASP B C 1
ATOM 2539 O O . ASP B 1 83 ? 10.732 5.408 20.624 1 98.88 83 ASP B O 1
ATOM 2543 N N . GLU B 1 84 ? 10.082 6.38 18.691 1 98.77 84 GLU B N 1
ATOM 2544 C CA . GLU B 1 84 ? 10.682 7.681 18.973 1 98.77 84 GLU B CA 1
ATOM 2545 C C . GLU B 1 84 ? 9.892 8.808 18.313 1 98.77 84 GLU B C 1
ATOM 2547 O O . GLU B 1 84 ? 9.206 8.588 17.312 1 98.77 84 GLU B O 1
ATOM 2552 N N . LEU B 1 85 ? 9.982 9.91 18.902 1 98.8 85 LEU B N 1
ATOM 2553 C CA . LEU B 1 85 ? 9.456 11.157 18.356 1 98.8 85 LEU B CA 1
ATOM 2554 C C . LEU B 1 85 ? 10.562 12.196 18.209 1 98.8 85 LEU B C 1
ATOM 2556 O O . LEU B 1 85 ? 11.475 12.258 19.035 1 98.8 85 LEU B O 1
ATOM 2560 N N . THR B 1 86 ? 10.518 12.955 17.169 1 98.66 86 THR B N 1
ATOM 2561 C CA . THR B 1 86 ? 11.369 14.139 17.14 1 98.66 86 THR B CA 1
ATOM 2562 C C . THR B 1 86 ? 10.992 15.105 18.259 1 98.66 86 THR B C 1
ATOM 2564 O O . THR B 1 86 ? 9.898 15.015 18.821 1 98.66 86 THR B O 1
ATOM 2567 N N . ASP B 1 87 ? 11.869 16.059 18.541 1 97.69 87 ASP B N 1
ATOM 2568 C CA . ASP B 1 87 ? 11.578 17.073 19.55 1 97.69 87 ASP B CA 1
ATOM 2569 C C . ASP B 1 87 ? 10.333 17.876 19.178 1 97.69 87 ASP B C 1
ATOM 2571 O O . ASP B 1 87 ? 9.496 18.165 20.035 1 97.69 87 ASP B O 1
ATOM 2575 N N . ARG B 1 88 ? 10.214 18.148 17.96 1 96.69 88 ARG B N 1
ATOM 2576 C CA . ARG B 1 88 ? 9.067 18.895 17.454 1 96.69 88 ARG B CA 1
ATOM 2577 C C . ARG B 1 88 ? 7.77 18.124 17.678 1 96.69 88 ARG B C 1
ATOM 2579 O O . ARG B 1 88 ? 6.802 18.668 18.213 1 96.69 88 ARG B O 1
ATOM 2586 N N . ALA B 1 89 ? 7.749 16.902 17.231 1 98.42 89 ALA B N 1
ATOM 2587 C CA . ALA B 1 89 ? 6.551 16.081 17.387 1 98.42 89 ALA B CA 1
ATOM 2588 C C . ALA B 1 89 ? 6.199 15.899 18.861 1 98.42 89 ALA B C 1
ATOM 2590 O O . ALA B 1 89 ? 5.021 15.883 19.227 1 98.42 89 ALA B O 1
ATOM 2591 N N . ARG B 1 90 ? 7.209 15.803 19.678 1 97.93 90 ARG B N 1
ATOM 2592 C CA . ARG B 1 90 ? 6.994 15.669 21.115 1 97.93 90 ARG B CA 1
ATOM 2593 C C . ARG B 1 90 ? 6.325 16.915 21.686 1 97.93 90 ARG B C 1
ATOM 2595 O O . ARG B 1 90 ? 5.364 16.814 22.452 1 97.93 90 ARG B O 1
ATOM 2602 N N . ALA B 1 91 ? 6.826 18.032 21.327 1 96.87 91 ALA B N 1
ATOM 2603 C CA . ALA B 1 91 ? 6.276 19.295 21.814 1 96.87 91 ALA B CA 1
ATOM 2604 C C . ALA B 1 91 ? 4.843 19.493 21.327 1 96.87 91 ALA B C 1
ATOM 2606 O O . ALA B 1 91 ? 3.968 19.892 22.099 1 96.87 91 ALA B O 1
ATOM 2607 N N . ILE B 1 92 ? 4.635 19.154 20.114 1 97.99 92 ILE B N 1
ATOM 2608 C CA . ILE B 1 92 ? 3.337 19.365 19.481 1 97.99 92 ILE B CA 1
ATOM 2609 C C . ILE B 1 92 ? 2.329 18.352 20.021 1 97.99 92 ILE B C 1
ATOM 2611 O O . ILE B 1 92 ? 1.145 18.663 20.165 1 97.99 92 ILE B O 1
ATOM 2615 N N . GLY B 1 93 ? 2.796 17.139 20.314 1 97.97 93 GLY B N 1
ATOM 2616 C CA . GLY B 1 93 ? 1.913 16.06 20.727 1 97.97 93 GLY B CA 1
ATOM 2617 C C . GLY B 1 93 ? 1.08 15.501 19.59 1 97.97 93 GLY B C 1
ATOM 2618 O O . GLY B 1 93 ? -0.084 15.144 19.783 1 97.97 93 GLY B O 1
ATOM 2619 N N . SER B 1 94 ? 1.604 15.516 18.436 1 98.31 94 SER B N 1
ATOM 2620 C CA . SER B 1 94 ? 0.959 14.991 17.237 1 98.31 94 SER B CA 1
ATOM 2621 C C . SER B 1 94 ? 1.988 14.595 16.184 1 98.31 94 SER B C 1
ATOM 2623 O O . SER B 1 94 ? 3.09 15.148 16.145 1 98.31 94 SER B O 1
ATOM 2625 N N . VAL B 1 95 ? 1.641 13.614 15.325 1 98.78 95 VAL B N 1
ATOM 2626 C CA . VAL B 1 95 ? 2.494 13.099 14.259 1 98.78 95 VAL B CA 1
ATOM 2627 C C . VAL B 1 95 ? 1.702 13.02 12.956 1 98.78 95 VAL B C 1
ATOM 2629 O O . VAL B 1 95 ? 0.57 12.532 12.939 1 98.78 95 VAL B O 1
ATOM 2632 N N . ASN B 1 96 ? 2.276 13.576 11.869 1 98.28 96 ASN B N 1
ATOM 2633 C CA . ASN B 1 96 ? 1.627 13.377 10.578 1 98.28 96 ASN B CA 1
ATOM 2634 C C . ASN B 1 96 ? 2.516 12.589 9.62 1 98.28 96 ASN B C 1
ATOM 2636 O O . ASN B 1 96 ? 2.086 12.226 8.523 1 98.28 96 ASN B O 1
ATOM 2640 N N . CYS B 1 97 ? 3.775 12.345 10.028 1 98.65 97 CYS B N 1
ATOM 2641 C CA . CYS B 1 97 ? 4.728 11.616 9.197 1 98.65 97 CYS B CA 1
ATOM 2642 C C . CYS B 1 97 ? 5.539 10.633 10.033 1 98.65 97 CYS B C 1
ATOM 2644 O O . CYS B 1 97 ? 6.083 10.999 11.076 1 98.65 97 CYS B O 1
ATOM 2646 N N . ILE B 1 98 ? 5.661 9.431 9.606 1 98.94 98 ILE B N 1
ATOM 2647 C CA . ILE B 1 98 ? 6.408 8.373 10.276 1 98.94 98 ILE B CA 1
ATOM 2648 C C . ILE B 1 98 ? 7.512 7.858 9.354 1 98.94 98 ILE B C 1
ATOM 2650 O O . ILE B 1 98 ? 7.254 7.514 8.198 1 98.94 98 ILE B O 1
ATOM 2654 N N . ARG B 1 99 ? 8.713 7.835 9.792 1 98.9 99 ARG B N 1
ATOM 2655 C CA . ARG B 1 99 ? 9.826 7.219 9.077 1 98.9 99 ARG B CA 1
ATOM 2656 C C . ARG B 1 99 ? 10.067 5.794 9.563 1 98.9 99 ARG B C 1
ATOM 2658 O O . ARG B 1 99 ? 10.145 5.548 10.768 1 98.9 99 ARG B O 1
ATOM 2665 N N . ARG B 1 100 ? 10.144 4.927 8.688 1 98.8 100 ARG B N 1
ATOM 2666 C CA . ARG B 1 100 ? 10.553 3.566 9.019 1 98.8 100 ARG B CA 1
ATOM 2667 C C . ARG B 1 100 ? 12.046 3.369 8.78 1 98.8 100 ARG B C 1
ATOM 2669 O O . ARG B 1 100 ? 12.522 3.504 7.651 1 98.8 100 ARG B O 1
ATOM 2676 N N . ASN B 1 101 ? 12.718 3.003 9.768 1 98.3 101 ASN B N 1
ATOM 2677 C CA . ASN B 1 101 ? 14.145 2.722 9.646 1 98.3 101 ASN B CA 1
ATOM 2678 C C . ASN B 1 101 ? 14.398 1.286 9.198 1 98.3 101 ASN B C 1
ATOM 2680 O O . ASN B 1 101 ? 13.52 0.429 9.319 1 98.3 101 ASN B O 1
ATOM 2684 N N . PRO B 1 102 ? 15.546 0.997 8.64 1 96.56 102 PRO B N 1
ATOM 2685 C CA . PRO B 1 102 ? 15.856 -0.341 8.13 1 96.56 102 PRO B CA 1
ATOM 2686 C C . PRO B 1 102 ? 15.695 -1.428 9.19 1 96.56 102 PRO B C 1
ATOM 2688 O O . PRO B 1 102 ? 15.367 -2.572 8.862 1 96.56 102 PRO B O 1
ATOM 2691 N N . ASP B 1 103 ? 15.856 -1.063 10.467 1 96.68 103 ASP B N 1
ATOM 2692 C CA . ASP B 1 103 ? 15.765 -2.052 11.536 1 96.68 103 ASP B CA 1
ATOM 2693 C C . ASP B 1 103 ? 14.323 -2.224 12.006 1 96.68 103 ASP B C 1
ATOM 2695 O O . ASP B 1 103 ? 14.057 -2.962 12.957 1 96.68 103 ASP B O 1
ATOM 2699 N N . GLY B 1 104 ? 13.411 -1.474 11.454 1 97.56 104 GLY B N 1
ATOM 2700 C CA . GLY B 1 104 ? 11.998 -1.624 11.762 1 97.56 104 GLY B CA 1
ATOM 2701 C C . GLY B 1 104 ? 11.497 -0.611 12.774 1 97.56 104 GLY B C 1
ATOM 2702 O O . GLY B 1 104 ? 10.295 -0.528 13.034 1 97.56 104 GLY B O 1
ATOM 2703 N N . ARG B 1 105 ? 12.4 0.203 13.37 1 98.59 105 ARG B N 1
ATOM 2704 C CA . ARG B 1 105 ? 11.976 1.244 14.301 1 98.59 105 ARG B CA 1
ATOM 2705 C C . ARG B 1 105 ? 11.215 2.35 13.577 1 98.59 105 ARG B C 1
ATOM 2707 O O . ARG B 1 105 ? 11.564 2.717 12.453 1 98.59 105 ARG B O 1
ATOM 2714 N N . LEU B 1 106 ? 10.255 2.838 14.222 1 98.9 106 LEU B N 1
ATOM 2715 C CA . LEU B 1 106 ? 9.41 3.891 13.669 1 98.9 106 LEU B CA 1
ATOM 2716 C C . LEU B 1 106 ? 9.61 5.201 14.425 1 98.9 106 LEU B C 1
ATOM 2718 O O . LEU B 1 106 ? 9.458 5.246 15.648 1 98.9 106 LEU B O 1
ATOM 2722 N N . ILE B 1 107 ? 9.944 6.277 13.695 1 98.93 107 ILE B N 1
ATOM 2723 C CA . ILE B 1 107 ? 10.146 7.609 14.255 1 98.93 107 ILE B CA 1
ATOM 2724 C C . ILE B 1 107 ? 9.079 8.561 13.72 1 98.93 107 ILE B C 1
ATOM 2726 O O . ILE B 1 107 ? 8.828 8.607 12.514 1 98.93 107 ILE B O 1
ATOM 2730 N N . GLY B 1 108 ? 8.434 9.293 14.572 1 98.92 108 GLY B N 1
ATOM 2731 C CA . GLY B 1 108 ? 7.371 10.205 14.181 1 98.92 108 GLY B CA 1
ATOM 2732 C C . GLY B 1 108 ? 7.801 11.66 14.183 1 98.92 108 GLY B C 1
ATOM 2733 O O . GLY B 1 108 ? 8.558 12.087 15.057 1 98.92 108 GLY B O 1
ATOM 2734 N N . ASP B 1 109 ? 7.372 12.405 13.222 1 98.84 109 ASP B N 1
ATOM 2735 C CA . ASP B 1 109 ? 7.506 13.855 13.131 1 98.84 109 ASP B CA 1
ATOM 2736 C C . ASP B 1 109 ? 6.19 14.503 12.706 1 98.84 109 ASP B C 1
ATOM 2738 O O . ASP B 1 109 ? 5.241 13.808 12.339 1 98.84 109 ASP B O 1
ATOM 2742 N N . ASN B 1 110 ? 6.102 15.763 12.887 1 98.76 110 ASN B N 1
ATOM 2743 C CA . ASN B 1 110 ? 4.978 16.546 12.385 1 98.76 110 ASN B CA 1
ATOM 2744 C C . ASN B 1 110 ? 5.45 17.755 11.582 1 98.76 110 ASN B C 1
ATOM 2746 O O . ASN B 1 110 ? 6.064 18.67 12.134 1 98.76 110 ASN B O 1
ATOM 2750 N N . VAL B 1 111 ? 5.089 17.766 10.325 1 98.25 111 VAL B N 1
ATOM 2751 C CA . VAL B 1 111 ? 5.602 18.829 9.467 1 98.25 111 VAL B CA 1
ATOM 2752 C C . VAL B 1 111 ? 4.446 19.696 8.971 1 98.25 111 VAL B C 1
ATOM 2754 O O . VAL B 1 111 ? 4.638 20.571 8.125 1 98.25 111 VAL B O 1
ATOM 2757 N N . ASP B 1 112 ? 3.256 19.523 9.466 1 97.44 112 ASP B N 1
ATOM 2758 C CA . ASP B 1 112 ? 2.083 20.293 9.064 1 97.44 112 ASP B CA 1
ATOM 2759 C C . ASP B 1 112 ? 2.297 21.786 9.304 1 97.44 112 ASP B C 1
ATOM 2761 O O . ASP B 1 112 ? 2.072 22.603 8.409 1 97.44 112 ASP B O 1
ATOM 2765 N N . GLY B 1 113 ? 2.671 22.098 10.519 1 98.21 113 GLY B N 1
ATOM 2766 C CA . GLY B 1 113 ? 2.844 23.492 10.894 1 98.21 113 GLY B CA 1
ATOM 2767 C C . GLY B 1 113 ? 3.91 24.201 10.081 1 98.21 113 GLY B C 1
ATOM 2768 O O . GLY B 1 113 ? 3.678 25.296 9.564 1 98.21 113 GLY B O 1
ATOM 2769 N N . ALA B 1 114 ? 5.047 23.549 10.015 1 97.99 114 ALA B N 1
ATOM 2770 C CA . ALA B 1 114 ? 6.128 24.106 9.206 1 97.99 114 ALA B CA 1
ATOM 2771 C C . ALA B 1 114 ? 5.705 24.245 7.746 1 97.99 114 ALA B C 1
ATOM 2773 O O . ALA B 1 114 ? 6.073 25.212 7.076 1 97.99 114 ALA B O 1
ATOM 2774 N N . GLY B 1 115 ? 4.958 23.3 7.31 1 98.14 115 GLY B N 1
ATOM 2775 C CA . GLY B 1 115 ? 4.422 23.377 5.96 1 98.14 115 GLY B CA 1
ATOM 2776 C C . GLY B 1 115 ? 3.495 24.56 5.753 1 98.14 115 GLY B C 1
ATOM 2777 O O . GLY B 1 115 ? 3.559 25.233 4.722 1 98.14 115 GLY B O 1
ATOM 2778 N N . PHE B 1 116 ? 2.645 24.773 6.693 1 98.19 116 PHE B N 1
ATOM 2779 C CA . PHE B 1 116 ? 1.724 25.901 6.621 1 98.19 116 PHE B CA 1
ATOM 2780 C C . PHE B 1 116 ? 2.487 27.219 6.547 1 98.19 116 PHE B C 1
ATOM 2782 O O . PHE B 1 116 ? 2.182 28.073 5.713 1 98.19 116 PHE B O 1
ATOM 2789 N N . VAL B 1 117 ? 3.481 27.416 7.409 1 98.22 117 VAL B N 1
ATOM 2790 C CA . VAL B 1 117 ? 4.263 28.646 7.461 1 98.22 117 VAL B CA 1
ATOM 2791 C C . VAL B 1 117 ? 4.991 28.854 6.135 1 98.22 117 VAL B C 1
ATOM 2793 O O . VAL B 1 117 ? 4.951 29.945 5.561 1 98.22 117 VAL B O 1
ATOM 2796 N N . ARG B 1 118 ? 5.568 27.799 5.651 1 97.73 118 ARG B N 1
ATOM 2797 C CA . ARG B 1 118 ? 6.262 27.888 4.369 1 97.73 118 ARG B CA 1
ATOM 2798 C C . ARG B 1 118 ? 5.295 28.253 3.248 1 97.73 118 ARG B C 1
ATOM 2800 O O . ARG B 1 118 ? 5.6 29.104 2.41 1 97.73 118 ARG B O 1
ATOM 2807 N N . GLY B 1 119 ? 4.174 27.574 3.248 1 97.12 119 GLY B N 1
ATOM 2808 C CA . GLY B 1 119 ? 3.166 27.874 2.244 1 97.12 119 GLY B CA 1
ATOM 2809 C C . GLY B 1 119 ? 2.671 29.307 2.304 1 97.12 119 GLY B C 1
ATOM 2810 O O . GLY B 1 119 ? 2.479 29.947 1.268 1 97.12 119 GLY B O 1
ATOM 2811 N N . ALA B 1 120 ? 2.497 29.836 3.465 1 97.64 120 ALA B N 1
ATOM 2812 C CA . ALA B 1 120 ? 2.054 31.215 3.657 1 97.64 120 ALA B CA 1
ATOM 2813 C C . ALA B 1 120 ? 3.096 32.203 3.14 1 97.64 120 ALA B C 1
ATOM 2815 O O . ALA B 1 120 ? 2.765 33.136 2.405 1 97.64 120 ALA B O 1
ATOM 2816 N N . LEU B 1 121 ? 4.33 31.929 3.491 1 97.26 121 LEU B N 1
ATOM 2817 C CA . LEU B 1 121 ? 5.417 32.808 3.074 1 97.26 121 LEU B CA 1
ATOM 2818 C C . LEU B 1 121 ? 5.554 32.821 1.556 1 97.26 121 LEU B C 1
ATOM 2820 O O . LEU B 1 121 ? 5.729 33.882 0.952 1 97.26 121 LEU B O 1
ATOM 2824 N N . GLU B 1 122 ? 5.469 31.699 1.013 1 96.66 122 GLU B N 1
ATOM 2825 C CA . GLU B 1 122 ? 5.564 31.592 -0.44 1 96.66 122 GLU B CA 1
ATOM 2826 C C . GLU B 1 122 ? 4.415 32.327 -1.124 1 96.66 122 GLU B C 1
ATOM 2828 O O . GLU B 1 122 ? 4.567 32.822 -2.243 1 96.66 122 GLU B O 1
ATOM 2833 N N . ALA B 1 123 ? 3.281 32.364 -0.437 1 95.79 123 ALA B N 1
ATOM 2834 C CA . ALA B 1 123 ? 2.119 33.074 -0.966 1 95.79 123 ALA B CA 1
ATOM 2835 C C . ALA B 1 123 ? 2.196 34.565 -0.65 1 95.79 123 ALA B C 1
ATOM 2837 O O . ALA B 1 123 ? 1.267 35.318 -0.948 1 95.79 123 ALA B O 1
ATOM 2838 N N . GLY B 1 124 ? 3.248 34.998 0.062 1 96.05 124 GLY B N 1
ATOM 2839 C CA . GLY B 1 124 ? 3.47 36.408 0.338 1 96.05 124 GLY B CA 1
ATOM 2840 C C . GLY B 1 124 ? 2.819 36.873 1.627 1 96.05 124 GLY B C 1
ATOM 2841 O O . GLY B 1 124 ? 2.561 38.066 1.804 1 96.05 124 GLY B O 1
ATOM 2842 N N . VAL B 1 125 ? 2.501 35.994 2.508 1 96.57 125 VAL B N 1
ATOM 2843 C CA . VAL B 1 125 ? 1.854 36.347 3.768 1 96.57 125 VAL B CA 1
ATOM 2844 C C . VAL B 1 125 ? 2.874 36.3 4.903 1 96.57 125 VAL B C 1
ATOM 2846 O O . VAL B 1 125 ? 3.47 35.253 5.167 1 96.57 125 VAL B O 1
ATOM 2849 N N . GLU B 1 126 ? 3.015 37.371 5.518 1 95.64 126 GLU B N 1
ATOM 2850 C CA . GLU B 1 126 ? 3.853 37.433 6.712 1 95.64 126 GLU B CA 1
ATOM 2851 C C . GLU B 1 126 ? 3.038 37.157 7.972 1 95.64 126 GLU B C 1
ATOM 2853 O O . GLU B 1 126 ? 2.034 37.825 8.228 1 95.64 126 GLU B O 1
ATOM 2858 N N . LEU B 1 127 ? 3.479 36.3 8.813 1 96.89 127 LEU B N 1
ATOM 2859 C CA . LEU B 1 127 ? 2.709 35.827 9.959 1 96.89 127 LEU B CA 1
ATOM 2860 C C . LEU B 1 127 ? 3.073 36.606 11.218 1 96.89 127 LEU B C 1
ATOM 2862 O O . LEU B 1 127 ? 2.278 36.682 12.157 1 96.89 127 LEU B O 1
ATOM 2866 N N . ALA B 1 128 ? 4.323 37.085 11.22 1 97.23 128 ALA B N 1
ATOM 2867 C CA . ALA B 1 128 ? 4.8 37.826 12.385 1 97.23 128 ALA B CA 1
ATOM 2868 C C . ALA B 1 128 ? 3.922 39.044 12.658 1 97.23 128 ALA B C 1
ATOM 2870 O O . ALA B 1 128 ? 3.583 39.791 11.738 1 97.23 128 ALA B O 1
ATOM 2871 N N . GLY B 1 129 ? 3.538 39.158 13.904 1 97.69 129 GLY B N 1
ATOM 2872 C CA . GLY B 1 129 ? 2.815 40.349 14.321 1 97.69 129 GLY B CA 1
ATOM 2873 C C . GLY B 1 129 ? 1.314 40.233 14.126 1 97.69 129 GLY B C 1
ATOM 2874 O O . GLY B 1 129 ? 0.562 41.128 14.517 1 97.69 129 GLY B O 1
ATOM 2875 N N . LEU B 1 130 ? 0.818 39.185 13.61 1 97.9 130 LEU B N 1
ATOM 2876 C CA . LEU B 1 130 ? -0.612 39.011 13.377 1 97.9 130 LEU B CA 1
ATOM 2877 C C . LEU B 1 130 ? -1.308 38.489 14.63 1 97.9 130 LEU B C 1
ATOM 2879 O O . LEU B 1 130 ? -0.755 37.655 15.35 1 97.9 130 LEU B O 1
ATOM 2883 N N . ARG B 1 131 ? -2.454 39.015 14.857 1 98.53 131 ARG B N 1
ATOM 2884 C CA . ARG B 1 131 ? -3.38 38.369 15.781 1 98.53 131 ARG B CA 1
ATOM 2885 C C . ARG B 1 131 ? -4.177 37.274 15.08 1 98.53 131 ARG B C 1
ATOM 2887 O O . ARG B 1 131 ? -4.922 37.548 14.137 1 98.53 131 ARG B O 1
ATOM 2894 N N . VAL B 1 132 ? -4.063 36.039 15.558 1 98.74 132 VAL B N 1
ATOM 2895 C CA . VAL B 1 132 ? -4.568 34.897 14.803 1 98.74 132 VAL B CA 1
ATOM 2896 C C . VAL B 1 132 ? -5.679 34.207 15.592 1 98.74 132 VAL B C 1
ATOM 2898 O O . VAL B 1 132 ? -5.535 33.957 16.791 1 98.74 132 VAL B O 1
ATOM 2901 N N . LEU B 1 133 ? -6.796 33.96 14.956 1 98.69 133 LEU B N 1
ATOM 2902 C CA . LEU B 1 133 ? -7.839 33.071 15.455 1 98.69 133 LEU B CA 1
ATOM 2903 C C . LEU B 1 133 ? -7.72 31.687 14.826 1 98.69 133 LEU B C 1
ATOM 2905 O O . LEU B 1 133 ? -7.873 31.536 13.612 1 98.69 133 LEU B O 1
ATOM 2909 N N . LEU B 1 134 ? -7.407 30.727 15.583 1 98.65 134 LEU B N 1
ATOM 2910 C CA . LEU B 1 134 ? -7.256 29.345 15.139 1 98.65 134 LEU B CA 1
ATOM 2911 C C . LEU B 1 134 ? -8.457 28.505 15.56 1 98.65 134 LEU B C 1
ATOM 2913 O O . LEU B 1 134 ? -8.718 28.343 16.754 1 98.65 134 LEU B O 1
ATOM 2917 N N . LEU B 1 135 ? -9.161 27.996 14.587 1 97.86 135 LEU B N 1
ATOM 2918 C CA . LEU B 1 135 ? -10.304 27.127 14.846 1 97.86 135 LEU B CA 1
ATOM 2919 C C . LEU B 1 135 ? -9.898 25.658 14.774 1 97.86 135 LEU B C 1
ATOM 2921 O O . LEU B 1 135 ? -9.6 25.145 13.692 1 97.86 135 LEU B O 1
ATOM 2925 N N . GLY B 1 136 ? -9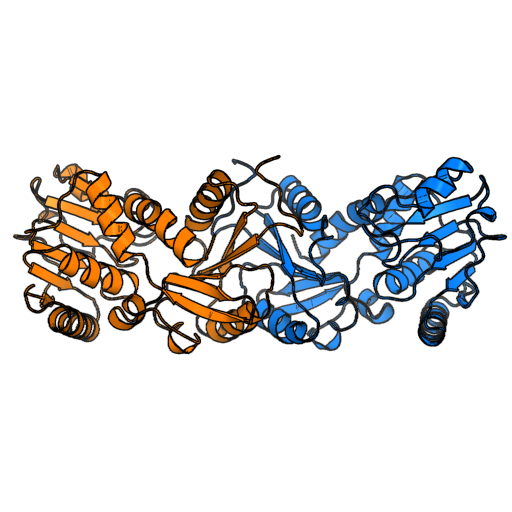.947 25.018 15.921 1 96.83 136 GLY B N 1
ATOM 2926 C CA . GLY B 1 136 ? -9.547 23.622 15.99 1 96.83 136 GLY B CA 1
ATOM 2927 C C . GLY B 1 136 ? -8.33 23.392 16.866 1 96.83 136 GLY B C 1
ATOM 2928 O O . GLY B 1 136 ? -7.34 24.119 16.766 1 96.83 136 GLY B O 1
ATOM 2929 N N . ALA B 1 137 ? -8.36 22.34 17.663 1 96.7 137 ALA B N 1
ATOM 2930 C CA . ALA B 1 137 ? -7.263 21.994 18.563 1 96.7 137 ALA B CA 1
ATOM 2931 C C . ALA B 1 137 ? -6.889 20.52 18.43 1 96.7 137 ALA B C 1
ATOM 2933 O O . ALA B 1 137 ? -6.351 19.923 19.366 1 96.7 137 ALA B O 1
ATOM 2934 N N . GLY B 1 138 ? -7.249 19.935 17.343 1 95.54 138 GLY B N 1
ATOM 2935 C CA . GLY B 1 138 ? -6.815 18.581 17.038 1 95.54 138 GLY B CA 1
ATOM 2936 C C . GLY B 1 138 ? -5.374 18.508 16.569 1 95.54 138 GLY B C 1
ATOM 2937 O O . GLY B 1 138 ? -4.574 19.396 16.866 1 95.54 138 GLY B O 1
ATOM 2938 N N . GLY B 1 139 ? -5.005 17.453 15.87 1 95.5 139 GLY B N 1
ATOM 2939 C CA . GLY B 1 139 ? -3.638 17.24 15.425 1 95.5 139 GLY B CA 1
ATOM 2940 C C . GLY B 1 139 ? -3.107 18.372 14.565 1 95.5 139 GLY B C 1
ATOM 2941 O O . GLY B 1 139 ? -2.021 18.897 14.822 1 95.5 139 GLY B O 1
ATOM 2942 N N . ALA B 1 140 ? -3.861 18.73 13.545 1 95.68 140 ALA B N 1
ATOM 2943 C CA . ALA B 1 140 ? -3.446 19.822 12.669 1 95.68 140 ALA B CA 1
ATOM 2944 C C . ALA B 1 140 ? -3.427 21.151 13.42 1 95.68 140 ALA B C 1
ATOM 2946 O O . ALA B 1 140 ? -2.518 21.963 13.234 1 95.68 140 ALA B O 1
ATOM 2947 N N . GLY B 1 141 ? -4.459 21.366 14.232 1 97.67 141 GLY B N 1
ATOM 2948 C CA . GLY B 1 141 ? -4.521 22.577 15.034 1 97.67 141 GLY B CA 1
ATOM 2949 C C . GLY B 1 141 ? -3.325 22.747 15.952 1 97.67 141 GLY B C 1
ATOM 2950 O O . GLY B 1 141 ? -2.762 23.839 16.052 1 97.67 141 GLY B O 1
ATOM 2951 N N . ARG B 1 142 ? -2.965 21.67 16.584 1 98.17 142 ARG B N 1
ATOM 2952 C CA . ARG B 1 142 ? -1.796 21.698 17.456 1 98.17 142 ARG B CA 1
ATOM 2953 C C . ARG B 1 142 ? -0.545 22.103 16.683 1 98.17 142 ARG B C 1
ATOM 2955 O O . ARG B 1 142 ? 0.205 22.979 17.12 1 98.17 142 ARG B O 1
ATOM 2962 N N . SER B 1 143 ? -0.372 21.453 15.567 1 98.29 143 SER B N 1
ATOM 2963 C CA . SER B 1 143 ? 0.788 21.729 14.725 1 98.29 143 SER B CA 1
ATOM 2964 C C . SER B 1 143 ? 0.835 23.196 14.312 1 98.29 143 SER B C 1
ATOM 2966 O O . SER B 1 143 ? 1.89 23.83 14.374 1 98.29 143 SER B O 1
ATOM 2968 N N . LEU B 1 144 ? -0.266 23.707 13.926 1 98.57 144 LEU B N 1
ATOM 2969 C CA . LEU B 1 144 ? -0.337 25.088 13.462 1 98.57 144 LEU B CA 1
ATOM 2970 C C . LEU B 1 144 ? -0.112 26.061 14.615 1 98.57 144 LEU B C 1
ATOM 2972 O O . LEU B 1 144 ? 0.559 27.082 14.448 1 98.57 144 LEU B O 1
ATOM 2976 N N . ALA B 1 14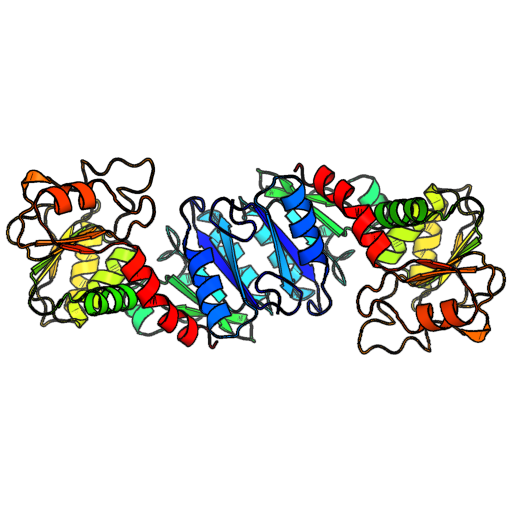5 ? -0.664 25.762 15.755 1 98.74 145 ALA B N 1
ATOM 2977 C CA . ALA B 1 145 ? -0.504 26.641 16.911 1 98.74 145 ALA B CA 1
ATOM 2978 C C . ALA B 1 145 ? 0.971 26.844 17.246 1 98.74 145 ALA B C 1
ATOM 2980 O O . ALA B 1 145 ? 1.424 27.977 17.421 1 98.74 145 ALA B O 1
ATOM 2981 N N . PHE B 1 146 ? 1.708 25.777 17.3 1 98.72 146 PHE B N 1
ATOM 2982 C CA . PHE B 1 146 ? 3.13 25.858 17.611 1 98.72 146 PHE B CA 1
ATOM 2983 C C . PHE B 1 146 ? 3.881 26.613 16.521 1 98.72 146 PHE B C 1
ATOM 2985 O O . PHE B 1 146 ? 4.732 27.455 16.816 1 98.72 146 PHE B O 1
ATOM 2992 N N . ALA B 1 147 ? 3.546 26.319 15.292 1 98.56 147 ALA B N 1
ATOM 2993 C CA . ALA B 1 147 ? 4.246 26.933 14.166 1 98.56 147 ALA B CA 1
ATOM 2994 C C . ALA B 1 147 ? 3.978 28.434 14.107 1 98.56 147 ALA B C 1
ATOM 2996 O O . ALA B 1 147 ? 4.874 29.218 13.784 1 98.56 147 ALA B O 1
ATOM 2997 N N . LEU B 1 148 ? 2.765 28.856 14.37 1 98.49 148 LEU B N 1
ATOM 2998 C CA . LEU B 1 148 ? 2.384 30.264 14.345 1 98.49 148 LEU B CA 1
ATOM 2999 C C . LEU B 1 148 ? 3.09 31.038 15.453 1 98.49 148 LEU B C 1
ATOM 3001 O O . LEU B 1 148 ? 3.55 32.161 15.235 1 98.49 148 LEU B O 1
ATOM 3005 N N . ALA B 1 149 ? 3.121 30.422 16.618 1 98.5 149 ALA B N 1
ATOM 3006 C CA . ALA B 1 149 ? 3.849 31.046 17.721 1 98.5 149 ALA B CA 1
ATOM 3007 C C . ALA B 1 149 ? 5.33 31.196 17.385 1 98.5 149 ALA B C 1
ATOM 3009 O O . ALA B 1 149 ? 5.916 32.26 17.594 1 98.5 149 ALA B O 1
ATOM 3010 N N . GLU B 1 150 ? 5.876 30.145 16.87 1 98 150 GLU B N 1
ATOM 3011 C CA . GLU B 1 150 ? 7.283 30.164 16.48 1 98 150 GLU B CA 1
ATOM 3012 C C . GLU B 1 150 ? 7.549 31.238 15.429 1 98 150 GLU B C 1
ATOM 3014 O O . GLU B 1 150 ? 8.611 31.864 15.429 1 98 150 GLU B O 1
ATOM 3019 N N . ALA B 1 151 ? 6.581 31.432 14.568 1 97.74 151 ALA B N 1
ATOM 3020 C CA . ALA B 1 151 ? 6.719 32.381 13.467 1 97.74 151 ALA B CA 1
ATOM 3021 C C . ALA B 1 151 ? 6.543 33.816 13.954 1 97.74 151 ALA B C 1
ATOM 3023 O O . ALA B 1 151 ? 6.726 34.765 13.188 1 97.74 151 ALA B O 1
ATOM 3024 N N . GLY B 1 152 ? 6.053 34.013 15.21 1 97.44 152 GLY B N 1
ATOM 3025 C CA . GLY B 1 152 ? 6.05 35.346 15.789 1 97.44 152 GLY B CA 1
ATOM 3026 C C . GLY B 1 152 ? 4.679 35.995 15.785 1 97.44 152 GLY B C 1
ATOM 3027 O O . GLY B 1 152 ? 4.568 37.223 15.757 1 97.44 152 GLY B O 1
ATOM 3028 N N . ALA B 1 153 ? 3.633 35.238 15.791 1 98.14 153 ALA B N 1
ATOM 3029 C CA . ALA B 1 153 ? 2.297 35.813 15.927 1 98.14 153 ALA B CA 1
ATOM 3030 C C . ALA B 1 153 ? 2.219 36.74 17.137 1 98.14 153 ALA B C 1
ATOM 3032 O O . ALA B 1 153 ? 2.802 36.453 18.185 1 98.14 153 ALA B O 1
ATOM 3033 N N . ALA B 1 154 ? 1.511 37.797 16.959 1 98.37 154 ALA B N 1
ATOM 3034 C CA . ALA B 1 154 ? 1.37 38.74 18.066 1 98.37 154 ALA B CA 1
ATOM 3035 C C . ALA B 1 154 ? 0.494 38.159 19.173 1 98.37 154 ALA B C 1
ATOM 3037 O O . ALA B 1 154 ? 0.698 38.454 20.353 1 98.37 154 ALA B O 1
ATOM 3038 N N . GLU B 1 155 ? -0.499 37.419 18.772 1 98.46 155 GLU B N 1
ATOM 3039 C CA . GLU B 1 155 ? -1.426 36.728 19.663 1 98.46 155 GLU B CA 1
ATOM 3040 C C . GLU B 1 155 ? -2.081 35.54 18.963 1 98.46 155 GLU B C 1
ATOM 3042 O O . GLU B 1 155 ? -2.324 35.581 17.755 1 98.46 155 GLU B O 1
ATOM 3047 N N . LEU B 1 156 ? -2.29 34.536 19.758 1 98.64 156 LEU B N 1
ATOM 3048 C CA . LEU B 1 156 ? -2.983 33.356 19.254 1 98.64 156 LEU B CA 1
ATOM 3049 C C . LEU B 1 156 ? -4.201 33.033 20.112 1 98.64 156 LEU B C 1
ATOM 3051 O O . LEU B 1 156 ? -4.077 32.834 21.323 1 98.64 156 LEU B O 1
ATOM 3055 N N . VAL B 1 157 ? -5.397 33.039 19.53 1 98.61 157 VAL B N 1
ATOM 3056 C CA . VAL B 1 157 ? -6.627 32.631 20.2 1 98.61 157 VAL B CA 1
ATOM 3057 C C . VAL B 1 157 ? -7.132 31.32 19.602 1 98.61 157 VAL B C 1
ATOM 3059 O O . VAL B 1 157 ? -7.364 31.229 18.394 1 98.61 157 VAL B O 1
ATOM 3062 N N . ILE B 1 158 ? -7.292 30.337 20.435 1 98.65 158 ILE B N 1
ATOM 3063 C CA . ILE B 1 158 ? -7.66 28.997 19.994 1 98.65 158 ILE B CA 1
ATOM 3064 C C . ILE B 1 158 ? -9.111 28.709 20.372 1 98.65 158 ILE B C 1
ATOM 3066 O O . ILE B 1 158 ? -9.501 28.871 21.531 1 98.65 158 ILE B O 1
ATOM 3070 N N . CYS B 1 159 ? -9.842 28.337 19.399 1 97.57 159 CYS B N 1
ATOM 3071 C CA . CYS B 1 159 ? -11.235 27.95 19.593 1 97.57 159 CYS B CA 1
ATOM 3072 C C . CYS B 1 159 ? -11.449 26.484 19.233 1 97.57 159 CYS B C 1
ATOM 3074 O O . CYS B 1 159 ? -10.99 26.024 18.186 1 97.57 159 CYS B O 1
ATOM 3076 N N . ASN B 1 160 ? -12.101 25.755 20.092 1 95.92 160 ASN B N 1
ATOM 3077 C CA . ASN B 1 160 ? -12.422 24.35 19.864 1 95.92 160 ASN B CA 1
ATOM 3078 C C . ASN B 1 160 ? -13.752 23.967 20.506 1 95.92 160 ASN B C 1
ATOM 3080 O O . ASN B 1 160 ? -14.159 24.564 21.505 1 95.92 160 ASN B O 1
ATOM 3084 N N . ARG B 1 161 ? -14.4 23.032 19.941 1 91.33 161 ARG B N 1
ATOM 3085 C CA . ARG B 1 161 ? -15.663 22.55 20.491 1 91.33 161 ARG B CA 1
ATOM 3086 C C . ARG B 1 161 ? -15.482 22.052 21.921 1 91.33 161 ARG B C 1
ATOM 3088 O O . ARG B 1 161 ? -16.346 22.267 22.773 1 91.33 161 ARG B O 1
ATOM 3095 N N . ASP B 1 162 ? -14.337 21.381 22.15 1 92.86 162 ASP B N 1
ATOM 3096 C CA . ASP B 1 162 ? -13.947 20.955 23.49 1 92.86 162 ASP B CA 1
ATOM 3097 C C . ASP B 1 162 ? -13.038 21.989 24.152 1 92.86 162 ASP B C 1
ATOM 3099 O O . ASP B 1 162 ? -11.838 22.035 23.876 1 92.86 162 ASP B O 1
ATOM 3103 N N . PRO B 1 163 ? -13.503 22.714 25.048 1 93.39 163 PRO B N 1
ATOM 3104 C CA . PRO B 1 163 ? -12.716 23.801 25.636 1 93.39 163 PRO B CA 1
ATOM 3105 C C . PRO B 1 163 ? -11.465 23.301 26.355 1 93.39 163 PRO B C 1
ATOM 3107 O O . PRO B 1 163 ? -10.447 23.998 26.389 1 93.39 163 PRO B O 1
ATOM 3110 N N . ALA B 1 164 ? -11.552 22.15 26.888 1 95.58 164 ALA B N 1
ATOM 3111 C CA . ALA B 1 164 ? -10.402 21.609 27.608 1 95.58 164 ALA B CA 1
ATOM 3112 C C . ALA B 1 164 ? -9.235 21.348 26.661 1 95.58 164 ALA B C 1
ATOM 3114 O O . ALA B 1 164 ? -8.074 21.55 27.025 1 95.58 164 ALA B O 1
ATOM 3115 N N . LYS B 1 165 ? -9.547 20.929 25.512 1 95.82 165 LYS B N 1
ATOM 3116 C CA . LYS B 1 165 ? -8.505 20.696 24.517 1 95.82 165 LYS B CA 1
ATOM 3117 C C . LYS B 1 165 ? -7.841 22.005 24.1 1 95.82 165 LYS B C 1
ATOM 3119 O O . LYS B 1 165 ? -6.619 22.066 23.946 1 95.82 165 LYS B O 1
ATOM 3124 N N . ALA B 1 166 ? -8.664 22.991 23.907 1 97.45 166 ALA B N 1
ATOM 3125 C CA . ALA B 1 166 ? -8.136 24.302 23.538 1 97.45 166 ALA B CA 1
ATOM 3126 C C . ALA B 1 166 ? -7.254 24.869 24.646 1 97.45 166 ALA B C 1
ATOM 3128 O O . ALA B 1 166 ? -6.184 25.42 24.376 1 97.45 166 ALA B O 1
ATOM 3129 N N . ALA B 1 167 ? -7.742 24.738 25.837 1 97.78 167 ALA B N 1
ATOM 3130 C CA . ALA B 1 167 ? -6.989 25.249 26.979 1 97.78 167 ALA B CA 1
ATOM 3131 C C . ALA B 1 167 ? -5.657 24.518 27.129 1 97.78 167 ALA B C 1
ATOM 3133 O O . ALA B 1 167 ? -4.625 25.143 27.384 1 97.78 167 ALA B O 1
ATOM 3134 N N . GLY B 1 168 ? -5.714 23.203 27.065 1 97.58 168 GLY B N 1
ATOM 3135 C CA . GLY B 1 168 ? -4.491 22.418 27.121 1 97.58 168 GLY B CA 1
ATOM 3136 C C . GLY B 1 168 ? -3.486 22.8 26.051 1 97.58 168 GLY B C 1
ATOM 3137 O O . GLY B 1 168 ? -2.286 22.882 26.321 1 97.58 168 GLY B O 1
ATOM 3138 N N . LEU B 1 169 ? -3.976 23.002 24.883 1 98.08 169 LEU B N 1
ATOM 3139 C CA . LEU B 1 169 ? -3.105 23.41 23.786 1 98.08 169 LEU B CA 1
ATOM 3140 C C . LEU B 1 169 ? -2.522 24.796 24.041 1 98.08 169 LEU B C 1
ATOM 3142 O O . LEU B 1 169 ? -1.329 25.021 23.828 1 98.08 169 LEU B O 1
ATOM 3146 N N . ALA B 1 170 ? -3.33 25.726 24.444 1 98.37 170 ALA B N 1
ATOM 3147 C CA . ALA B 1 170 ? -2.863 27.074 24.758 1 98.37 170 ALA B CA 1
ATOM 3148 C C . ALA B 1 170 ? -1.753 27.041 25.805 1 98.37 170 ALA B C 1
ATOM 3150 O O . ALA B 1 170 ? -0.743 27.734 25.67 1 98.37 170 ALA B O 1
ATOM 3151 N N . ASP B 1 171 ? -1.971 26.223 26.808 1 98.09 171 ASP B N 1
ATOM 3152 C CA . ASP B 1 171 ? -0.979 26.095 27.872 1 98.09 171 ASP B CA 1
ATOM 3153 C C . ASP B 1 171 ? 0.34 25.55 27.329 1 98.09 171 ASP B C 1
ATOM 3155 O O . ASP B 1 171 ? 1.413 26.048 27.675 1 98.09 171 ASP B O 1
ATOM 3159 N N . ALA B 1 172 ? 0.249 24.577 26.53 1 97.84 172 ALA B N 1
ATOM 3160 C CA . ALA B 1 172 ? 1.44 23.935 25.98 1 97.84 172 ALA B CA 1
ATOM 3161 C C . ALA B 1 172 ? 2.227 24.902 25.1 1 97.84 172 ALA B C 1
ATOM 3163 O O . ALA B 1 172 ? 3.454 24.984 25.2 1 97.84 172 ALA B O 1
ATOM 3164 N N . VAL B 1 173 ? 1.55 25.59 24.242 1 98.53 173 VAL B N 1
ATOM 3165 C CA . VAL B 1 173 ? 2.199 26.547 23.351 1 98.53 173 VAL B CA 1
ATOM 3166 C C . VAL B 1 173 ? 2.813 27.68 24.169 1 98.53 173 VAL B C 1
ATOM 3168 O O . VAL B 1 173 ? 3.957 28.075 23.933 1 98.53 173 VAL B O 1
ATOM 3171 N N . GLY B 1 174 ? 2.022 28.171 25.099 1 97.8 174 GLY B N 1
ATOM 3172 C CA . GLY B 1 174 ? 2.513 29.243 25.95 1 97.8 174 GLY B CA 1
ATOM 3173 C C . GLY B 1 174 ? 3.754 28.862 26.735 1 97.8 174 GLY B C 1
ATOM 3174 O O . GLY B 1 174 ? 4.633 29.697 26.961 1 97.8 174 GLY B O 1
ATOM 3175 N N . ALA B 1 175 ? 3.814 27.647 27.179 1 97.53 175 ALA B N 1
ATOM 3176 C CA . ALA B 1 175 ? 4.978 27.159 27.914 1 97.53 175 ALA B CA 1
ATOM 3177 C C . ALA B 1 175 ? 6.207 27.091 27.012 1 97.53 175 ALA B C 1
ATOM 3179 O O . ALA B 1 175 ? 7.33 27.329 27.464 1 97.53 175 ALA B O 1
ATOM 3180 N N . THR B 1 176 ? 6.02 26.8 25.817 1 97.55 176 THR B N 1
ATOM 3181 C CA . THR B 1 176 ? 7.111 26.651 24.86 1 97.55 176 THR B CA 1
ATOM 3182 C C . THR B 1 176 ? 7.553 28.011 24.327 1 97.55 176 THR B C 1
ATOM 3184 O O . THR B 1 176 ? 8.743 28.238 24.1 1 97.55 176 THR B O 1
ATOM 3187 N N . TYR B 1 177 ? 6.56 28.854 24.145 1 97.63 177 TYR B N 1
ATOM 3188 C CA . TYR B 1 177 ? 6.809 30.192 23.62 1 97.63 177 TYR B CA 1
ATOM 3189 C C . TYR B 1 177 ? 6.206 31.255 24.53 1 97.63 177 TYR B C 1
ATOM 3191 O O . TYR B 1 177 ? 5.206 31.887 24.179 1 97.63 177 TYR B O 1
ATOM 3199 N N . PRO B 1 178 ? 6.782 31.619 25.54 1 96.76 178 PRO B N 1
ATOM 3200 C CA . PRO B 1 178 ? 6.207 32.509 26.551 1 96.76 178 PRO B CA 1
ATOM 3201 C C . PRO B 1 178 ? 6.019 33.937 26.042 1 96.76 178 PRO B C 1
ATOM 3203 O O . PRO B 1 178 ? 5.27 34.715 26.638 1 96.76 178 PRO B O 1
ATOM 3206 N N . SER B 1 179 ? 6.677 34.274 24.984 1 96.97 179 SER B N 1
ATOM 3207 C CA . SER B 1 179 ? 6.596 35.639 24.473 1 96.97 179 SER B CA 1
ATOM 3208 C C . SER B 1 179 ? 5.329 35.847 23.651 1 96.97 179 SER B C 1
ATOM 3210 O O . SER B 1 179 ? 4.972 36.982 23.328 1 96.97 179 SER B O 1
ATOM 3212 N N . VAL B 1 180 ? 4.64 34.817 23.296 1 97.67 180 VAL B N 1
ATOM 3213 C CA . VAL B 1 180 ? 3.422 34.901 22.499 1 97.67 180 VAL B CA 1
ATOM 3214 C C . VAL B 1 180 ? 2.204 34.662 23.388 1 97.67 180 VAL B C 1
ATOM 3216 O O . VAL B 1 180 ? 2.051 33.582 23.964 1 97.67 180 VAL B O 1
ATOM 3219 N N . PRO B 1 181 ? 1.376 35.713 23.561 1 98.34 181 PRO B N 1
ATOM 3220 C CA . PRO B 1 181 ? 0.131 35.456 24.287 1 98.34 181 PRO B CA 1
ATOM 3221 C C . PRO B 1 181 ? -0.757 34.428 23.59 1 98.34 181 PRO B C 1
ATOM 3223 O O . PRO B 1 181 ? -1.076 34.583 22.408 1 98.34 181 PRO B O 1
ATOM 3226 N N . VAL B 1 182 ? -1.065 33.387 24.298 1 98.51 182 VAL B N 1
ATOM 3227 C CA . VAL B 1 182 ? -1.947 32.345 23.783 1 98.51 182 VAL B CA 1
ATOM 3228 C C . VAL B 1 182 ? -3.105 32.122 24.753 1 98.51 182 VAL B C 1
ATOM 3230 O O . VAL B 1 182 ? -2.896 32.007 25.963 1 98.51 182 VAL B O 1
ATOM 3233 N N . ARG B 1 183 ? -4.347 32.083 24.257 1 97.92 183 ARG B N 1
ATOM 3234 C CA . ARG B 1 183 ? -5.509 31.847 25.108 1 97.92 183 ARG B CA 1
ATOM 3235 C C . ARG B 1 183 ? -6.639 31.191 24.323 1 97.92 183 ARG B C 1
ATOM 3237 O O . ARG B 1 183 ? -6.575 31.096 23.095 1 97.92 183 ARG B O 1
ATOM 3244 N N . THR B 1 184 ? -7.661 30.722 25.035 1 98.13 184 THR B N 1
ATOM 3245 C CA . THR B 1 184 ? -8.879 30.214 24.415 1 98.13 184 THR B CA 1
ATOM 3246 C C . THR B 1 184 ? -9.857 31.351 24.131 1 98.13 184 THR B C 1
ATOM 3248 O O . THR B 1 184 ? -9.749 32.43 24.717 1 98.13 184 THR B O 1
ATOM 3251 N N . GLY B 1 185 ? -10.726 31.142 23.213 1 96.4 185 GLY B N 1
ATOM 3252 C CA . GLY B 1 185 ? -11.724 32.15 22.893 1 96.4 185 GLY B CA 1
ATOM 3253 C C . GLY B 1 185 ? -12.877 31.608 22.07 1 96.4 185 GLY B C 1
ATOM 3254 O O . GLY B 1 185 ? -12.947 30.405 21.806 1 96.4 185 GLY B O 1
ATOM 3255 N N . ALA B 1 186 ? -13.786 32.501 21.742 1 94.86 186 ALA B N 1
ATOM 3256 C CA . ALA B 1 186 ? -14.937 32.164 20.907 1 94.86 186 ALA B CA 1
ATOM 3257 C C . ALA B 1 186 ? -14.588 32.268 19.425 1 94.86 186 ALA B C 1
ATOM 3259 O O . ALA B 1 186 ? -13.572 32.865 19.06 1 94.86 186 ALA B O 1
ATOM 3260 N N . ALA B 1 187 ? -15.426 31.597 18.658 1 95.75 187 ALA B N 1
ATOM 3261 C CA . ALA B 1 187 ? -15.269 31.695 17.209 1 95.75 187 ALA B CA 1
ATOM 3262 C C . ALA B 1 187 ? -15.794 33.031 16.689 1 95.75 187 ALA B C 1
ATOM 3264 O O . ALA B 1 187 ? -16.824 33.08 16.013 1 95.75 187 ALA B O 1
ATOM 3265 N N . ASP B 1 188 ? -15.148 34.082 17.002 1 95.73 188 ASP B N 1
ATOM 3266 C CA . ASP B 1 188 ? -15.461 35.451 16.604 1 95.73 188 ASP B CA 1
ATOM 3267 C C . ASP B 1 188 ? -14.273 36.103 15.901 1 95.73 188 ASP B C 1
ATOM 3269 O O . ASP B 1 188 ? -13.239 36.355 16.523 1 95.73 188 ASP B O 1
ATOM 3273 N N . ALA B 1 189 ? -14.401 36.437 14.663 1 96.83 189 ALA B N 1
ATOM 3274 C CA . ALA B 1 189 ? -13.311 36.882 13.798 1 96.83 189 ALA B CA 1
ATOM 3275 C C . ALA B 1 189 ? -12.944 38.336 14.082 1 96.83 189 ALA B C 1
ATOM 3277 O O . ALA B 1 189 ? -11.929 38.834 13.589 1 96.83 189 ALA B O 1
ATOM 3278 N N . THR B 1 190 ? -13.726 38.973 14.923 1 95.63 190 THR B N 1
ATOM 3279 C CA . THR B 1 190 ? -13.565 40.407 15.136 1 95.63 190 THR B CA 1
ATOM 3280 C C . THR B 1 190 ? -12.181 40.718 15.698 1 95.63 190 THR B C 1
ATOM 3282 O O . THR B 1 190 ? -11.779 40.156 16.719 1 95.63 190 THR B O 1
ATOM 3285 N N . GLY B 1 191 ? -11.449 41.612 14.97 1 95.14 191 GLY B N 1
ATOM 3286 C CA . GLY B 1 191 ? -10.209 42.153 15.504 1 95.14 191 GLY B CA 1
ATOM 3287 C C . GLY B 1 191 ? -8.998 41.298 15.184 1 95.14 191 GLY B C 1
ATOM 3288 O O . GLY B 1 191 ? -7.887 41.593 15.631 1 95.14 191 GLY B O 1
ATOM 3289 N N . PHE B 1 192 ? -9.146 40.314 14.417 1 97.99 192 PHE B N 1
ATOM 3290 C CA . PHE B 1 192 ? -8.028 39.443 14.072 1 97.99 192 PHE B CA 1
ATOM 3291 C C . PHE B 1 192 ? -7.506 39.759 12.676 1 97.99 192 PHE B C 1
ATOM 3293 O O . PHE B 1 192 ? -8.267 40.187 11.805 1 97.99 192 PHE B O 1
ATOM 3300 N N . GLY B 1 193 ? -6.219 39.537 12.508 1 98.14 193 GLY B N 1
ATOM 3301 C CA . GLY B 1 193 ? -5.619 39.694 11.193 1 98.14 193 GLY B CA 1
ATOM 3302 C C . GLY B 1 193 ? -5.689 38.434 10.351 1 98.14 193 GLY B C 1
ATOM 3303 O O . GLY B 1 193 ? -5.617 38.497 9.122 1 98.14 193 GLY B O 1
ATOM 3304 N N . MET B 1 194 ? -5.82 37.314 11.075 1 98.51 194 MET B N 1
ATOM 3305 C CA . MET B 1 194 ? -5.857 36.037 10.367 1 98.51 194 MET B CA 1
ATOM 3306 C C . MET B 1 194 ? -6.812 35.064 11.05 1 98.51 194 MET B C 1
ATOM 3308 O O . MET B 1 194 ? -6.838 34.973 12.278 1 98.51 194 MET B O 1
ATOM 3312 N N . ILE B 1 195 ? -7.592 34.365 10.21 1 98.57 195 ILE B N 1
ATOM 3313 C CA . ILE B 1 195 ? -8.486 33.297 10.645 1 98.57 195 ILE B CA 1
ATOM 3314 C C . ILE B 1 195 ? -8.082 31.983 9.982 1 98.57 195 ILE B C 1
ATOM 3316 O O . ILE B 1 195 ? -7.93 31.918 8.76 1 98.57 195 ILE B O 1
ATOM 3320 N N . ILE B 1 196 ? -7.877 30.94 10.792 1 98.58 196 ILE B N 1
ATOM 3321 C CA . ILE B 1 196 ? -7.466 29.651 10.247 1 98.58 196 ILE B CA 1
ATOM 3322 C C . ILE B 1 196 ? -8.454 28.57 10.68 1 98.58 196 ILE B C 1
ATOM 3324 O O . ILE B 1 196 ? -8.692 28.38 11.875 1 98.58 196 ILE B O 1
ATOM 3328 N N . ASN B 1 197 ? -9.008 27.914 9.745 1 97.83 197 ASN B N 1
ATOM 3329 C CA . ASN B 1 197 ? -9.764 26.699 10.031 1 97.83 197 ASN B CA 1
ATOM 3330 C C . ASN B 1 197 ? -8.871 25.462 9.996 1 97.83 197 ASN B C 1
ATOM 3332 O O . ASN B 1 197 ? -8.431 25.038 8.926 1 97.83 197 ASN B O 1
ATOM 3336 N N . ALA B 1 198 ? -8.612 24.858 11.112 1 96.83 198 ALA B N 1
ATOM 3337 C CA . ALA B 1 198 ? -7.81 23.642 11.217 1 96.83 198 ALA B CA 1
ATOM 3338 C C . ALA B 1 198 ? -8.664 22.458 11.661 1 96.83 198 ALA B C 1
ATOM 3340 O O . ALA B 1 198 ? -8.148 21.487 12.218 1 96.83 198 ALA B O 1
ATOM 3341 N N . THR B 1 199 ? -9.981 22.603 11.525 1 93.95 199 THR B N 1
ATOM 3342 C CA . THR B 1 199 ? -10.908 21.51 11.795 1 93.95 199 THR B CA 1
ATOM 3343 C C . THR B 1 199 ? -11.241 20.754 10.512 1 93.95 199 THR B C 1
ATOM 3345 O O . THR B 1 199 ? -10.795 21.134 9.428 1 93.95 199 THR B O 1
ATOM 3348 N N . SER B 1 200 ? -12.032 19.712 10.667 1 89.17 200 SER B N 1
ATOM 3349 C CA . SER B 1 200 ? -12.488 18.969 9.497 1 89.17 200 SER B CA 1
ATOM 3350 C C . SER B 1 200 ? -13.768 19.57 8.924 1 89.17 200 SER B C 1
ATOM 3352 O O . SER B 1 200 ? -14.278 19.102 7.905 1 89.17 200 SER B O 1
ATOM 3354 N N . VAL B 1 201 ? -14.283 20.617 9.599 1 90.1 201 VAL B N 1
ATOM 3355 C CA . VAL B 1 201 ? -15.512 21.255 9.139 1 90.1 201 VAL B CA 1
ATOM 3356 C C . VAL B 1 201 ? -15.264 21.951 7.803 1 90.1 201 VAL B C 1
ATOM 3358 O O . VAL B 1 201 ? -14.259 22.645 7.634 1 90.1 201 VAL B O 1
ATOM 3361 N N . GLY B 1 202 ? -16.196 21.742 6.864 1 88.14 202 GLY B N 1
ATOM 3362 C CA . GLY B 1 202 ? -16.044 22.306 5.533 1 88.14 202 GLY B CA 1
ATOM 3363 C C . GLY B 1 202 ? -15.635 21.28 4.492 1 88.14 202 GLY B C 1
ATOM 3364 O O . GLY B 1 202 ? -15.668 21.558 3.292 1 88.14 202 GLY B O 1
ATOM 3365 N N . MET B 1 203 ? -15.158 20.156 5.021 1 84.07 203 MET B N 1
ATOM 3366 C CA . MET B 1 203 ? -14.887 19.068 4.085 1 84.07 203 MET B CA 1
ATOM 3367 C C . MET B 1 203 ? -16.13 18.729 3.269 1 84.07 203 MET B C 1
ATOM 3369 O O . MET B 1 203 ? -17.248 19.056 3.67 1 84.07 203 MET B O 1
ATOM 3373 N N . ALA B 1 204 ? -15.893 18.116 2.17 1 75.93 204 ALA B N 1
ATOM 3374 C CA . ALA B 1 204 ? -17.013 17.774 1.297 1 75.93 204 ALA B CA 1
ATOM 3375 C C . ALA B 1 204 ? -18.123 17.076 2.078 1 75.93 204 ALA B C 1
ATOM 3377 O O . ALA B 1 204 ? -17.866 16.12 2.814 1 75.93 204 ALA B O 1
ATOM 3378 N N . GLY B 1 205 ? -19.256 17.64 1.932 1 71.66 205 GLY B N 1
ATOM 3379 C CA . GLY B 1 205 ? -20.424 17.058 2.574 1 71.66 205 GLY B CA 1
ATOM 3380 C C . GLY B 1 205 ? -20.671 17.604 3.968 1 71.66 205 GLY B C 1
ATOM 3381 O O . GLY B 1 205 ? -21.669 17.261 4.607 1 71.66 205 GLY B O 1
ATOM 3382 N N . LYS B 1 206 ? -19.774 18.464 4.438 1 76.96 206 LYS B N 1
ATOM 3383 C CA . LYS B 1 206 ? -19.924 19.044 5.769 1 76.96 206 LYS B CA 1
ATOM 3384 C C . LYS B 1 206 ? -20.245 20.534 5.686 1 76.96 206 LYS B C 1
ATOM 3386 O O . LYS B 1 206 ? -19.527 21.294 5.033 1 76.96 206 LYS B O 1
ATOM 3391 N N . ASP B 1 207 ? -21.188 20.867 6.336 1 82.21 207 ASP B N 1
ATOM 3392 C CA . ASP B 1 207 ? -21.611 22.262 6.422 1 82.21 207 ASP B CA 1
ATOM 3393 C C . ASP B 1 207 ? -20.707 23.053 7.365 1 82.21 207 ASP B C 1
ATOM 3395 O O . ASP B 1 207 ? -20.49 22.649 8.51 1 82.21 207 ASP B O 1
ATOM 3399 N N . ASP B 1 208 ? -20.18 24.195 6.808 1 86.84 208 ASP B N 1
ATOM 3400 C CA . ASP B 1 208 ? -19.258 24.95 7.651 1 86.84 208 ASP B CA 1
ATOM 3401 C C . ASP B 1 208 ? -19.894 26.253 8.129 1 86.84 208 ASP B C 1
ATOM 3403 O O . ASP B 1 208 ? -19.19 27.196 8.497 1 86.84 208 ASP B O 1
ATOM 3407 N N . SER B 1 209 ? -21.242 26.262 8.112 1 82.32 209 SER B N 1
ATOM 3408 C CA . SER B 1 209 ? -21.947 27.473 8.519 1 82.32 209 SER B CA 1
ATOM 3409 C C . SER B 1 209 ? -21.789 27.728 10.014 1 82.32 209 SER B C 1
ATOM 3411 O O . SER B 1 209 ? -21.98 28.853 10.48 1 82.32 209 SER B O 1
ATOM 3413 N N . ARG B 1 210 ? -21.489 26.701 10.646 1 83.5 210 ARG B N 1
ATOM 3414 C CA . ARG B 1 210 ? -21.421 26.844 12.097 1 83.5 210 ARG B CA 1
ATOM 3415 C C . ARG B 1 210 ? -19.988 27.088 12.557 1 83.5 210 ARG B C 1
ATOM 3417 O O . ARG B 1 210 ? -19.728 27.216 13.755 1 83.5 210 ARG B O 1
ATOM 3424 N N . LEU B 1 211 ? -19.121 27.086 11.665 1 92.37 211 LEU B N 1
ATOM 3425 C CA . LEU B 1 211 ? -17.716 27.292 11.999 1 92.37 211 LEU B CA 1
ATOM 3426 C C . LEU B 1 211 ? -17.509 28.647 12.667 1 92.37 211 LEU B C 1
ATOM 3428 O O . LEU B 1 211 ? -16.88 28.732 13.725 1 92.37 211 LEU B O 1
ATOM 3432 N N . LEU B 1 212 ? -18.042 29.746 12.061 1 93.28 212 LEU B N 1
ATOM 3433 C CA . LEU B 1 212 ? -18.057 31.107 12.586 1 93.28 212 LEU B CA 1
ATOM 3434 C C . LEU B 1 212 ? -19.026 31.983 11.798 1 93.28 212 LEU B C 1
ATOM 3436 O O . LEU B 1 212 ? -19.559 31.557 10.771 1 93.28 212 LEU B O 1
ATOM 3440 N N . ASP B 1 213 ? -19.329 33.153 12.38 1 95.05 213 ASP B N 1
ATOM 3441 C CA . ASP B 1 213 ? -20.166 34.116 11.671 1 95.05 213 ASP B CA 1
ATOM 3442 C C . ASP B 1 213 ? -19.384 34.809 10.557 1 95.05 213 ASP B C 1
ATOM 3444 O O . ASP B 1 213 ? -18.6 35.724 10.819 1 95.05 213 ASP B O 1
ATOM 3448 N N . PHE B 1 214 ? -19.702 34.489 9.346 1 95.84 214 PHE B N 1
ATOM 3449 C CA . PHE B 1 214 ? -18.949 34.984 8.2 1 95.84 214 PHE B CA 1
ATOM 3450 C C . PHE B 1 214 ? -19.165 36.482 8.017 1 95.84 214 PHE B C 1
ATOM 3452 O O . PHE B 1 214 ? -18.39 37.146 7.325 1 95.84 214 PHE B O 1
ATOM 3459 N N . ALA B 1 215 ? -20.171 36.953 8.62 1 95.13 215 ALA B N 1
ATOM 3460 C CA . ALA B 1 215 ? -20.456 38.382 8.524 1 95.13 215 ALA B CA 1
ATOM 3461 C C . ALA B 1 215 ? -19.367 39.205 9.206 1 95.13 215 ALA B C 1
ATOM 3463 O O . ALA B 1 215 ? -19.201 40.391 8.912 1 95.13 215 ALA B O 1
ATOM 3464 N N . LYS B 1 216 ? -18.623 38.583 10.03 1 96.06 216 LYS B N 1
ATOM 3465 C CA . LYS B 1 216 ? -17.61 39.271 10.825 1 96.06 216 LYS B CA 1
ATOM 3466 C C . LYS B 1 216 ? -16.271 39.312 10.093 1 96.06 216 LYS B C 1
ATOM 3468 O O . LYS B 1 216 ? -15.317 39.931 10.568 1 96.06 216 LYS B O 1
ATOM 3473 N N . LEU B 1 217 ? -16.186 38.732 8.968 1 96.79 217 LEU B N 1
ATOM 3474 C CA . LEU B 1 217 ? -14.985 38.831 8.145 1 96.79 217 LEU B CA 1
ATOM 3475 C C . LEU B 1 217 ? -14.892 40.2 7.481 1 96.79 217 LEU B C 1
ATOM 3477 O O . LEU B 1 217 ? -15.915 40.821 7.183 1 96.79 217 LEU B O 1
ATOM 3481 N N . SER B 1 218 ? -13.709 40.651 7.279 1 96.19 218 SER B N 1
ATOM 3482 C CA . SER B 1 218 ? -13.486 41.927 6.607 1 96.19 218 SER B CA 1
ATOM 3483 C C . SER B 1 218 ? -12.303 41.847 5.648 1 96.19 218 SER B C 1
ATOM 3485 O O . SER B 1 218 ? -11.438 40.981 5.791 1 96.19 218 SER B O 1
ATOM 3487 N N . ALA B 1 219 ? -12.118 42.723 4.782 1 96.12 219 ALA B N 1
ATOM 3488 C CA . ALA B 1 219 ? -11.219 42.671 3.631 1 96.12 219 ALA B CA 1
ATOM 3489 C C . ALA B 1 219 ? -9.759 42.706 4.073 1 96.12 219 ALA B C 1
ATOM 3491 O O . ALA B 1 219 ? -8.872 42.263 3.34 1 96.12 219 ALA B O 1
ATOM 3492 N N . ASP B 1 220 ? -9.501 43.216 5.236 1 95.89 220 ASP B N 1
ATOM 3493 C CA . A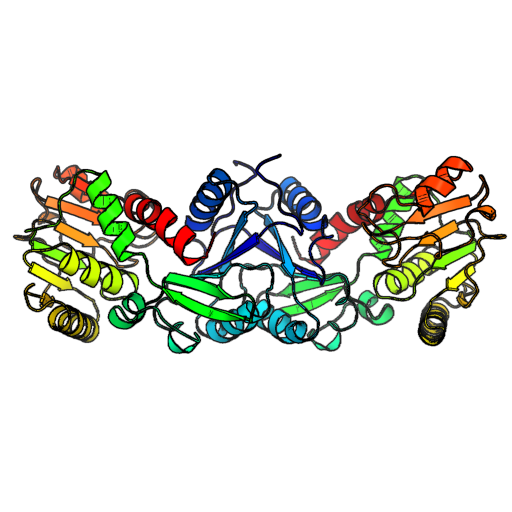SP B 1 220 ? -8.122 43.378 5.687 1 95.89 220 ASP B CA 1
ATOM 3494 C C . ASP B 1 220 ? -7.595 42.091 6.317 1 95.89 220 ASP B C 1
ATOM 3496 O O . ASP B 1 220 ? -6.421 42.007 6.682 1 95.89 220 ASP B O 1
ATOM 3500 N N . MET B 1 221 ? -8.457 41.058 6.325 1 97.83 221 MET B N 1
ATOM 3501 C CA . MET B 1 221 ? -8.091 39.815 6.997 1 97.83 221 MET B CA 1
ATOM 3502 C C . MET B 1 221 ? -7.507 38.813 6.007 1 97.83 221 MET B C 1
ATOM 3504 O O . MET B 1 221 ? -7.772 38.894 4.806 1 97.83 221 MET B O 1
ATOM 3508 N N . ILE B 1 222 ? -6.678 37.945 6.52 1 98.49 222 ILE B N 1
ATOM 3509 C CA . ILE B 1 222 ? -6.245 36.736 5.829 1 98.49 222 ILE B CA 1
ATOM 3510 C C . ILE B 1 222 ? -7.026 35.534 6.354 1 98.49 222 ILE B C 1
ATOM 3512 O O . ILE B 1 222 ? -7.133 35.337 7.567 1 98.49 222 ILE B O 1
ATOM 3516 N N . VAL B 1 223 ? -7.59 34.744 5.452 1 98.43 223 VAL B N 1
ATOM 3517 C CA . VAL B 1 223 ? -8.369 33.579 5.859 1 98.43 223 VAL B CA 1
ATOM 3518 C C . VAL B 1 223 ? -7.771 32.317 5.243 1 98.43 223 VAL B C 1
ATOM 3520 O O . VAL B 1 223 ? -7.562 32.249 4.029 1 98.43 223 VAL B O 1
ATOM 3523 N N . ALA B 1 224 ? -7.459 31.358 6.081 1 98.32 224 ALA B N 1
ATOM 3524 C CA . ALA B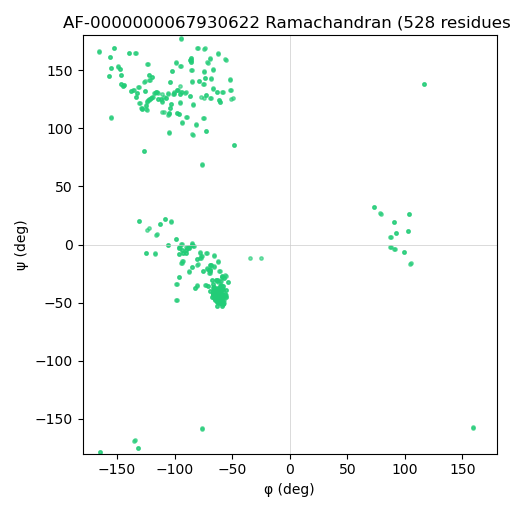 1 224 ? -6.88 30.094 5.633 1 98.32 224 ALA B CA 1
ATOM 3525 C C . ALA B 1 224 ? -7.778 28.918 6.004 1 98.32 224 ALA B C 1
ATOM 3527 O O . ALA B 1 224 ? -8.408 28.919 7.064 1 98.32 224 ALA B O 1
ATOM 3528 N N . ASP B 1 225 ? -7.813 27.987 5.186 1 97.39 225 ASP B N 1
ATOM 3529 C CA . ASP B 1 225 ? -8.503 26.723 5.426 1 97.39 225 ASP B CA 1
ATOM 3530 C C . ASP B 1 225 ? -7.627 25.536 5.033 1 97.39 225 ASP B C 1
ATOM 3532 O O . ASP B 1 225 ? -7.195 25.43 3.884 1 97.39 225 ASP B O 1
ATOM 3536 N N . ILE B 1 226 ? -7.437 24.588 5.953 1 94.78 226 ILE B N 1
ATOM 3537 C CA . ILE B 1 226 ? -6.514 23.502 5.638 1 94.78 226 ILE B CA 1
ATOM 3538 C C . ILE B 1 226 ? -7.273 22.354 4.978 1 94.78 226 ILE B C 1
ATOM 3540 O O . ILE B 1 226 ? -6.671 21.363 4.558 1 94.78 226 ILE B O 1
ATOM 3544 N N . VAL B 1 227 ? -8.611 22.488 4.901 1 91.99 227 VAL B N 1
ATOM 3545 C CA . VAL B 1 227 ? -9.41 21.537 4.136 1 91.99 227 VAL B CA 1
ATOM 3546 C C . VAL B 1 227 ? -9.015 21.598 2.662 1 91.99 227 VAL B C 1
ATOM 3548 O O . VAL B 1 227 ? -8.967 22.679 2.07 1 91.99 227 VAL B O 1
ATOM 3551 N N . MET B 1 228 ? -8.79 20.466 2.106 1 88.75 228 MET B N 1
ATOM 3552 C CA . MET B 1 228 ? -8.287 20.404 0.737 1 88.75 228 MET B CA 1
ATOM 3553 C C . MET B 1 228 ? -9.421 20.14 -0.249 1 88.75 228 MET B C 1
ATOM 3555 O O . MET B 1 228 ? -9.352 20.556 -1.406 1 88.75 228 MET B O 1
ATOM 3559 N N . LYS B 1 229 ? -10.362 19.353 0.266 1 86.27 229 LYS B N 1
ATOM 3560 C CA . LYS B 1 229 ? -11.516 19.028 -0.568 1 86.27 229 LYS B CA 1
ATOM 3561 C C . LYS B 1 229 ? -12.823 19.325 0.162 1 86.27 229 LYS B C 1
ATOM 3563 O O . LYS B 1 229 ? -13.121 18.711 1.189 1 86.27 229 LYS B O 1
ATOM 3568 N N . PRO B 1 230 ? -13.58 20.28 -0.421 1 90.15 230 PRO B N 1
ATOM 3569 C CA . PRO B 1 230 ? -13.354 21.068 -1.635 1 90.15 230 PRO B CA 1
ATOM 3570 C C . PRO B 1 230 ? -12.221 22.08 -1.48 1 90.15 230 PRO B C 1
ATOM 3572 O O . PRO B 1 230 ? -11.878 22.461 -0.357 1 90.15 230 PRO B O 1
ATOM 3575 N N . GLU B 1 231 ? -11.731 22.494 -2.596 1 90.97 231 GLU B N 1
ATOM 3576 C CA . GLU B 1 231 ? -10.654 23.479 -2.581 1 90.97 231 GLU B CA 1
ATOM 3577 C C . GLU B 1 231 ? -11.134 24.813 -2.017 1 90.97 231 GLU B C 1
ATOM 3579 O O . GLU B 1 231 ? -10.417 25.466 -1.257 1 90.97 231 GLU B O 1
ATOM 3584 N N . ARG B 1 232 ? -12.353 25.183 -2.499 1 94.57 232 ARG B N 1
ATOM 3585 C CA . ARG B 1 232 ? -12.998 26.389 -1.989 1 94.57 232 ARG B CA 1
ATOM 3586 C C . ARG B 1 232 ? -14.134 26.039 -1.033 1 94.57 232 ARG B C 1
ATOM 3588 O O . ARG B 1 232 ? -15.284 25.899 -1.453 1 94.57 232 ARG B O 1
ATOM 3595 N N . THR B 1 233 ? -13.841 26.056 0.209 1 95.34 233 THR B N 1
ATOM 3596 C CA . THR B 1 233 ? -14.842 25.784 1.235 1 95.34 233 THR B CA 1
ATOM 3597 C C . THR B 1 233 ? -15.798 26.964 1.383 1 95.34 233 THR B C 1
ATOM 3599 O O . THR B 1 233 ? -15.566 28.034 0.816 1 95.34 233 THR B O 1
ATOM 3602 N N . GLY B 1 234 ? -16.852 26.751 2.094 1 95.34 234 GLY B N 1
ATOM 3603 C CA . GLY B 1 234 ? -17.754 27.854 2.385 1 95.34 234 GLY B CA 1
ATOM 3604 C C . GLY B 1 234 ? -17.064 29.031 3.048 1 95.34 234 GLY B C 1
ATOM 3605 O O . GLY B 1 234 ? -17.34 30.186 2.717 1 95.34 234 GLY B O 1
ATOM 3606 N N . LEU B 1 235 ? -16.184 28.768 3.909 1 96.88 235 LEU B N 1
ATOM 3607 C CA . LEU B 1 235 ? -15.409 29.797 4.593 1 96.88 235 LEU B CA 1
ATOM 3608 C C . LEU B 1 235 ? -14.598 30.618 3.596 1 96.88 235 LEU B C 1
ATOM 3610 O O . LEU B 1 235 ? -14.636 31.85 3.624 1 96.88 235 LEU B O 1
ATOM 3614 N N . LEU B 1 236 ? -13.858 29.94 2.732 1 97.26 236 LEU B N 1
ATOM 3615 C CA . LEU B 1 236 ? -12.989 30.63 1.785 1 97.26 236 LEU B CA 1
ATOM 3616 C C . LEU B 1 236 ? -13.809 31.422 0.772 1 97.26 236 LEU B C 1
ATOM 3618 O O . LEU B 1 236 ? -13.411 32.515 0.363 1 97.26 236 LEU B O 1
ATOM 3622 N N . GLN B 1 237 ? -14.929 30.836 0.394 1 96.78 237 GLN B N 1
ATOM 3623 C CA . GLN B 1 237 ? -15.809 31.56 -0.518 1 96.78 237 GLN B CA 1
ATOM 3624 C C . GLN B 1 237 ? -16.32 32.849 0.118 1 96.78 237 GLN B C 1
ATOM 3626 O O . GLN B 1 237 ? -16.316 33.905 -0.518 1 96.78 237 GLN B O 1
ATOM 3631 N N . ALA B 1 238 ? -16.816 32.755 1.316 1 96.7 238 ALA B N 1
ATOM 3632 C CA . ALA B 1 238 ? -17.299 33.927 2.041 1 96.7 238 ALA B CA 1
ATOM 3633 C C . ALA B 1 238 ? -16.19 34.961 2.215 1 96.7 238 ALA B C 1
ATOM 3635 O O . ALA B 1 238 ? -16.426 36.164 2.077 1 96.7 238 ALA B O 1
ATOM 3636 N N . ALA B 1 239 ? -14.996 34.524 2.536 1 97.78 239 ALA B N 1
ATOM 3637 C CA . ALA B 1 239 ? -13.845 35.402 2.724 1 97.78 239 ALA B CA 1
ATOM 3638 C C . ALA B 1 239 ? -13.503 36.143 1.434 1 97.78 239 ALA B C 1
ATOM 3640 O O . ALA B 1 239 ? -13.299 37.359 1.445 1 97.78 239 ALA B O 1
ATOM 3641 N N . GLU B 1 240 ? -13.43 35.392 0.388 1 97.57 240 GLU B N 1
ATOM 3642 C CA . GLU B 1 240 ? -13.137 35.995 -0.909 1 97.57 240 GLU B CA 1
ATOM 3643 C C . GLU B 1 240 ? -14.186 37.039 -1.282 1 97.57 240 GLU B C 1
ATOM 3645 O O . GLU B 1 240 ? -13.85 38.103 -1.805 1 97.57 240 GLU B O 1
ATOM 3650 N N . ALA B 1 241 ? -15.424 36.687 -1.042 1 97.14 241 ALA B N 1
ATOM 3651 C CA . ALA B 1 241 ? -16.523 37.599 -1.351 1 97.14 241 ALA B CA 1
ATOM 3652 C C . ALA B 1 241 ? -16.377 38.912 -0.588 1 97.14 241 ALA B C 1
ATOM 3654 O O . ALA B 1 241 ? -16.824 39.962 -1.055 1 97.14 241 ALA B O 1
ATOM 3655 N N . LYS B 1 242 ? -15.744 38.919 0.518 1 97.2 242 LYS B N 1
ATOM 3656 C CA . LYS B 1 242 ? -15.564 40.098 1.361 1 97.2 242 LYS B CA 1
ATOM 3657 C C . LYS B 1 242 ? -14.246 40.801 1.049 1 97.2 242 LYS B C 1
ATOM 3659 O O . LYS B 1 242 ? -13.915 41.814 1.669 1 97.2 242 LYS B O 1
ATOM 3664 N N . GLY B 1 243 ? -13.446 40.165 0.142 1 97.32 243 GLY B N 1
ATOM 3665 C CA . GLY B 1 243 ? -12.202 40.786 -0.285 1 97.32 243 GLY B CA 1
ATOM 3666 C C . GLY B 1 243 ? -11.006 40.355 0.542 1 97.32 243 GLY B C 1
ATOM 3667 O O . GLY B 1 243 ? -9.928 40.945 0.438 1 97.32 243 GLY B O 1
ATOM 3668 N N . CYS B 1 244 ? -11.158 39.36 1.383 1 97.72 244 CYS B N 1
ATOM 3669 C CA . CYS B 1 244 ? -10.046 38.844 2.173 1 97.72 244 CYS B CA 1
ATOM 3670 C C . CYS B 1 244 ? -9.008 38.174 1.282 1 97.72 244 CYS B C 1
ATOM 3672 O O . CYS B 1 244 ? -9.339 37.672 0.206 1 97.72 244 CYS B O 1
ATOM 3674 N N . ARG B 1 245 ? -7.842 38.22 1.701 1 97.39 245 ARG B N 1
ATOM 3675 C CA . ARG B 1 245 ? -6.852 37.299 1.152 1 97.39 245 ARG B CA 1
ATOM 3676 C C . ARG B 1 245 ? -7.057 35.888 1.691 1 97.39 245 ARG B C 1
ATOM 3678 O O . ARG B 1 245 ? -7.307 35.704 2.884 1 97.39 245 ARG B O 1
ATOM 3685 N N . VAL B 1 246 ? -6.931 34.909 0.782 1 97.91 246 VAL B N 1
ATOM 3686 C CA . VAL B 1 246 ? -7.221 33.554 1.239 1 97.91 246 VAL B CA 1
ATOM 3687 C C . VAL B 1 246 ? -6.003 32.661 1.015 1 97.91 246 VAL B C 1
ATOM 3689 O O . VAL B 1 246 ? -5.236 32.871 0.072 1 97.91 246 VAL B O 1
ATOM 3692 N N . LEU B 1 247 ? -5.765 31.707 1.881 1 97.71 247 LEU B N 1
ATOM 3693 C CA . LEU B 1 247 ? -4.817 30.606 1.745 1 97.71 247 LEU B CA 1
ATOM 3694 C C . LEU B 1 247 ? -5.545 29.268 1.668 1 97.71 247 LEU B C 1
ATOM 3696 O O . LEU B 1 247 ? -6.303 28.915 2.575 1 97.71 247 LEU B O 1
ATOM 3700 N N . PHE B 1 248 ? -5.242 28.562 0.611 1 96.39 248 PHE B N 1
ATOM 3701 C CA . PHE B 1 248 ? -5.865 27.263 0.386 1 96.39 248 PHE B CA 1
ATOM 3702 C C . PHE B 1 248 ? -5.088 26.161 1.096 1 96.39 248 PHE B C 1
ATOM 3704 O O . PHE B 1 248 ? -3.916 26.339 1.434 1 96.39 248 PHE B O 1
ATOM 3711 N N . GLY B 1 249 ? -5.817 25.076 1.3 1 94.2 249 GLY B N 1
ATOM 3712 C CA . GLY B 1 249 ? -5.185 23.921 1.918 1 94.2 249 GLY B CA 1
ATOM 3713 C C . GLY B 1 249 ? -3.967 23.43 1.159 1 94.2 249 GLY B C 1
ATOM 3714 O O . GLY B 1 249 ? -3.014 22.93 1.76 1 94.2 249 GLY B O 1
ATOM 3715 N N . ARG B 1 250 ? -3.917 23.614 -0.068 1 93.07 250 ARG B N 1
ATOM 3716 C CA . ARG B 1 250 ? -2.828 23.147 -0.919 1 93.07 250 ARG B CA 1
ATOM 3717 C C . ARG B 1 250 ? -1.515 23.831 -0.553 1 93.07 250 ARG B C 1
ATOM 3719 O O . ARG B 1 250 ? -0.441 23.246 -0.704 1 93.07 250 ARG B O 1
ATOM 3726 N N . GLN B 1 251 ? -1.587 25.027 -0.081 1 94.04 251 GLN B N 1
ATOM 3727 C CA . GLN B 1 251 ? -0.368 25.743 0.282 1 94.04 251 GLN B CA 1
ATOM 3728 C C . GLN B 1 251 ? 0.371 25.035 1.414 1 94.04 251 GLN B C 1
ATOM 3730 O O . GLN B 1 251 ? 1.598 24.922 1.386 1 94.04 251 GLN B O 1
ATOM 3735 N N . MET B 1 252 ? -0.423 24.59 2.383 1 94.6 252 MET B N 1
ATOM 3736 C CA . MET B 1 252 ? 0.179 23.817 3.466 1 94.6 252 MET B CA 1
ATOM 3737 C C . MET B 1 252 ? 0.753 22.504 2.943 1 94.6 252 MET B C 1
ATOM 3739 O O . MET B 1 252 ? 1.866 22.121 3.306 1 94.6 252 MET B O 1
ATOM 3743 N N . MET B 1 253 ? 0.009 21.841 2.1 1 94.01 253 MET B N 1
ATOM 3744 C CA . MET B 1 253 ? 0.435 20.573 1.514 1 94.01 253 MET B CA 1
ATOM 3745 C C . MET B 1 253 ? 1.735 20.743 0.735 1 94.01 253 MET B C 1
ATOM 3747 O O . MET B 1 253 ? 2.69 19.993 0.943 1 94.01 253 MET B O 1
ATOM 3751 N N . ASP B 1 254 ? 1.793 21.705 -0.106 1 94.67 254 ASP B N 1
ATOM 3752 C CA . ASP B 1 254 ? 2.979 21.958 -0.918 1 94.67 254 ASP B CA 1
ATOM 3753 C C . ASP B 1 254 ? 4.179 22.31 -0.042 1 94.67 254 ASP B C 1
ATOM 3755 O O . ASP B 1 254 ? 5.303 21.884 -0.319 1 94.67 254 ASP B O 1
ATOM 3759 N N . GLY B 1 255 ? 3.916 23.033 0.98 1 96.33 255 GLY B N 1
ATOM 3760 C CA . GLY B 1 255 ? 4.98 23.5 1.854 1 96.33 255 GLY B CA 1
ATOM 3761 C C . GLY B 1 255 ? 5.613 22.389 2.67 1 96.33 255 GLY B C 1
ATOM 3762 O O . GLY B 1 255 ? 6.753 22.517 3.124 1 96.33 255 GLY B O 1
ATOM 3763 N N . GLN B 1 256 ? 4.896 21.335 2.828 1 97.09 256 GLN B N 1
ATOM 3764 C CA . GLN B 1 256 ? 5.416 20.312 3.729 1 97.09 256 GLN B CA 1
ATOM 3765 C C . GLN B 1 256 ? 6.15 19.22 2.957 1 97.09 256 GLN B C 1
ATOM 3767 O O . GLN B 1 256 ? 6.847 18.394 3.55 1 97.09 256 GLN B O 1
ATOM 3772 N N . LEU B 1 257 ? 6.12 19.19 1.624 1 97.67 25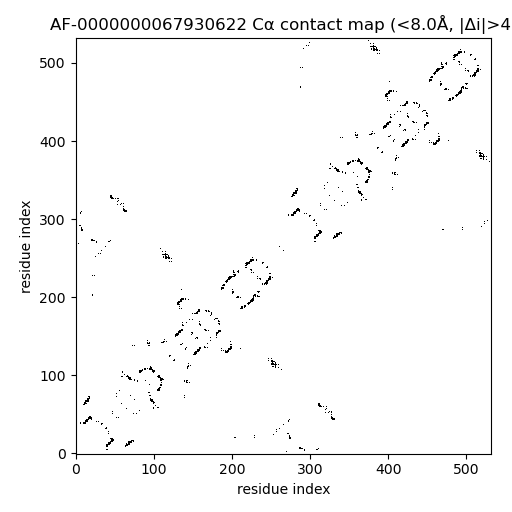7 LEU B N 1
ATOM 3773 C CA . LEU B 1 257 ? 6.589 18.065 0.822 1 97.67 257 LEU B CA 1
ATOM 3774 C C . LEU B 1 257 ? 8.101 17.904 0.943 1 97.67 257 LEU B C 1
ATOM 3776 O O . LEU B 1 257 ? 8.597 16.793 1.142 1 97.67 257 LEU B O 1
ATOM 3780 N N . ALA B 1 258 ? 8.82 19.004 0.858 1 97.68 258 ALA B N 1
ATOM 3781 C CA . ALA B 1 258 ? 10.272 18.923 0.99 1 97.68 258 ALA B CA 1
ATOM 3782 C C . ALA B 1 258 ? 10.672 18.482 2.395 1 97.68 258 ALA B C 1
ATOM 3784 O O . ALA B 1 258 ? 11.644 17.742 2.567 1 97.68 258 ALA B O 1
ATOM 3785 N N . LEU B 1 259 ? 9.966 18.943 3.378 1 98.1 259 LEU B N 1
ATOM 3786 C CA . LEU B 1 259 ? 10.223 18.561 4.763 1 98.1 259 LEU B CA 1
ATOM 3787 C C . LEU B 1 259 ? 9.993 17.067 4.966 1 98.1 259 LEU B C 1
ATOM 3789 O O . LEU B 1 259 ? 10.78 16.4 5.642 1 98.1 259 LEU B O 1
ATOM 3793 N N . MET B 1 260 ? 8.962 16.581 4.384 1 98.28 260 MET B N 1
ATOM 3794 C CA . MET B 1 260 ? 8.646 15.158 4.448 1 98.28 260 MET B CA 1
ATOM 3795 C C . MET B 1 260 ? 9.743 14.326 3.793 1 98.28 260 MET B C 1
ATOM 3797 O O . MET B 1 260 ? 10.194 13.328 4.36 1 98.28 260 MET B O 1
ATOM 3801 N N . ARG B 1 261 ? 10.164 14.737 2.583 1 98.33 261 ARG B N 1
ATOM 3802 C CA . ARG B 1 261 ? 11.218 14.032 1.861 1 98.33 261 ARG B CA 1
ATOM 3803 C C . ARG B 1 261 ? 12.482 13.921 2.708 1 98.33 261 ARG B C 1
ATOM 3805 O O . ARG B 1 261 ? 13.048 12.835 2.848 1 98.33 261 ARG B O 1
ATOM 3812 N N . ASP B 1 262 ? 12.835 15.043 3.335 1 98.17 262 ASP B N 1
ATOM 3813 C CA . ASP B 1 262 ? 14.043 15.082 4.153 1 98.17 262 ASP B CA 1
ATOM 3814 C C . ASP B 1 262 ? 13.901 14.192 5.385 1 98.17 262 ASP B C 1
ATOM 3816 O O . ASP B 1 262 ? 14.83 13.466 5.744 1 98.17 262 ASP B O 1
ATOM 3820 N N . PHE B 1 263 ? 12.831 14.224 5.976 1 98.62 263 PHE B N 1
ATOM 3821 C CA . PHE B 1 263 ? 12.587 13.439 7.18 1 98.62 263 PHE B CA 1
ATOM 3822 C C . PHE B 1 263 ? 12.624 11.947 6.87 1 98.62 263 PHE B C 1
ATOM 3824 O O . PHE B 1 263 ? 13.139 11.156 7.662 1 98.62 263 PHE B O 1
ATOM 3831 N N . LEU B 1 264 ? 12.084 11.526 5.705 1 98.15 264 LEU B N 1
ATOM 3832 C CA . LEU B 1 264 ? 11.997 10.124 5.312 1 98.15 264 LEU B CA 1
ATOM 3833 C C . LEU B 1 264 ? 13.351 9.607 4.838 1 98.15 264 LEU B C 1
ATOM 3835 O O . LEU B 1 264 ? 13.522 8.404 4.629 1 98.15 264 LEU B O 1
ATOM 3839 N N . GLY B 1 265 ? 14.281 10.473 4.668 1 96.36 265 GLY B N 1
ATOM 3840 C CA . GLY B 1 265 ? 15.612 10.086 4.229 1 96.36 265 GLY B CA 1
ATOM 3841 C C . GLY B 1 265 ? 15.694 9.823 2.737 1 96.36 265 GLY B C 1
ATOM 3842 O O . GLY B 1 265 ? 16.454 8.958 2.295 1 96.36 265 GLY B O 1
ATOM 3843 N N . LEU B 1 266 ? 14.876 10.429 2.016 1 94.58 266 LEU B N 1
ATOM 3844 C CA . LEU B 1 266 ? 14.859 10.285 0.564 1 94.58 266 LEU B CA 1
ATOM 3845 C C . LEU B 1 266 ? 15.547 11.469 -0.108 1 94.58 266 LEU B C 1
ATOM 3847 O O . LEU B 1 266 ? 15.556 12.576 0.434 1 94.58 266 LEU B O 1
#

InterPro domains:
  IPR006151 Quinate/shikimate 5-dehydrogenase/glutamyl-tRNA reductase [PF01488] (126-200)
  IPR013708 Shikimate dehydrogenase substrate binding, N-terminal [PF08501] (15-98)
  IPR022893 Shikimate dehydrogenase family [PTHR21089] (3-257)
  IPR036291 NAD(P)-binding domain superfamily [SSF51735] (112-257)
  IPR046346 Aminoacid dehydrogenase-like, N-terminal domain superfamily [SSF53223] (5-110)

Sequence (532 aa):
MDARRITGQTKIMLLLADPVSHVVGTEAITAFMRAAGHDFVCVPVHVGPRDLAGAIQALRGYRNCVGSGVTIPHKIPVLPLLDELTDRARAIGSVNCIRRNPDGRLIGDNVDGAGFVRGALEAGVELAGLRVLLLGAGGAGRSLAFALAEAGAAELVICNRDPAKAAGLADAVGATYPSVPVRTGAADATGFGMIINATSVGMAGKDDSRLLDFAKLSADMIVADIVMKPERTGLLQAAEAKGCRVLFGRQMMDGQLALMRDFLGLMDARRITGQTKIMLLLADPVSHVVGTEAITAFMRAAGHDFVCVPVHVGPRDLAGAIQALRGYRNCVGSGVTIPHKIPVLPLLDELTDRARAIGSVNCIRRNPDGRLIGDNVDGAGFVRGALEAGVELAGLRVLLLGAGGAGRSLAFALAEAGAAELVICNRDPAKAAGLADAVGATYPSVPVRTGAADATGFGMIINATSVGMAGKDDSRLLDFAKLSADMIVADIVMKPERTGLLQAAEAKGCRVLFGRQMMDGQLALMRDFLGL

Nearest PDB structures (foldseek):
  4k28-assembly1_A  TM=8.987E-01  e=1.780E-28  Pseudomonas putida KT2440
  3o8q-assembly1_B  TM=8.890E-01  e=7.672E-22  Vibrio cholerae O1 biovar El Tor str. N16961
  3pgj-assembly1_D  TM=8.215E-01  e=2.649E-22  Vibrio cholerae O1 biovar El Tor str. N16961
  3pgj-assembly2_C  TM=8.721E-01  e=1.970E-20  Vibrio cholerae O1 biovar El Tor str. N16961
  3o8q-assembly1_A  TM=8.550E-01  e=1.970E-20  Vibrio cholerae O1 biovar El Tor str. N16961